Protein AF-A0A7S2FHJ3-F1 (afdb_monomer_lite)

Foldseek 3Di:
DPDPVVVLVVQKDKFKFAAADLPQDQQWAWQQDDPPPPQQQQKTFTQDGDCPGSCPPRDDHQKIWQDKPPHTGSHRVSVNVSSNRDHGIIITIIGDHDPCCVVCVVVSVVVSVVVVVVVVVVVPPPPPPPPDPPPPPDDDDDPDDDDDDDDDDDDDDDDDDDDDDDDDPPPDDPPCVPVVVVVVVVVVVVVVVVVVVVVVVVVVVVVLVPPDVVSVVVVVVVVVVVVVVVVVVVVVVVVVVVVVVVVVVVVVVVVVVVVVVVVVVVVVVVVVVVVVVVVVVVVVVVVVVVVVVVVVVVVVVVVVVVVVCVVVVPPPPPVVVVVPVPPPPPPPPPDPPDDPPDDDDDDDDDDDDDDDDDDDDDDDDDDDDDDDDDDDDDDDDDDDDDDDDDDDDDDDDDDDDDDDDDD

Sequence (407 aa):
MPSVFEQEFATRQTVKIYKESRDTKLGVTFYRCDPQDDGHKNSAIISKLSESGPAFGLLNVGERILSVQGCDVEGPLHAARLLRESEGYLRIVKIPTRADFAANKNRYAQIEAEAARRALEQALPGQTPQMTPRTDAATPRGPNASSTPLLTGLRVLNGAQPAQQGALNLGLNLTEMTESAKKQVEGLQQNIGNLSARATAFFGKVGEMLPTEDNKKKRAALRIQRSYRAFAARGHFHEERGAVLMLQAAARRHKAQTIGKYKRTLKHWAAITIQENWRRHKKRKMRAEQKALRDQQAEAQRLQAEMETAARGNSPSIMTKLSRSLSFTKRNKKSEGSTPRGGGEDGGAVVDKLPTPVLSGASTTASEASPTTAEATPATKKRSLSFTRRKKAQAGGENLDSSKQTL

Radius of gyration: 47.35 Å; chains: 1; bounding box: 89×117×132 Å

Organism: NCBI:txid156173

InterPro domains:
  IPR000048 IQ motif, EF-hand binding site [PF00612] (268-285)
  IPR000048 IQ motif, EF-hand binding site [SM00015] (216-238)
  IPR000048 IQ motif, EF-hand binding site [SM00015] (239-261)
  IPR000048 IQ motif, EF-hand binding site [SM00015] (266-288)
  IPR001478 PDZ domain [PS50106] (14-75)
  IPR027417 P-loop containing nucleoside triphosphate hydrolase [SSF52540] (211-290)
  IPR036034 PDZ superfamily [G3DSA:2.30.42.10] (3-96)
  IPR036034 PDZ superfamily [SSF50156] (11-93)

Structure (mmCIF, N/CA/C/O backbone):
data_AF-A0A7S2FHJ3-F1
#
_entry.id   AF-A0A7S2FHJ3-F1
#
loop_
_atom_site.group_PDB
_atom_site.id
_atom_site.type_symbol
_atom_site.label_atom_id
_atom_site.label_alt_id
_atom_site.label_comp_id
_atom_site.label_asym_id
_atom_site.label_entity_id
_atom_site.label_seq_id
_atom_site.pdbx_PDB_ins_code
_atom_site.Cartn_x
_atom_site.Cartn_y
_atom_site.Cartn_z
_atom_site.occupancy
_atom_site.B_iso_or_equiv
_atom_site.auth_seq_id
_atom_site.auth_comp_id
_atom_site.auth_asym_id
_atom_site.auth_atom_id
_atom_site.pdbx_PDB_model_num
ATOM 1 N N . MET A 1 1 ? 11.237 -44.465 -12.799 1.00 64.25 1 MET A N 1
ATOM 2 C CA . MET A 1 1 ? 10.541 -43.783 -11.690 1.00 64.25 1 MET A CA 1
ATOM 3 C C . MET A 1 1 ? 10.116 -42.424 -12.212 1.00 64.25 1 MET A C 1
ATOM 5 O O . MET A 1 1 ? 11.007 -41.721 -12.679 1.00 64.25 1 MET A O 1
ATOM 9 N N . PRO A 1 2 ? 8.813 -42.090 -12.238 1.00 68.25 2 PRO A N 1
ATOM 10 C CA . PRO A 1 2 ? 8.378 -40.742 -12.598 1.00 68.25 2 PRO A CA 1
ATOM 11 C C . PRO A 1 2 ? 9.091 -39.736 -11.695 1.00 68.25 2 PRO A C 1
ATOM 13 O O . PRO A 1 2 ? 9.320 -40.018 -10.513 1.00 68.25 2 PRO A O 1
ATOM 16 N N . SER A 1 3 ? 9.503 -38.602 -12.256 1.00 80.12 3 SER A N 1
ATOM 17 C CA . SER A 1 3 ? 10.156 -37.566 -11.453 1.00 80.12 3 SER A CA 1
ATOM 18 C C . SER A 1 3 ? 9.181 -37.085 -10.369 1.00 80.12 3 SER A C 1
ATOM 20 O O . SER A 1 3 ? 7.970 -37.063 -10.592 1.00 80.12 3 SER A O 1
ATOM 22 N N . VAL A 1 4 ? 9.679 -36.699 -9.186 1.00 78.25 4 VAL A N 1
ATOM 23 C CA . VAL A 1 4 ? 8.835 -36.156 -8.092 1.00 78.25 4 VAL A CA 1
ATOM 24 C C . VAL A 1 4 ? 7.919 -35.037 -8.616 1.00 78.25 4 VAL A C 1
ATOM 26 O O . VAL A 1 4 ? 6.762 -34.922 -8.224 1.00 78.25 4 VAL A O 1
ATOM 29 N N . PHE A 1 5 ? 8.413 -34.287 -9.598 1.00 76.19 5 PHE A N 1
ATOM 30 C CA . PHE A 1 5 ? 7.694 -33.235 -10.299 1.00 76.19 5 PHE A CA 1
ATOM 31 C C . PHE A 1 5 ? 6.465 -33.729 -11.084 1.00 76.19 5 PHE A C 1
ATOM 33 O O . PHE A 1 5 ? 5.408 -33.107 -11.025 1.00 76.19 5 PHE A O 1
ATOM 40 N N . GLU A 1 6 ? 6.543 -34.868 -11.776 1.00 82.00 6 GLU A N 1
ATOM 41 C CA . GLU A 1 6 ? 5.388 -35.440 -12.490 1.00 82.00 6 GLU A CA 1
ATOM 42 C C . GLU A 1 6 ? 4.270 -35.864 -11.530 1.00 82.00 6 GLU A C 1
ATOM 44 O O . GLU A 1 6 ? 3.090 -35.674 -11.833 1.00 82.00 6 GLU A O 1
ATOM 49 N N . GLN A 1 7 ? 4.625 -36.377 -10.347 1.00 85.50 7 GLN A N 1
ATOM 50 C CA . GLN A 1 7 ? 3.640 -36.699 -9.310 1.00 85.50 7 GLN A CA 1
ATOM 51 C C . GLN A 1 7 ? 2.977 -35.432 -8.754 1.00 85.50 7 GLN A C 1
ATOM 53 O O . GLN A 1 7 ? 1.761 -35.404 -8.566 1.00 85.50 7 GLN A O 1
ATOM 58 N N . GLU A 1 8 ? 3.739 -34.351 -8.564 1.00 83.69 8 GLU A N 1
ATOM 59 C CA . GLU A 1 8 ? 3.186 -33.054 -8.151 1.00 83.69 8 GLU A CA 1
ATOM 60 C C . GLU A 1 8 ? 2.221 -32.485 -9.202 1.00 83.69 8 GLU A C 1
ATOM 62 O O . GLU A 1 8 ? 1.182 -31.915 -8.856 1.00 83.69 8 GLU A O 1
ATOM 67 N N . PHE A 1 9 ? 2.497 -32.701 -10.490 1.00 84.56 9 PHE A N 1
ATOM 68 C CA . PHE A 1 9 ? 1.658 -32.224 -11.593 1.00 84.56 9 PHE A CA 1
ATOM 69 C C . PHE A 1 9 ? 0.284 -32.900 -11.641 1.00 84.56 9 PHE A C 1
ATOM 71 O O . PHE A 1 9 ? -0.669 -32.296 -12.137 1.00 84.56 9 PHE A O 1
ATOM 78 N N . ALA A 1 10 ? 0.137 -34.094 -11.066 1.00 89.56 10 ALA A N 1
ATOM 79 C CA . ALA A 1 10 ? -1.163 -34.746 -10.928 1.00 89.56 10 ALA A CA 1
ATOM 80 C C . ALA A 1 10 ? -2.089 -34.024 -9.927 1.00 89.56 10 ALA A C 1
ATOM 82 O O . ALA A 1 10 ? -3.308 -34.146 -10.015 1.00 89.56 10 ALA A O 1
ATOM 83 N N . THR A 1 11 ? -1.539 -33.219 -9.010 1.00 94.00 11 THR A N 1
ATOM 84 C CA . THR A 1 11 ? -2.299 -32.531 -7.944 1.00 94.00 11 THR A CA 1
ATOM 85 C C . THR A 1 11 ? -2.758 -31.116 -8.312 1.00 94.00 11 THR A C 1
ATOM 87 O O . THR A 1 11 ? -3.146 -30.327 -7.447 1.00 94.00 11 THR A O 1
ATOM 90 N N . ARG A 1 12 ? -2.726 -30.767 -9.603 1.00 95.94 12 ARG A N 1
ATOM 91 C CA . ARG A 1 12 ? -3.098 -29.435 -10.095 1.00 95.94 12 ARG A CA 1
ATOM 92 C C . ARG A 1 12 ? -4.551 -29.096 -9.770 1.00 95.94 12 ARG A C 1
ATOM 94 O O . ARG A 1 12 ? -5.477 -29.830 -10.102 1.00 95.94 12 ARG A O 1
ATOM 101 N N . GLN A 1 13 ? -4.752 -27.911 -9.212 1.00 97.75 13 GLN A N 1
ATOM 102 C CA . GLN A 1 13 ? -6.065 -27.342 -8.937 1.00 97.75 13 GLN A CA 1
ATOM 103 C C . GLN A 1 13 ? -6.282 -26.098 -9.791 1.00 97.75 13 GLN A C 1
ATOM 105 O O . GLN A 1 13 ? -5.374 -25.293 -9.987 1.00 97.75 13 GLN A O 1
ATOM 110 N N . THR A 1 14 ? -7.504 -25.918 -10.291 1.00 98.06 14 THR A N 1
ATOM 111 C CA . THR A 1 14 ? -7.889 -24.703 -11.015 1.00 98.06 14 THR A CA 1
ATOM 112 C C . THR A 1 14 ? -8.791 -23.847 -10.141 1.00 98.06 14 THR A C 1
ATOM 114 O O . THR A 1 14 ? -9.885 -24.270 -9.777 1.00 98.06 14 THR A O 1
ATOM 117 N N . VAL A 1 15 ? -8.360 -22.624 -9.852 1.00 98.12 15 VAL A N 1
ATOM 118 C CA . VAL A 1 15 ? -9.115 -21.653 -9.055 1.00 98.12 15 VAL A CA 1
ATOM 119 C C . VAL A 1 15 ? -9.588 -20.516 -9.949 1.00 98.12 15 VAL A C 1
ATOM 121 O O . VAL A 1 15 ? -8.850 -20.039 -10.812 1.00 98.12 15 VAL A O 1
ATOM 124 N N . LYS A 1 16 ? -10.835 -20.082 -9.748 1.00 98.25 16 LYS A N 1
ATOM 125 C CA . LYS A 1 16 ? -11.397 -18.898 -10.404 1.00 98.25 16 LYS A CA 1
ATOM 126 C C . LYS A 1 16 ? -11.407 -17.735 -9.417 1.00 98.25 16 LYS A C 1
ATOM 128 O O . LYS A 1 16 ? -12.000 -17.857 -8.351 1.00 98.25 16 LYS A O 1
ATOM 133 N N . ILE A 1 17 ? -10.772 -16.622 -9.771 1.00 97.81 17 ILE A N 1
ATOM 134 C CA . ILE A 1 17 ? -10.733 -15.400 -8.952 1.00 97.81 17 ILE A CA 1
ATOM 135 C C . ILE A 1 17 ? -11.314 -14.256 -9.769 1.00 97.81 17 ILE A C 1
ATOM 137 O O . ILE A 1 17 ? -10.919 -14.063 -10.913 1.00 97.81 17 ILE A O 1
ATOM 141 N N . TYR A 1 18 ? -12.238 -13.486 -9.202 1.00 97.62 18 TYR A N 1
ATOM 142 C CA . TYR A 1 18 ? -12.775 -12.307 -9.873 1.00 97.62 18 TYR A CA 1
ATOM 143 C C . TYR A 1 18 ? -11.949 -11.060 -9.538 1.00 97.62 18 TYR A C 1
ATOM 145 O O . TYR A 1 18 ? -11.640 -10.797 -8.374 1.00 97.62 18 TYR A O 1
ATOM 153 N N . LYS A 1 19 ? -11.593 -10.289 -10.567 1.00 97.19 19 LYS A N 1
ATOM 154 C CA . LYS A 1 19 ? -10.849 -9.035 -10.461 1.00 97.19 19 LYS A CA 1
ATOM 155 C C . LYS A 1 19 ? -11.597 -7.939 -11.215 1.00 97.19 19 LYS A C 1
ATOM 157 O O . LYS A 1 19 ? -11.642 -7.946 -12.440 1.00 97.19 19 LYS A O 1
ATOM 162 N N . GLU A 1 20 ? -12.152 -6.989 -10.468 1.00 93.88 20 GLU A N 1
ATOM 163 C CA . GLU A 1 20 ? -13.025 -5.929 -10.999 1.00 93.88 20 GLU A CA 1
ATOM 164 C C . GLU A 1 20 ? -12.372 -5.054 -12.076 1.00 93.88 20 GLU A C 1
ATOM 166 O O . GLU A 1 20 ? -13.017 -4.699 -13.054 1.00 93.88 20 GLU A O 1
ATOM 171 N N . SER A 1 21 ? -11.100 -4.687 -11.901 1.00 95.69 21 SER A N 1
ATOM 172 C CA . SER A 1 21 ? -10.371 -3.808 -12.822 1.00 95.69 21 SER A CA 1
ATOM 173 C C . SER A 1 21 ? -8.888 -4.167 -12.867 1.00 95.69 21 SER A C 1
ATOM 175 O O . SER A 1 21 ? -8.375 -4.793 -11.936 1.00 95.69 21 SER A O 1
ATOM 177 N N . ARG A 1 22 ? -8.160 -3.725 -13.901 1.00 94.38 22 ARG A N 1
ATOM 178 C CA . ARG A 1 22 ? -6.695 -3.917 -14.000 1.00 94.38 22 ARG A CA 1
ATOM 179 C C . ARG A 1 22 ? -5.936 -3.330 -12.808 1.00 94.38 22 ARG A C 1
ATOM 181 O O . ARG A 1 22 ? -4.951 -3.922 -12.363 1.00 94.38 22 ARG A O 1
ATOM 188 N N . ASP A 1 23 ? -6.443 -2.230 -12.254 1.00 92.75 23 ASP A N 1
ATOM 189 C CA . ASP A 1 23 ? -5.851 -1.516 -11.118 1.00 92.75 23 ASP A CA 1
ATOM 190 C C . ASP A 1 23 ? -6.143 -2.174 -9.761 1.00 92.75 23 ASP A C 1
ATOM 192 O O . ASP A 1 23 ? -5.457 -1.897 -8.767 1.00 92.75 23 ASP A O 1
ATOM 196 N N . THR A 1 24 ? -7.130 -3.074 -9.697 1.00 95.75 24 THR A N 1
ATOM 197 C CA . THR A 1 24 ? -7.468 -3.802 -8.472 1.00 95.75 24 THR A CA 1
ATOM 198 C C . THR A 1 24 ? -6.304 -4.708 -8.077 1.00 95.75 24 THR A C 1
ATOM 200 O O . THR A 1 24 ? -5.925 -5.642 -8.784 1.00 95.75 24 THR A O 1
ATOM 203 N N . LYS A 1 25 ? -5.711 -4.456 -6.909 1.00 95.69 25 LYS A N 1
ATOM 204 C CA . LYS A 1 25 ? -4.597 -5.263 -6.402 1.00 95.69 25 LYS A CA 1
ATOM 205 C C . LYS A 1 25 ? -5.127 -6.584 -5.853 1.00 95.69 25 LYS A C 1
ATOM 207 O O . LYS A 1 25 ? -5.836 -6.581 -4.856 1.00 95.69 25 LYS A O 1
ATOM 212 N N . LEU A 1 26 ? -4.705 -7.709 -6.437 1.00 96.31 26 LEU A N 1
ATOM 213 C CA . LEU A 1 26 ? -5.050 -9.044 -5.923 1.00 96.31 26 LEU A CA 1
ATOM 214 C C . LEU A 1 26 ? -4.480 -9.314 -4.523 1.00 96.31 26 LEU A C 1
ATOM 216 O O . LEU A 1 26 ? -5.017 -10.139 -3.794 1.00 96.31 26 LEU A O 1
ATOM 220 N N . GLY A 1 27 ? -3.401 -8.615 -4.152 1.00 96.31 27 GLY A N 1
ATOM 221 C CA . GLY A 1 27 ? -2.756 -8.773 -2.850 1.00 96.31 27 GLY A CA 1
ATOM 222 C C . GLY A 1 27 ? -1.791 -9.955 -2.762 1.00 96.31 27 GLY A C 1
ATOM 223 O O . GLY A 1 27 ? -1.491 -10.381 -1.658 1.00 96.31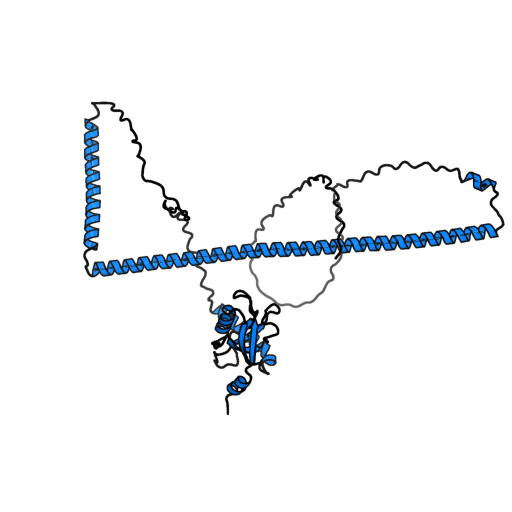 27 GLY A O 1
ATOM 224 N N . VAL A 1 28 ? -1.310 -10.477 -3.892 1.00 97.62 28 VAL A N 1
ATOM 225 C CA . VAL A 1 28 ? -0.375 -11.611 -3.954 1.00 97.62 28 VAL A CA 1
ATOM 226 C C . VAL A 1 28 ? 1.052 -11.102 -4.167 1.00 97.62 28 VAL A C 1
ATOM 228 O O . VAL A 1 28 ? 1.282 -10.252 -5.031 1.00 97.62 28 VAL A O 1
ATOM 231 N N . THR A 1 29 ? 2.010 -11.628 -3.408 1.00 96.50 29 THR A N 1
ATOM 232 C CA . THR A 1 29 ? 3.448 -11.484 -3.683 1.00 96.50 29 THR A CA 1
ATOM 233 C C . THR A 1 29 ? 4.099 -12.852 -3.820 1.00 96.50 29 THR A C 1
ATOM 235 O O . THR A 1 29 ? 3.600 -13.834 -3.274 1.00 96.50 29 THR A O 1
ATOM 238 N N . PHE A 1 30 ? 5.219 -12.907 -4.537 1.00 95.94 30 PHE A N 1
ATOM 239 C CA . PHE A 1 30 ? 5.936 -14.144 -4.830 1.00 95.94 30 PHE A CA 1
ATOM 240 C C . PHE A 1 30 ? 7.351 -14.110 -4.267 1.00 95.94 30 PHE A C 1
ATOM 242 O O . PHE A 1 30 ? 7.956 -13.037 -4.204 1.00 95.94 30 PHE A O 1
ATOM 249 N N . TYR A 1 31 ? 7.887 -15.278 -3.916 1.00 93.44 31 TYR A N 1
ATOM 250 C CA . TYR A 1 31 ? 9.322 -15.424 -3.681 1.00 93.44 31 TYR A CA 1
ATOM 251 C C . TYR A 1 31 ? 10.081 -15.219 -4.993 1.00 93.44 31 TYR A C 1
ATOM 253 O O . TYR A 1 31 ? 9.618 -15.627 -6.056 1.00 93.44 31 TYR A O 1
ATOM 261 N N . ARG A 1 32 ? 11.248 -14.570 -4.932 1.00 87.94 32 ARG A N 1
ATOM 262 C CA . ARG A 1 32 ? 12.070 -14.311 -6.128 1.00 87.94 32 ARG A CA 1
ATOM 263 C C . ARG A 1 32 ? 12.763 -15.560 -6.665 1.00 87.94 32 ARG A C 1
ATOM 265 O O . ARG A 1 32 ? 12.933 -15.670 -7.873 1.00 87.94 32 ARG A O 1
ATOM 272 N N . CYS A 1 33 ? 13.148 -16.460 -5.769 1.00 80.44 33 CYS A N 1
ATOM 273 C CA . CYS A 1 33 ? 13.804 -17.720 -6.081 1.00 80.44 33 CYS A CA 1
ATOM 274 C C . CYS A 1 33 ? 13.159 -18.814 -5.231 1.00 80.44 33 CYS A C 1
ATOM 276 O O . CYS A 1 33 ? 12.909 -18.584 -4.045 1.00 80.44 33 CYS A O 1
ATOM 278 N N . ASP A 1 34 ? 12.909 -19.983 -5.815 1.00 80.12 34 ASP A N 1
ATOM 279 C CA . ASP A 1 34 ? 12.616 -21.178 -5.030 1.00 80.12 34 ASP A CA 1
ATOM 280 C C . ASP A 1 34 ? 13.949 -21.868 -4.681 1.00 80.12 34 ASP A C 1
ATOM 282 O O . ASP A 1 34 ? 14.657 -22.275 -5.597 1.00 80.12 34 ASP A O 1
ATOM 286 N N . PRO A 1 35 ? 14.341 -21.978 -3.399 1.00 72.75 35 PRO A N 1
ATOM 287 C CA . PRO A 1 35 ? 15.524 -22.724 -2.969 1.00 72.75 35 PRO A CA 1
ATOM 288 C C . PRO A 1 35 ? 15.597 -24.181 -3.405 1.00 72.75 35 PRO A C 1
ATOM 290 O O . PRO A 1 35 ? 16.684 -24.747 -3.344 1.00 72.75 35 PRO A O 1
ATOM 293 N N . GLN A 1 36 ? 14.462 -24.807 -3.712 1.00 75.06 36 GLN A N 1
ATOM 294 C CA . GLN A 1 36 ? 14.399 -26.237 -4.012 1.00 75.06 36 GLN A CA 1
ATOM 295 C C . GLN A 1 36 ? 14.224 -26.550 -5.492 1.00 75.06 36 GLN A C 1
ATOM 297 O O . GLN A 1 36 ? 14.435 -27.694 -5.880 1.00 75.06 36 GLN A O 1
ATOM 302 N N . ASP A 1 37 ? 13.807 -25.580 -6.305 1.00 74.44 37 ASP A N 1
ATOM 303 C CA . ASP A 1 37 ? 13.786 -25.782 -7.747 1.00 74.44 37 ASP A CA 1
ATOM 304 C C . ASP A 1 37 ? 15.181 -25.460 -8.276 1.00 74.44 37 ASP A C 1
ATOM 306 O O . ASP A 1 37 ? 15.580 -24.294 -8.335 1.00 74.44 37 ASP A O 1
ATOM 310 N N . ASP A 1 38 ? 15.893 -26.498 -8.720 1.00 64.81 38 ASP A N 1
ATOM 311 C CA . ASP A 1 38 ? 17.191 -26.449 -9.413 1.00 64.81 38 ASP A CA 1
ATOM 312 C C . ASP A 1 38 ? 17.101 -25.774 -10.805 1.00 64.81 38 ASP A C 1
ATOM 314 O O . ASP A 1 38 ? 17.728 -26.183 -11.780 1.00 64.81 38 ASP A O 1
ATOM 318 N N . GLY A 1 39 ? 16.297 -24.716 -10.937 1.00 61.12 39 GLY A N 1
ATOM 319 C CA . GLY A 1 39 ? 16.133 -23.949 -12.167 1.00 61.12 39 GLY A CA 1
ATOM 320 C C . GLY A 1 39 ? 14.837 -24.208 -12.930 1.00 61.12 39 GLY A C 1
ATOM 321 O O . GLY A 1 39 ? 14.744 -23.805 -14.093 1.00 61.12 39 GLY A O 1
ATOM 322 N N . HIS A 1 40 ? 13.811 -24.803 -12.313 1.00 66.50 40 HIS A N 1
ATOM 323 C CA . HIS A 1 40 ? 12.474 -24.826 -12.909 1.00 66.50 40 HIS A CA 1
ATOM 324 C C . HIS A 1 40 ? 11.863 -23.422 -12.877 1.00 66.50 40 HIS A C 1
ATOM 326 O O . HIS A 1 40 ? 11.138 -23.026 -11.971 1.00 66.50 40 HIS A O 1
ATOM 332 N N . LYS A 1 41 ? 12.158 -22.652 -13.926 1.00 77.69 41 LYS A N 1
ATOM 333 C CA . LYS A 1 41 ? 11.638 -21.294 -14.132 1.00 77.69 41 LYS A CA 1
ATOM 334 C C . LYS A 1 41 ? 10.113 -21.275 -14.297 1.00 77.69 41 LYS A C 1
ATOM 336 O O . LYS A 1 41 ? 9.510 -20.223 -14.191 1.00 77.69 41 LYS A O 1
ATOM 341 N N . ASN A 1 42 ? 9.467 -22.425 -14.479 1.00 88.75 42 ASN A N 1
ATOM 342 C CA . ASN A 1 42 ? 8.078 -22.507 -14.928 1.00 88.75 42 ASN A CA 1
ATOM 343 C C . ASN A 1 42 ? 7.027 -22.437 -13.797 1.00 88.75 42 ASN A C 1
ATOM 345 O O . ASN A 1 42 ? 5.926 -22.974 -13.933 1.00 88.75 42 ASN A O 1
ATOM 349 N N . SER A 1 43 ? 7.359 -21.849 -12.643 1.00 92.44 43 SER A N 1
ATOM 350 C CA . SER A 1 43 ? 6.395 -21.669 -11.555 1.00 92.44 43 SER A CA 1
ATOM 351 C C . SER A 1 43 ? 6.705 -20.455 -10.676 1.00 92.44 43 SER A C 1
ATOM 353 O O . SER A 1 43 ? 7.809 -19.905 -10.688 1.00 92.44 43 SER A O 1
ATOM 355 N N . ALA A 1 44 ? 5.707 -20.002 -9.916 1.00 94.88 44 ALA A N 1
ATOM 356 C CA . ALA A 1 44 ? 5.862 -18.925 -8.941 1.00 94.88 44 ALA A CA 1
ATOM 357 C C . ALA A 1 44 ? 5.246 -19.306 -7.588 1.00 94.88 44 ALA A C 1
ATOM 359 O O . ALA A 1 44 ? 4.044 -19.560 -7.509 1.00 94.88 44 ALA A O 1
ATOM 360 N N . ILE A 1 45 ? 6.047 -19.300 -6.516 1.00 95.31 45 ILE A N 1
ATOM 361 C CA . ILE A 1 45 ? 5.580 -19.600 -5.151 1.00 95.31 45 ILE A CA 1
ATOM 362 C C . ILE A 1 45 ? 5.057 -18.337 -4.477 1.00 95.31 45 ILE A C 1
ATOM 364 O O . ILE A 1 45 ? 5.754 -17.320 -4.416 1.00 95.31 45 ILE A O 1
ATOM 368 N N . ILE A 1 46 ? 3.851 -18.414 -3.919 1.00 96.88 46 ILE A N 1
ATOM 369 C CA . ILE A 1 46 ? 3.226 -17.316 -3.177 1.00 96.88 46 ILE A CA 1
ATOM 370 C C . ILE A 1 46 ? 3.942 -17.108 -1.833 1.00 96.88 46 ILE A C 1
ATOM 372 O O . ILE A 1 46 ? 3.929 -17.993 -0.978 1.00 96.88 46 ILE A O 1
ATOM 376 N N . SER A 1 47 ? 4.516 -15.920 -1.621 1.00 95.81 47 SER A N 1
ATOM 377 C CA . SER A 1 47 ? 5.214 -15.546 -0.380 1.00 95.81 47 SER A CA 1
ATOM 378 C C . SER A 1 47 ? 4.306 -14.879 0.646 1.00 95.81 47 SER A C 1
ATOM 380 O O . SER A 1 47 ? 4.407 -15.140 1.846 1.00 95.81 47 SER A O 1
ATOM 382 N N . LYS A 1 48 ? 3.392 -14.021 0.190 1.00 96.44 48 LYS A N 1
ATOM 383 C CA . LYS A 1 48 ? 2.460 -13.303 1.059 1.00 96.44 48 LYS A CA 1
ATOM 384 C C . LYS A 1 48 ? 1.141 -13.060 0.349 1.00 96.44 48 LYS A C 1
ATOM 386 O O . LYS A 1 48 ? 1.090 -12.817 -0.857 1.00 96.44 48 LYS A O 1
ATOM 391 N N . LEU A 1 49 ? 0.085 -13.069 1.153 1.00 97.56 49 LEU A N 1
ATOM 392 C CA . LEU A 1 49 ? -1.257 -12.673 0.766 1.00 97.56 49 LEU A CA 1
ATOM 393 C C . LEU A 1 49 ? -1.708 -11.498 1.635 1.00 97.56 49 LEU A C 1
ATOM 395 O O . LEU A 1 49 ? -1.474 -11.471 2.842 1.00 97.56 49 LEU A O 1
ATOM 399 N N . SER A 1 50 ? -2.313 -10.499 1.004 1.00 97.12 50 SER A N 1
ATOM 400 C CA . SER A 1 50 ? -2.963 -9.378 1.677 1.00 97.12 50 SER A CA 1
ATOM 401 C C . SER A 1 50 ? -4.377 -9.782 2.068 1.00 97.12 50 SER A C 1
ATOM 403 O O . SER A 1 50 ? -5.151 -10.164 1.197 1.00 97.12 50 SER A O 1
ATOM 405 N N . GLU A 1 51 ? -4.736 -9.617 3.340 1.00 95.88 51 GLU A N 1
ATOM 406 C CA . GLU A 1 51 ? -6.076 -9.923 3.876 1.00 95.88 51 GLU A CA 1
ATOM 407 C C . GLU A 1 51 ? -7.202 -9.154 3.170 1.00 95.88 51 GLU A C 1
ATOM 409 O O . GLU A 1 51 ? -8.329 -9.620 3.078 1.00 95.88 51 GLU A O 1
ATOM 414 N N . SER A 1 52 ? -6.891 -7.970 2.638 1.00 95.31 52 SER A N 1
ATOM 415 C CA . SER A 1 52 ? -7.838 -7.129 1.901 1.00 95.31 52 SER A CA 1
ATOM 416 C C . SER A 1 52 ? -7.968 -7.465 0.410 1.00 95.31 52 SER A C 1
ATOM 418 O O . SER A 1 52 ? -8.718 -6.792 -0.296 1.00 95.31 52 SER A O 1
ATOM 420 N N . GLY A 1 53 ? -7.181 -8.414 -0.102 1.00 95.00 53 GLY A N 1
ATOM 421 C CA . GLY A 1 53 ? -7.140 -8.741 -1.524 1.00 95.00 53 GLY A CA 1
ATOM 422 C C . GLY A 1 53 ? -8.180 -9.798 -1.912 1.00 95.00 53 GLY A C 1
ATOM 423 O O . GLY A 1 53 ? -8.425 -10.712 -1.131 1.00 95.00 53 GLY A O 1
ATOM 424 N N . PRO A 1 54 ? -8.735 -9.762 -3.137 1.00 96.56 54 PRO A N 1
ATOM 425 C CA . PRO A 1 54 ? -9.685 -10.773 -3.623 1.00 96.56 54 PRO A CA 1
ATOM 426 C C . PRO A 1 54 ? -9.081 -12.182 -3.748 1.00 96.56 54 PRO A C 1
ATOM 428 O O . PRO A 1 54 ? -9.812 -13.151 -3.916 1.00 96.56 54 PRO A O 1
ATOM 431 N N . ALA A 1 55 ? -7.752 -12.317 -3.683 1.00 96.94 55 ALA A N 1
ATOM 432 C CA . ALA A 1 55 ? -7.093 -13.619 -3.637 1.00 96.94 55 ALA A CA 1
ATOM 433 C C . ALA A 1 55 ? -7.105 -14.260 -2.235 1.00 96.94 55 ALA A C 1
ATOM 435 O O . ALA A 1 55 ? -6.801 -15.449 -2.110 1.00 96.94 55 ALA A O 1
ATOM 436 N N . PHE A 1 56 ? -7.428 -13.495 -1.185 1.00 97.12 56 PHE A N 1
ATOM 437 C CA . PHE A 1 56 ? -7.465 -13.996 0.185 1.00 97.12 56 PHE A CA 1
ATOM 438 C C . PHE A 1 56 ? -8.586 -15.030 0.352 1.00 97.12 56 PHE A C 1
ATOM 440 O O . PHE A 1 56 ? -9.721 -14.798 -0.052 1.00 97.12 56 PHE A O 1
ATOM 447 N N . GLY A 1 57 ? -8.252 -16.194 0.912 1.00 96.25 57 GLY A N 1
ATOM 448 C CA . GLY A 1 57 ? -9.172 -17.327 1.073 1.00 96.25 57 GLY A CA 1
ATOM 449 C C . GLY A 1 57 ? -9.291 -18.250 -0.148 1.00 96.25 57 GLY A C 1
ATOM 450 O O . GLY A 1 57 ? -9.765 -19.371 -0.004 1.00 96.25 57 GLY A O 1
ATOM 451 N N . LEU A 1 58 ? -8.829 -17.826 -1.331 1.00 97.69 58 LEU A N 1
ATOM 452 C CA . LEU A 1 58 ? -8.812 -18.656 -2.549 1.00 97.69 58 LEU A CA 1
ATOM 453 C C . LEU A 1 58 ? -7.423 -19.227 -2.857 1.00 97.69 58 LEU A C 1
ATOM 455 O O . LEU A 1 58 ? -7.293 -20.304 -3.448 1.00 97.69 58 LEU A O 1
ATOM 459 N N . LEU A 1 59 ? -6.383 -18.491 -2.471 1.00 97.88 59 LEU A N 1
ATOM 460 C CA . LEU A 1 59 ? -4.988 -18.904 -2.551 1.00 97.88 59 LEU A CA 1
ATOM 461 C C . LEU A 1 59 ? -4.398 -18.996 -1.145 1.00 97.88 59 LEU A C 1
ATOM 463 O O . LEU A 1 59 ? -4.844 -18.294 -0.236 1.00 97.88 59 LEU A O 1
ATOM 467 N N . ASN A 1 60 ? -3.365 -19.820 -0.994 1.00 97.62 60 ASN A N 1
ATOM 468 C CA . ASN A 1 60 ? -2.611 -19.972 0.246 1.00 97.62 60 ASN A CA 1
ATOM 469 C C . ASN A 1 60 ? -1.126 -19.660 0.038 1.00 97.62 60 ASN A C 1
ATOM 471 O O . ASN A 1 60 ? -0.574 -19.798 -1.053 1.00 97.62 60 ASN A O 1
ATOM 475 N N . VAL A 1 61 ? -0.464 -19.232 1.114 1.00 96.88 61 VAL A N 1
ATOM 476 C CA . VAL A 1 61 ? 0.990 -19.024 1.110 1.00 96.88 61 VAL A CA 1
ATOM 477 C C . VAL A 1 61 ? 1.691 -20.375 0.935 1.00 96.88 61 VAL A C 1
ATOM 479 O O . VAL A 1 61 ? 1.333 -21.352 1.593 1.00 96.88 61 VAL A O 1
ATOM 482 N N . GLY A 1 62 ? 2.687 -20.422 0.050 1.00 95.25 62 GLY A N 1
ATOM 483 C CA . GLY A 1 62 ? 3.417 -21.641 -0.307 1.00 95.25 62 GLY A CA 1
ATOM 484 C C . GLY A 1 62 ? 2.833 -22.435 -1.477 1.00 95.25 62 GLY A C 1
ATOM 485 O O . GLY A 1 62 ? 3.493 -23.354 -1.956 1.00 95.25 62 GLY A O 1
ATOM 486 N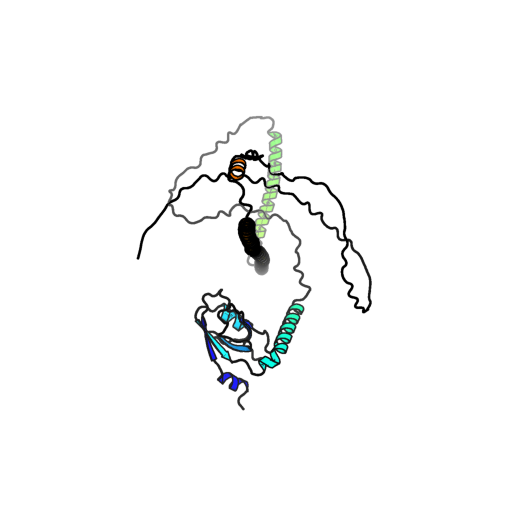 N . GLU A 1 63 ? 1.647 -22.080 -1.984 1.00 96.69 63 GLU A N 1
ATOM 487 C CA . GLU A 1 63 ? 1.136 -22.656 -3.234 1.00 96.69 63 GLU A CA 1
ATOM 488 C C . GLU A 1 63 ? 1.961 -22.156 -4.432 1.00 96.69 63 GLU A C 1
ATOM 490 O O . GLU A 1 63 ? 2.414 -21.002 -4.460 1.00 96.69 63 GLU A O 1
ATOM 495 N N . ARG A 1 64 ? 2.132 -23.018 -5.441 1.00 95.50 64 ARG A N 1
ATOM 496 C CA . ARG A 1 64 ? 2.794 -22.676 -6.710 1.00 95.50 64 ARG A CA 1
ATOM 497 C C . ARG A 1 64 ? 1.766 -22.336 -7.768 1.00 95.50 64 ARG A C 1
ATOM 499 O O . ARG A 1 64 ? 0.869 -23.134 -8.023 1.00 95.50 64 ARG A O 1
ATOM 506 N N . ILE A 1 65 ? 1.935 -21.209 -8.444 1.00 97.06 65 ILE A N 1
ATOM 507 C CA . ILE A 1 65 ? 1.170 -20.871 -9.645 1.00 97.06 65 ILE A CA 1
ATOM 508 C C . ILE A 1 65 ? 1.919 -21.389 -10.871 1.00 97.06 65 ILE A C 1
ATOM 510 O O . ILE A 1 65 ? 3.086 -21.047 -11.062 1.00 97.06 65 ILE A O 1
ATOM 514 N N . LEU A 1 66 ? 1.232 -22.189 -11.690 1.00 96.25 66 LEU A N 1
ATOM 515 C CA . LEU A 1 66 ? 1.753 -22.731 -12.947 1.00 96.25 66 LEU A CA 1
ATOM 516 C C . LEU A 1 66 ? 1.293 -21.925 -14.158 1.00 96.25 66 LEU A C 1
ATOM 518 O O . LEU A 1 66 ? 2.092 -21.650 -15.042 1.00 96.25 66 LEU A O 1
ATOM 522 N N . SER A 1 67 ? 0.014 -21.546 -14.209 1.00 97.44 67 SER A N 1
ATOM 523 C CA . SER A 1 67 ? -0.523 -20.774 -15.330 1.00 97.44 67 SER A CA 1
ATOM 524 C C . SER A 1 67 ? -1.640 -19.827 -14.905 1.00 97.44 67 SER A C 1
ATOM 526 O O . SER A 1 67 ? -2.369 -20.065 -13.935 1.00 97.44 67 SER A O 1
ATOM 528 N N . VAL A 1 68 ? -1.760 -18.718 -15.634 1.00 97.94 68 VAL A N 1
ATOM 529 C CA . VAL A 1 68 ? -2.773 -17.677 -15.433 1.00 97.94 68 VAL A CA 1
ATOM 530 C C . VAL A 1 68 ? -3.483 -17.449 -16.762 1.00 97.94 68 VAL A C 1
ATOM 532 O O . VAL A 1 68 ? -2.854 -17.094 -17.750 1.00 97.94 68 VAL A O 1
ATOM 535 N N . GLN A 1 69 ? -4.796 -17.682 -16.793 1.00 97.06 69 GLN A N 1
ATOM 536 C CA . GLN A 1 69 ? -5.634 -17.618 -18.000 1.00 97.06 69 GLN A CA 1
ATOM 537 C C . GLN A 1 69 ? -5.125 -18.487 -19.167 1.00 97.06 69 GLN A C 1
ATOM 539 O O . GLN A 1 69 ? -5.345 -18.171 -20.328 1.00 97.06 69 GLN A O 1
ATOM 544 N N . GLY A 1 70 ? -4.477 -19.614 -18.855 1.00 96.81 70 GLY A N 1
ATOM 545 C CA . GLY A 1 70 ? -3.909 -20.517 -19.862 1.00 96.81 70 GLY A CA 1
ATOM 546 C C . GLY A 1 70 ? -2.513 -20.124 -20.352 1.00 96.81 70 GLY A C 1
ATOM 547 O O . GLY A 1 70 ? -1.933 -20.881 -21.118 1.00 96.81 70 GLY A O 1
ATOM 548 N N . CYS A 1 71 ? -1.953 -19.002 -19.888 1.00 97.56 71 CYS A N 1
ATOM 549 C CA . CYS A 1 71 ? -0.556 -18.646 -20.120 1.00 97.56 71 CYS A CA 1
ATOM 550 C C . CYS A 1 71 ? 0.323 -19.251 -19.024 1.00 97.56 71 CYS A C 1
ATOM 552 O O . CYS A 1 71 ? 0.108 -18.970 -17.839 1.00 97.56 71 CYS A O 1
ATOM 554 N N . ASP A 1 72 ? 1.308 -20.057 -19.413 1.00 97.00 72 ASP A N 1
ATOM 555 C CA . ASP A 1 72 ? 2.267 -20.644 -18.483 1.00 97.00 72 ASP A CA 1
ATOM 556 C C . ASP A 1 72 ? 3.177 -19.571 -17.870 1.00 97.00 72 ASP A C 1
ATOM 558 O O . ASP A 1 72 ? 3.591 -18.599 -18.507 1.00 97.00 72 ASP A O 1
ATOM 562 N N . VAL A 1 73 ? 3.456 -19.728 -16.583 1.00 96.12 73 VAL A N 1
ATOM 563 C CA . VAL A 1 73 ? 4.266 -18.802 -15.800 1.00 96.12 73 VAL A CA 1
ATOM 564 C C . VAL A 1 73 ? 5.736 -19.148 -15.985 1.00 96.12 73 VAL A C 1
ATOM 566 O O . VAL A 1 73 ? 6.157 -20.222 -15.594 1.00 96.12 73 VAL A O 1
ATOM 569 N N . GLU A 1 74 ? 6.537 -18.207 -16.483 1.00 94.25 74 GLU A N 1
ATOM 570 C CA . GLU A 1 74 ? 8.006 -18.360 -16.625 1.00 94.25 74 GLU A CA 1
ATOM 571 C C . GLU A 1 74 ? 8.798 -17.847 -15.406 1.00 94.25 74 GLU A C 1
ATOM 573 O O . GLU A 1 74 ? 10.023 -17.720 -15.438 1.00 94.25 74 GLU A O 1
ATOM 578 N N . GLY A 1 75 ? 8.095 -17.490 -14.331 1.00 93.31 75 GLY A N 1
ATOM 579 C CA . GLY A 1 75 ? 8.703 -17.134 -13.055 1.00 93.31 75 GLY A CA 1
ATOM 580 C C . GLY A 1 75 ? 7.876 -16.134 -12.249 1.00 93.31 75 GLY A C 1
ATOM 581 O O . GLY A 1 75 ? 6.820 -15.670 -12.692 1.00 93.31 75 GLY A O 1
ATOM 582 N N . PRO A 1 76 ? 8.359 -15.725 -11.065 1.00 94.06 76 PRO A N 1
ATOM 583 C CA . PRO A 1 76 ? 7.593 -14.899 -10.130 1.00 94.06 76 PRO A CA 1
ATOM 584 C C . PRO A 1 76 ? 7.258 -13.505 -10.670 1.00 94.06 76 PRO A C 1
ATOM 586 O O . PRO A 1 76 ? 6.159 -12.993 -10.445 1.00 94.06 76 PRO A O 1
ATOM 589 N N . LEU A 1 77 ? 8.174 -12.890 -11.425 1.00 93.62 77 LEU A N 1
ATOM 590 C CA . LEU A 1 77 ? 7.923 -11.598 -12.071 1.00 93.62 77 LEU A CA 1
ATOM 591 C C . LEU A 1 77 ? 6.909 -11.721 -13.213 1.00 93.62 77 LEU A C 1
ATOM 593 O O . LEU A 1 77 ? 6.048 -10.851 -13.357 1.00 93.62 77 LEU A O 1
ATOM 597 N N . HIS A 1 78 ? 6.979 -12.806 -13.989 1.00 96.38 78 HIS A N 1
ATOM 598 C CA . HIS A 1 78 ? 6.041 -13.059 -15.076 1.00 96.38 78 HIS A CA 1
ATOM 599 C C . HIS A 1 78 ? 4.632 -13.335 -14.525 1.00 96.38 78 HIS A C 1
ATOM 601 O O . HIS A 1 78 ? 3.679 -12.687 -14.952 1.00 96.38 78 HIS A O 1
ATOM 607 N N . ALA A 1 79 ? 4.503 -14.162 -13.481 1.00 96.75 79 ALA A N 1
ATOM 608 C CA . ALA A 1 79 ? 3.237 -14.369 -12.772 1.00 96.75 79 ALA A CA 1
ATOM 609 C C . ALA A 1 79 ? 2.638 -13.054 -12.256 1.00 96.75 79 ALA A C 1
ATOM 611 O O . ALA A 1 79 ? 1.460 -12.766 -12.479 1.00 96.75 79 ALA A O 1
ATOM 612 N N . ALA A 1 80 ? 3.451 -12.222 -11.594 1.00 96.81 80 ALA A N 1
ATOM 613 C CA . ALA A 1 80 ? 3.004 -10.928 -11.084 1.00 96.81 80 ALA A CA 1
ATOM 614 C C . ALA A 1 80 ? 2.513 -9.997 -12.202 1.00 96.81 80 ALA A C 1
ATOM 616 O O . ALA A 1 80 ? 1.562 -9.237 -11.994 1.00 96.81 80 ALA A O 1
ATOM 617 N N . ARG A 1 81 ? 3.147 -10.056 -13.378 1.00 97.19 81 ARG A N 1
ATOM 618 C CA . ARG A 1 81 ? 2.744 -9.299 -14.563 1.00 97.19 81 ARG A CA 1
ATOM 619 C C . ARG A 1 81 ? 1.414 -9.799 -15.126 1.00 97.19 81 ARG A C 1
ATOM 621 O O . ARG A 1 81 ? 0.496 -8.989 -15.236 1.00 97.19 81 ARG A O 1
ATOM 628 N N . LEU A 1 82 ? 1.274 -11.105 -15.373 1.00 97.69 82 LEU A N 1
ATOM 629 C CA . LEU A 1 82 ? 0.036 -11.713 -15.885 1.00 97.69 82 LEU A CA 1
ATOM 630 C C . LEU A 1 82 ? -1.161 -11.384 -14.985 1.00 97.69 82 LEU A C 1
ATOM 632 O O . LEU A 1 82 ? -2.202 -10.929 -15.457 1.00 97.69 82 LEU A O 1
ATOM 636 N N . LEU A 1 83 ? -0.994 -11.510 -13.666 1.00 97.12 83 LEU A N 1
ATOM 637 C CA . LEU A 1 83 ? -2.036 -11.169 -12.695 1.00 97.12 83 LEU A CA 1
ATOM 638 C C . LEU A 1 83 ? -2.389 -9.673 -12.672 1.00 97.12 83 LEU A C 1
ATOM 640 O O . LEU A 1 83 ? -3.526 -9.307 -12.360 1.00 97.12 83 LEU A O 1
ATOM 644 N N . ARG A 1 84 ? -1.432 -8.787 -12.970 1.00 96.38 84 ARG A N 1
ATOM 645 C CA . ARG A 1 84 ? -1.667 -7.338 -13.024 1.00 96.38 84 ARG A CA 1
ATOM 646 C C . ARG A 1 84 ? -2.391 -6.930 -14.304 1.00 96.38 84 ARG A C 1
ATOM 648 O O . ARG A 1 84 ? -3.296 -6.108 -14.223 1.00 96.38 84 ARG A O 1
ATOM 655 N N . GLU A 1 85 ? -2.013 -7.503 -15.439 1.00 96.88 85 GLU A N 1
ATOM 656 C CA . GLU A 1 85 ? -2.562 -7.155 -16.756 1.00 96.88 85 GLU A CA 1
ATOM 657 C C . GLU A 1 85 ? -3.955 -7.750 -16.996 1.00 96.88 85 GLU A C 1
ATOM 659 O O . GLU A 1 85 ? -4.763 -7.145 -17.695 1.00 96.88 85 GLU A O 1
ATOM 664 N N . SER A 1 86 ? -4.264 -8.881 -16.361 1.00 96.50 86 SER A N 1
ATOM 665 C CA . SER A 1 86 ? -5.562 -9.541 -16.498 1.00 96.50 86 SER A CA 1
ATOM 666 C C . SER A 1 86 ? -6.689 -8.801 -15.756 1.00 96.50 86 SER A C 1
ATOM 668 O O . SER A 1 86 ? -6.458 -8.163 -14.723 1.00 96.50 86 SER A O 1
ATOM 670 N N . GLU A 1 87 ? -7.922 -8.932 -16.245 1.00 96.06 87 GLU A N 1
ATOM 671 C CA . GLU A 1 87 ? -9.158 -8.394 -15.654 1.00 96.06 87 GLU A CA 1
ATOM 672 C C . GLU A 1 87 ? -10.306 -9.415 -15.753 1.00 96.06 87 GLU A C 1
ATOM 674 O O . GLU A 1 87 ? -10.223 -10.381 -16.514 1.00 96.06 87 GLU A O 1
ATOM 679 N N . GLY A 1 88 ? -11.363 -9.239 -14.957 1.00 97.06 88 GLY A N 1
ATOM 680 C CA . GLY A 1 88 ? -12.508 -10.149 -14.923 1.00 97.06 88 GLY A CA 1
ATOM 681 C C . GLY A 1 88 ? -12.222 -11.460 -14.183 1.00 97.06 88 GLY A C 1
ATOM 682 O O . GLY A 1 88 ? -11.566 -11.474 -13.141 1.00 97.06 88 GLY A O 1
ATOM 683 N N . TYR A 1 89 ? -12.755 -12.575 -14.691 1.00 97.25 89 TYR A N 1
ATOM 684 C CA . TYR A 1 89 ? -12.548 -13.898 -14.096 1.00 97.25 89 TYR A CA 1
ATOM 685 C C . TYR A 1 89 ? -11.188 -14.480 -14.503 1.00 97.25 89 TYR A C 1
ATOM 687 O O . TYR A 1 89 ? -10.952 -14.888 -15.640 1.00 97.25 89 TYR A O 1
ATOM 695 N N . LEU A 1 90 ? -10.285 -14.554 -13.536 1.00 97.81 90 LEU A N 1
ATOM 696 C CA . LEU A 1 90 ? -8.962 -15.148 -13.650 1.00 97.81 90 LEU A CA 1
ATOM 697 C C . LEU A 1 90 ? -9.063 -16.649 -13.414 1.00 97.81 90 LEU A C 1
ATOM 699 O O . LEU A 1 90 ? -9.533 -17.075 -12.361 1.00 97.81 90 LEU A O 1
ATOM 703 N N . ARG A 1 91 ? -8.584 -17.451 -14.365 1.00 98.31 91 ARG A N 1
ATOM 704 C CA . ARG A 1 91 ? -8.421 -18.898 -14.197 1.00 98.31 91 ARG A CA 1
ATOM 705 C C . ARG A 1 91 ? -6.964 -19.180 -13.856 1.00 98.31 91 ARG A C 1
ATOM 707 O O . ARG A 1 91 ? -6.105 -19.006 -14.712 1.00 98.31 91 ARG A O 1
ATOM 714 N N . ILE A 1 92 ? -6.688 -19.566 -12.618 1.00 98.19 92 ILE A N 1
ATOM 715 C CA . ILE A 1 92 ? -5.330 -19.812 -12.128 1.00 98.19 92 ILE A CA 1
ATOM 716 C C . ILE A 1 92 ? -5.165 -21.310 -11.908 1.00 98.19 92 ILE A C 1
ATOM 718 O O . ILE A 1 92 ? -5.939 -21.905 -11.156 1.00 98.19 92 ILE A O 1
ATOM 722 N N . VAL A 1 93 ? -4.170 -21.913 -12.553 1.00 98.12 93 VAL A N 1
ATOM 723 C CA . VAL A 1 93 ? -3.768 -23.297 -12.284 1.00 98.12 93 VAL A CA 1
ATOM 724 C C . VAL A 1 93 ? -2.647 -23.270 -11.257 1.00 98.12 93 VAL A C 1
ATOM 726 O O . VAL A 1 93 ? -1.624 -22.610 -11.460 1.00 98.12 93 VAL A O 1
ATOM 729 N N . LYS A 1 94 ? -2.851 -23.972 -10.145 1.00 96.94 94 LYS A N 1
ATOM 730 C CA . LYS A 1 94 ? -1.931 -24.000 -9.010 1.00 96.94 94 LYS A CA 1
ATOM 731 C C . LYS A 1 94 ? -1.640 -25.423 -8.538 1.00 96.94 94 LYS A C 1
ATOM 733 O O . LYS A 1 94 ? -2.457 -26.319 -8.741 1.00 96.94 94 LYS A O 1
ATOM 738 N N . ILE A 1 95 ? -0.496 -25.610 -7.891 1.00 96.06 95 ILE A N 1
ATOM 739 C CA . ILE A 1 95 ? -0.145 -26.819 -7.136 1.00 96.06 95 ILE A CA 1
ATOM 740 C C . ILE A 1 95 ? -0.277 -26.482 -5.641 1.00 96.06 95 ILE A C 1
ATOM 742 O O . ILE A 1 95 ? 0.153 -25.392 -5.234 1.00 96.06 95 ILE A O 1
ATOM 746 N N . PRO A 1 96 ? -0.884 -27.367 -4.828 1.00 96.50 96 PRO A N 1
ATOM 747 C CA . PRO A 1 96 ? -0.982 -27.183 -3.385 1.00 96.50 96 PRO A CA 1
ATOM 748 C C . PRO A 1 96 ? 0.391 -27.023 -2.716 1.00 96.50 96 PRO A C 1
ATOM 750 O O . PRO A 1 96 ? 1.430 -27.407 -3.252 1.00 96.50 96 PRO A O 1
ATOM 753 N N . THR A 1 97 ? 0.387 -26.433 -1.522 1.00 95.19 97 THR A N 1
ATOM 754 C CA . THR A 1 97 ? 1.594 -26.226 -0.718 1.00 95.19 97 THR A CA 1
ATOM 755 C C . THR A 1 97 ? 2.274 -27.561 -0.404 1.00 95.19 97 THR A C 1
ATOM 757 O O . THR A 1 97 ? 1.612 -28.507 0.025 1.00 95.19 97 THR A O 1
ATOM 760 N N . ARG A 1 98 ? 3.600 -27.637 -0.577 1.00 92.19 98 ARG A N 1
ATOM 761 C CA . ARG A 1 98 ? 4.370 -28.830 -0.195 1.00 92.19 98 ARG A CA 1
ATOM 762 C C . ARG A 1 98 ? 4.341 -29.042 1.322 1.00 92.19 98 ARG A C 1
ATOM 764 O O . ARG A 1 98 ? 4.306 -28.081 2.091 1.00 92.19 98 ARG A O 1
ATOM 771 N N . ALA A 1 99 ? 4.413 -30.299 1.756 1.00 93.00 99 ALA A N 1
ATOM 772 C CA . ALA A 1 99 ? 4.383 -30.658 3.176 1.00 93.00 99 ALA A CA 1
ATOM 773 C C . ALA A 1 99 ? 5.56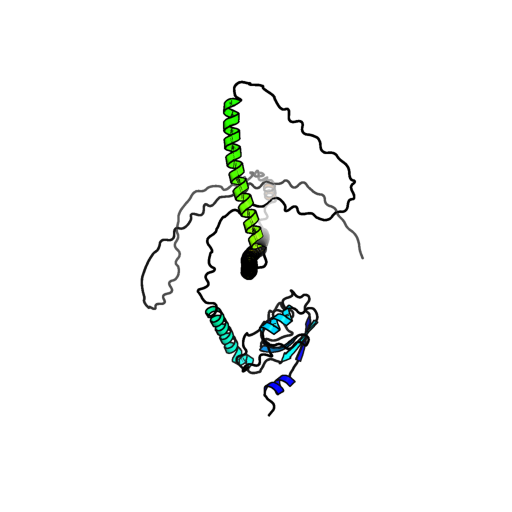3 -30.069 3.976 1.00 93.00 99 ALA A C 1
ATOM 775 O O . ALA A 1 99 ? 5.427 -29.731 5.149 1.00 93.00 99 ALA A O 1
ATOM 776 N N . ASP A 1 100 ? 6.714 -29.895 3.334 1.00 91.38 100 ASP A N 1
ATOM 777 C CA . ASP A 1 100 ? 7.942 -29.378 3.935 1.00 91.38 100 ASP A CA 1
ATOM 778 C C . ASP A 1 100 ? 8.022 -27.840 3.948 1.00 91.38 100 ASP A C 1
ATOM 780 O O . ASP A 1 100 ? 8.846 -27.267 4.666 1.00 91.38 100 ASP A O 1
ATOM 784 N N . PHE A 1 101 ? 7.142 -27.146 3.216 1.00 93.75 101 PHE A N 1
ATOM 785 C CA . PHE A 1 101 ? 7.134 -25.683 3.142 1.00 93.75 101 PHE A CA 1
ATOM 786 C C . PHE A 1 101 ? 6.974 -25.039 4.525 1.00 93.75 101 PHE A C 1
ATOM 788 O O . PHE A 1 101 ? 7.643 -24.054 4.837 1.00 93.75 101 PHE A O 1
ATOM 795 N N . ALA A 1 102 ? 6.122 -25.610 5.383 1.00 93.38 102 ALA A N 1
ATOM 796 C CA . ALA A 1 102 ? 5.904 -25.100 6.734 1.00 93.38 102 ALA A CA 1
ATOM 797 C C . ALA A 1 102 ? 7.178 -25.175 7.593 1.00 93.38 102 ALA A C 1
ATOM 799 O O . ALA A 1 102 ? 7.508 -24.204 8.276 1.00 93.38 102 ALA A O 1
ATOM 800 N N . ALA A 1 103 ? 7.921 -26.283 7.505 1.00 94.81 103 ALA A N 1
ATOM 801 C CA . ALA A 1 103 ? 9.188 -26.466 8.212 1.00 94.81 103 ALA A CA 1
ATOM 802 C C . ALA A 1 103 ? 10.288 -25.541 7.659 1.00 94.81 103 ALA A C 1
ATOM 804 O O . ALA A 1 103 ? 11.075 -24.974 8.415 1.00 94.81 103 ALA A O 1
ATOM 805 N N . ASN A 1 104 ? 10.298 -25.323 6.341 1.00 92.81 104 ASN A N 1
ATOM 806 C CA . ASN A 1 104 ? 11.323 -24.541 5.652 1.00 92.81 104 ASN A CA 1
ATOM 807 C C . ASN A 1 104 ? 11.001 -23.043 5.530 1.00 92.81 104 ASN A C 1
ATOM 809 O O . ASN A 1 104 ? 11.825 -22.284 5.018 1.00 92.81 104 ASN A O 1
ATOM 813 N N . LYS A 1 105 ? 9.849 -22.571 6.018 1.00 92.62 105 LYS A N 1
ATOM 814 C CA . LYS A 1 105 ? 9.373 -21.186 5.837 1.00 92.62 105 LYS A CA 1
ATOM 815 C C . LYS A 1 105 ? 10.405 -20.117 6.219 1.00 92.62 105 LYS A C 1
ATOM 817 O O . LYS A 1 105 ? 10.560 -19.122 5.511 1.00 92.62 105 LYS A O 1
ATOM 822 N N . ASN A 1 106 ? 11.137 -20.327 7.314 1.00 92.69 106 ASN A N 1
ATOM 823 C CA . ASN A 1 106 ? 12.178 -19.396 7.762 1.00 92.69 106 ASN A CA 1
ATOM 824 C C . ASN A 1 106 ? 13.365 -19.343 6.790 1.00 92.69 106 ASN A C 1
ATOM 826 O O . ASN A 1 106 ? 13.903 -18.267 6.540 1.00 92.69 106 ASN A O 1
ATOM 830 N N . ARG A 1 107 ? 13.732 -20.483 6.194 1.00 91.50 107 ARG A N 1
ATOM 831 C CA . ARG A 1 107 ? 14.792 -20.573 5.185 1.00 91.50 107 ARG A CA 1
ATOM 832 C C . ARG A 1 107 ? 14.403 -19.818 3.913 1.00 91.50 107 ARG A C 1
ATOM 834 O O . ARG A 1 107 ? 15.211 -19.051 3.402 1.00 91.50 107 ARG A O 1
ATOM 841 N N . TYR A 1 108 ? 13.152 -19.947 3.458 1.00 88.38 108 TYR A N 1
ATOM 842 C CA . TYR A 1 108 ? 12.624 -19.151 2.339 1.00 88.38 108 TYR A CA 1
ATOM 843 C C . TYR A 1 108 ? 12.729 -17.640 2.610 1.00 88.38 108 TYR A C 1
ATOM 845 O O . TYR A 1 108 ? 13.194 -16.885 1.756 1.00 88.38 108 TYR A O 1
ATOM 853 N N . ALA A 1 109 ? 12.356 -17.197 3.815 1.00 89.69 109 ALA A N 1
ATOM 854 C CA . ALA A 1 109 ? 12.454 -15.789 4.201 1.00 89.69 109 ALA A CA 1
ATOM 855 C C . ALA A 1 109 ? 13.910 -15.285 4.271 1.00 89.69 109 ALA A C 1
ATOM 857 O O . ALA A 1 109 ? 14.187 -14.158 3.861 1.00 89.69 109 ALA A O 1
ATOM 858 N N . GLN A 1 110 ? 14.844 -16.110 4.755 1.00 93.00 110 GLN A N 1
ATOM 859 C CA . GLN A 1 110 ? 16.273 -15.777 4.786 1.00 93.00 110 GLN A CA 1
ATOM 860 C C . GLN A 1 110 ? 16.850 -15.619 3.378 1.00 93.00 110 GLN A C 1
ATOM 862 O O . GLN A 1 110 ? 17.529 -14.631 3.113 1.00 93.00 110 GLN A O 1
ATOM 867 N N . ILE A 1 111 ? 16.520 -16.532 2.463 1.00 88.62 111 ILE A N 1
ATOM 868 C CA . ILE A 1 111 ? 16.984 -16.482 1.069 1.00 88.62 111 ILE A CA 1
ATOM 869 C C . ILE A 1 111 ? 16.420 -15.259 0.346 1.00 88.62 111 ILE A C 1
ATOM 871 O O . ILE A 1 111 ? 17.135 -14.598 -0.403 1.00 88.62 111 ILE A O 1
ATOM 875 N N . GLU A 1 112 ? 15.158 -14.902 0.593 1.00 87.19 112 GLU A N 1
ATOM 876 C CA . GLU A 1 112 ? 14.578 -13.673 0.049 1.00 87.19 112 GLU A CA 1
ATOM 877 C C . GLU A 1 112 ? 15.278 -12.420 0.599 1.00 87.19 112 GLU A C 1
ATOM 879 O O . GLU A 1 112 ? 15.590 -11.502 -0.165 1.00 87.19 112 GLU A O 1
ATOM 884 N N . ALA A 1 113 ? 15.570 -12.388 1.902 1.00 89.00 113 ALA A N 1
ATOM 885 C CA . ALA A 1 113 ? 16.299 -11.288 2.528 1.00 89.00 113 ALA A CA 1
ATOM 886 C C . ALA A 1 113 ? 17.736 -11.169 1.993 1.00 89.00 113 ALA A C 1
ATOM 888 O O . ALA A 1 113 ? 18.205 -10.060 1.732 1.00 89.00 113 ALA A O 1
ATOM 889 N N . GLU A 1 114 ? 18.422 -12.291 1.778 1.00 91.50 114 GLU A N 1
ATOM 890 C CA . GLU A 1 114 ? 19.761 -12.338 1.189 1.00 91.50 114 GLU A CA 1
ATOM 891 C C . GLU A 1 114 ? 19.745 -11.902 -0.281 1.00 91.50 114 GLU A C 1
ATOM 893 O O . GLU A 1 114 ? 20.541 -11.055 -0.681 1.00 91.50 114 GLU A O 1
ATOM 898 N N . ALA A 1 115 ? 18.784 -12.380 -1.076 1.00 85.38 115 ALA A N 1
ATOM 899 C CA . ALA A 1 115 ? 18.601 -11.946 -2.459 1.00 85.38 115 ALA A CA 1
ATOM 900 C C . ALA A 1 115 ? 18.289 -10.443 -2.552 1.00 85.38 115 ALA A C 1
ATOM 902 O O . ALA A 1 115 ? 18.758 -9.766 -3.470 1.00 85.38 115 ALA A O 1
ATOM 903 N N . ALA A 1 116 ? 17.523 -9.896 -1.602 1.00 85.69 116 ALA A N 1
ATOM 904 C CA . ALA A 1 116 ? 17.272 -8.460 -1.511 1.00 85.69 116 ALA A CA 1
ATOM 905 C C . ALA A 1 116 ? 18.543 -7.676 -1.147 1.00 85.69 116 ALA A C 1
ATOM 907 O O . ALA A 1 116 ? 18.800 -6.638 -1.757 1.00 85.69 116 ALA A O 1
ATOM 908 N N . ARG A 1 117 ? 19.364 -8.179 -0.212 1.00 88.94 117 ARG A N 1
ATOM 909 C CA . ARG A 1 117 ? 20.674 -7.590 0.120 1.00 88.94 117 ARG A CA 1
ATOM 910 C C . ARG A 1 117 ? 21.621 -7.612 -1.075 1.00 88.94 117 ARG A C 1
ATOM 912 O O . ARG A 1 117 ? 22.151 -6.565 -1.421 1.00 88.94 117 ARG A O 1
ATOM 919 N N . ARG A 1 118 ? 21.752 -8.750 -1.760 1.00 88.25 118 ARG A N 1
ATOM 920 C CA . ARG A 1 118 ? 22.580 -8.882 -2.967 1.00 88.25 118 ARG A CA 1
ATOM 921 C C . ARG A 1 118 ? 22.102 -7.956 -4.087 1.00 88.25 118 ARG A C 1
ATOM 923 O O . ARG A 1 118 ? 22.923 -7.358 -4.767 1.00 88.25 118 ARG A O 1
ATOM 930 N N . ALA A 1 119 ? 20.789 -7.787 -4.263 1.00 84.62 119 ALA A N 1
ATOM 931 C CA . ALA A 1 119 ? 20.249 -6.835 -5.236 1.00 84.62 119 ALA A CA 1
ATOM 932 C C . ALA A 1 119 ? 20.565 -5.370 -4.876 1.00 84.62 119 ALA A C 1
ATOM 934 O O . ALA A 1 119 ? 20.794 -4.566 -5.775 1.00 84.62 119 ALA A O 1
ATOM 935 N N . LEU A 1 120 ? 20.585 -5.021 -3.583 1.00 83.88 120 LEU A N 1
ATOM 936 C CA . LEU A 1 120 ? 21.011 -3.696 -3.115 1.00 83.88 120 LEU A CA 1
ATOM 937 C C . LEU A 1 120 ? 22.521 -3.486 -3.268 1.00 83.88 120 LEU A C 1
ATOM 939 O O . LEU A 1 120 ? 22.938 -2.395 -3.623 1.00 83.88 120 LEU A O 1
ATOM 943 N N . GLU A 1 121 ? 23.328 -4.517 -3.036 1.00 88.56 121 GLU A N 1
ATOM 944 C CA . GLU A 1 121 ? 24.784 -4.467 -3.205 1.00 88.56 121 GLU A CA 1
ATOM 945 C C . GLU A 1 121 ? 25.188 -4.353 -4.683 1.00 88.56 121 GLU A C 1
ATOM 947 O O . GLU A 1 121 ? 26.051 -3.554 -5.038 1.00 88.56 121 GLU A O 1
ATOM 952 N N . GLN A 1 122 ? 24.512 -5.096 -5.568 1.00 87.69 122 GLN A N 1
ATOM 953 C CA . GLN A 1 122 ? 24.687 -4.990 -7.022 1.00 87.69 122 GLN A CA 1
ATOM 954 C C . GLN A 1 122 ? 24.221 -3.641 -7.576 1.00 87.69 122 GLN A C 1
ATOM 956 O O . GLN A 1 122 ? 24.735 -3.183 -8.598 1.00 87.69 122 GLN A O 1
ATOM 961 N N . ALA A 1 123 ? 23.273 -2.982 -6.906 1.00 84.38 123 ALA A N 1
ATOM 962 C CA . ALA A 1 123 ? 22.956 -1.582 -7.145 1.00 84.38 123 ALA A CA 1
ATOM 963 C C . ALA A 1 123 ? 24.068 -0.700 -6.539 1.00 84.38 123 ALA A C 1
ATOM 965 O O . ALA A 1 123 ? 23.874 -0.047 -5.519 1.00 84.38 123 ALA A O 1
ATOM 966 N N . LEU A 1 124 ? 25.251 -0.740 -7.164 1.00 72.06 124 LEU A N 1
ATOM 967 C CA . LEU A 1 124 ? 26.502 -0.114 -6.724 1.00 72.06 124 LEU A CA 1
ATOM 968 C C . LEU A 1 124 ? 26.319 1.249 -6.015 1.00 72.06 124 LEU A C 1
ATOM 970 O O . LEU A 1 124 ? 25.738 2.173 -6.601 1.00 72.06 124 LEU A O 1
ATOM 974 N N . PRO A 1 125 ? 26.920 1.442 -4.822 1.00 58.28 125 PRO A N 1
ATOM 975 C CA . PRO A 1 125 ? 27.050 2.745 -4.177 1.00 58.28 125 PRO A CA 1
ATOM 976 C C . PRO A 1 125 ? 28.117 3.565 -4.918 1.00 58.28 125 PRO A C 1
ATOM 978 O O . PRO A 1 125 ? 29.283 3.601 -4.545 1.00 58.28 125 PRO A O 1
ATOM 981 N N . GLY A 1 126 ? 27.736 4.169 -6.040 1.00 55.69 126 GLY A N 1
ATOM 982 C CA . GLY A 1 126 ? 28.678 4.898 -6.896 1.00 55.69 126 GLY A CA 1
ATOM 983 C C . GLY A 1 126 ? 28.049 5.582 -8.104 1.00 55.69 126 GLY A C 1
ATOM 984 O O . GLY A 1 126 ? 28.615 6.542 -8.617 1.00 55.69 126 GLY A O 1
ATOM 985 N N . GLN A 1 127 ? 26.837 5.187 -8.507 1.00 53.53 127 GLN A N 1
ATOM 986 C CA . GLN A 1 127 ? 25.980 6.078 -9.287 1.00 53.53 127 GLN A CA 1
ATOM 987 C C . GLN A 1 127 ? 25.312 7.065 -8.331 1.00 53.53 127 GLN A C 1
ATOM 989 O O . GLN A 1 127 ? 24.125 6.972 -8.018 1.00 53.53 127 GLN A O 1
ATOM 994 N N . THR A 1 128 ? 26.088 8.034 -7.844 1.00 45.78 128 THR A N 1
ATOM 995 C CA . THR A 1 128 ? 25.472 9.308 -7.489 1.00 45.78 128 THR A CA 1
ATOM 996 C C . THR A 1 128 ? 24.797 9.816 -8.766 1.00 45.78 128 THR A C 1
ATOM 998 O O . THR A 1 128 ? 25.424 9.790 -9.830 1.00 45.78 128 THR A O 1
ATOM 1001 N N . PRO A 1 129 ? 23.515 10.224 -8.737 1.00 49.84 129 PRO A N 1
ATOM 1002 C CA . PRO A 1 129 ? 22.968 10.968 -9.857 1.00 49.84 129 PRO A CA 1
ATOM 1003 C C . PRO A 1 129 ? 23.893 12.170 -10.030 1.00 49.84 129 PRO A C 1
ATOM 1005 O O . PRO A 1 129 ? 23.995 12.990 -9.116 1.00 49.84 129 PRO A O 1
ATOM 1008 N N . GLN A 1 130 ? 24.644 12.223 -11.136 1.00 41.38 130 GLN A N 1
ATOM 1009 C CA . GLN A 1 130 ? 25.449 13.391 -11.456 1.00 41.38 130 GLN A CA 1
ATOM 1010 C C . GLN A 1 130 ? 24.493 14.580 -11.401 1.00 41.38 130 GLN A C 1
ATOM 1012 O O . GLN A 1 130 ? 23.623 14.727 -12.259 1.00 41.38 130 GLN A O 1
ATOM 1017 N N . MET A 1 131 ? 24.628 15.416 -10.371 1.00 42.41 131 MET A N 1
ATOM 1018 C CA . MET A 1 131 ? 24.083 16.759 -10.413 1.00 42.41 131 MET A CA 1
ATOM 1019 C C . MET A 1 131 ? 24.883 17.470 -11.493 1.00 42.41 131 MET A C 1
ATOM 1021 O O . MET A 1 131 ? 25.949 18.024 -11.234 1.00 42.41 131 MET A O 1
ATOM 1025 N N . THR A 1 132 ? 24.409 17.384 -12.733 1.00 46.44 132 THR A N 1
ATOM 1026 C CA . THR A 1 132 ? 24.918 18.232 -13.798 1.00 46.44 132 THR A CA 1
ATOM 1027 C C . THR A 1 132 ? 24.772 19.676 -13.326 1.00 46.44 132 THR A C 1
ATOM 1029 O O . THR A 1 132 ? 23.712 20.029 -12.792 1.00 46.44 132 THR A O 1
ATOM 1032 N N . PRO A 1 133 ? 25.817 20.507 -13.464 1.00 42.00 133 PRO A N 1
ATOM 1033 C CA . PRO A 1 133 ? 25.776 21.887 -13.022 1.00 42.00 133 PRO A CA 1
ATOM 1034 C C . PRO A 1 133 ? 24.573 22.576 -13.657 1.00 42.00 133 PRO A C 1
ATOM 1036 O O . PRO A 1 133 ? 24.366 22.531 -14.871 1.00 42.00 133 PRO A O 1
ATOM 1039 N N . ARG A 1 134 ? 23.764 23.170 -12.782 1.00 44.62 134 ARG A N 1
ATOM 1040 C CA . ARG A 1 134 ? 22.594 23.979 -13.089 1.00 44.62 134 ARG A CA 1
ATOM 1041 C C . ARG A 1 134 ? 23.015 25.083 -14.056 1.00 44.62 134 ARG A C 1
ATOM 1043 O O . ARG A 1 134 ? 23.550 26.111 -13.656 1.00 44.62 134 ARG A O 1
ATOM 1050 N N . THR A 1 135 ? 22.828 24.840 -15.344 1.00 44.00 135 THR A N 1
ATOM 1051 C CA . THR A 1 135 ? 22.937 25.872 -16.365 1.00 44.00 135 THR A CA 1
ATOM 1052 C C . THR A 1 135 ? 21.594 26.580 -16.383 1.00 44.00 135 THR A C 1
ATOM 1054 O O . THR A 1 135 ? 20.691 26.229 -17.135 1.00 44.00 135 THR A O 1
ATOM 1057 N N . ASP A 1 136 ? 21.455 27.580 -15.512 1.00 42.16 136 ASP A N 1
ATOM 1058 C CA . ASP A 1 136 ? 20.379 28.576 -15.558 1.00 42.16 136 ASP A CA 1
ATOM 1059 C C . ASP A 1 136 ? 20.564 29.487 -16.798 1.00 42.16 136 ASP A C 1
ATOM 1061 O O . ASP A 1 136 ? 20.662 30.708 -16.705 1.00 42.16 136 ASP A O 1
ATOM 1065 N N . ALA A 1 137 ? 20.650 28.895 -17.992 1.00 41.19 137 ALA A N 1
ATOM 1066 C CA . ALA A 1 137 ? 20.622 29.618 -19.252 1.00 41.19 137 ALA A CA 1
ATOM 1067 C C . ALA A 1 137 ? 19.167 29.693 -19.723 1.00 41.19 137 ALA A C 1
ATOM 1069 O O . ALA A 1 137 ? 18.597 28.718 -20.220 1.00 41.19 137 ALA A O 1
ATOM 1070 N N . ALA A 1 138 ? 18.561 30.868 -19.548 1.00 46.41 138 ALA A N 1
ATOM 1071 C CA . ALA A 1 138 ? 17.240 31.190 -20.066 1.00 46.41 138 ALA A CA 1
ATOM 1072 C C . ALA A 1 138 ? 17.190 30.918 -21.577 1.00 46.41 138 ALA A C 1
ATOM 1074 O O . ALA A 1 138 ? 17.775 31.640 -22.383 1.00 46.41 138 ALA A O 1
ATOM 1075 N N . THR A 1 139 ? 16.491 29.856 -21.972 1.00 49.62 139 THR A N 1
ATOM 1076 C CA . THR A 1 139 ? 16.226 29.576 -23.381 1.00 49.62 139 THR A CA 1
ATOM 1077 C C . THR A 1 139 ? 15.187 30.590 -23.872 1.00 49.62 139 THR A C 1
ATOM 1079 O O . THR A 1 139 ? 14.105 30.673 -23.279 1.00 49.62 139 THR A O 1
ATOM 1082 N N . PRO A 1 140 ? 15.460 31.380 -24.926 1.00 47.25 140 PRO A N 1
ATOM 1083 C CA . PRO A 1 140 ? 14.488 32.331 -25.444 1.00 47.25 140 PRO A CA 1
ATOM 1084 C C . PRO A 1 140 ? 13.287 31.570 -26.018 1.00 47.25 140 PRO A C 1
ATOM 1086 O O . PRO A 1 140 ? 13.410 30.784 -26.958 1.00 47.25 140 PRO A O 1
ATOM 1089 N N . ARG A 1 141 ? 12.106 31.797 -25.431 1.00 43.97 141 ARG A N 1
ATOM 1090 C CA . ARG A 1 141 ? 10.822 31.373 -25.999 1.00 43.97 141 ARG A CA 1
ATOM 1091 C C . ARG A 1 141 ? 10.621 32.095 -27.329 1.00 43.97 141 ARG A C 1
ATOM 1093 O O . ARG A 1 141 ? 10.448 33.309 -27.350 1.00 43.97 141 ARG A O 1
ATOM 1100 N N . GLY A 1 142 ? 10.624 31.342 -28.424 1.00 41.97 142 GLY A N 1
ATOM 1101 C CA . GLY A 1 142 ? 10.181 31.844 -29.721 1.00 41.97 142 GLY A CA 1
ATOM 1102 C C . GLY A 1 142 ? 8.688 32.215 -29.687 1.00 41.97 142 GLY A C 1
ATOM 1103 O O . GLY A 1 142 ? 7.898 31.500 -29.060 1.00 41.97 142 GLY A O 1
ATOM 1104 N N . PRO A 1 143 ? 8.274 33.306 -30.351 1.00 46.25 143 PRO A N 1
ATOM 1105 C CA . PRO A 1 143 ? 6.872 33.664 -30.495 1.00 46.25 143 PRO A CA 1
ATOM 1106 C C . PRO A 1 143 ? 6.270 32.797 -31.605 1.00 46.25 143 PRO A C 1
ATOM 1108 O O . PRO A 1 143 ? 6.571 33.038 -32.765 1.00 46.25 143 PRO A O 1
ATOM 1111 N N . ASN A 1 144 ? 5.530 31.737 -31.254 1.00 48.19 144 ASN A N 1
ATOM 1112 C CA . ASN A 1 144 ? 4.452 31.113 -32.059 1.00 48.19 144 ASN A CA 1
ATOM 1113 C C . ASN A 1 144 ? 4.052 29.738 -31.496 1.00 48.19 144 ASN A C 1
ATOM 1115 O O . ASN A 1 144 ? 4.205 28.705 -32.143 1.00 48.19 144 ASN A O 1
ATOM 1119 N N . ALA A 1 145 ? 3.506 29.716 -30.283 1.00 41.59 145 ALA A N 1
ATOM 1120 C CA . ALA A 1 145 ? 2.770 28.555 -29.786 1.00 41.59 145 ALA A CA 1
ATOM 1121 C C . ALA A 1 145 ? 1.374 29.007 -29.344 1.00 41.59 145 ALA A C 1
ATOM 1123 O O . ALA A 1 145 ? 1.062 29.051 -28.155 1.00 41.59 145 ALA A O 1
ATOM 1124 N N . SER A 1 146 ? 0.554 29.408 -30.317 1.00 42.19 146 SER A N 1
ATOM 1125 C CA . SER A 1 146 ? -0.886 29.551 -30.135 1.00 42.19 146 SER A CA 1
ATOM 1126 C C . SER A 1 146 ? -1.531 28.167 -30.196 1.00 42.19 146 SER A C 1
ATOM 1128 O O . SER A 1 146 ? -1.461 27.443 -31.185 1.00 42.19 146 SER A O 1
ATOM 1130 N N . SER A 1 147 ? -2.153 27.797 -29.085 1.00 44.91 147 SER A N 1
ATOM 1131 C CA . SER A 1 147 ? -3.106 26.704 -28.977 1.00 44.91 147 SER A CA 1
ATOM 1132 C C . SER A 1 147 ? -4.416 27.083 -29.670 1.00 44.91 147 SER A C 1
ATOM 1134 O O . SER A 1 147 ? -5.013 28.102 -29.321 1.00 44.91 147 SER A O 1
ATOM 1136 N N . THR A 1 148 ? -4.913 26.246 -30.574 1.00 40.44 148 THR A N 1
ATOM 1137 C CA . THR A 1 148 ? -6.300 26.304 -31.059 1.00 40.44 148 THR A CA 1
ATOM 1138 C C . THR A 1 148 ? -7.076 25.087 -30.565 1.00 40.44 148 THR A C 1
ATOM 1140 O O . THR A 1 148 ? -6.597 23.966 -30.759 1.00 40.44 148 THR A O 1
ATOM 1143 N N . PRO A 1 149 ? -8.291 25.247 -30.018 1.00 52.44 149 PRO A N 1
ATOM 1144 C CA . PRO A 1 149 ? -9.320 24.229 -30.118 1.00 52.44 149 PRO A CA 1
ATOM 1145 C C . PRO A 1 149 ? -10.173 24.460 -31.375 1.00 52.44 149 PRO A C 1
ATOM 1147 O O . PRO A 1 149 ? -10.418 25.594 -31.786 1.00 52.44 149 PRO A O 1
ATOM 1150 N N . LEU A 1 150 ? -10.616 23.354 -31.977 1.00 47.12 150 LEU A N 1
ATOM 1151 C CA . LEU A 1 150 ? -11.609 23.323 -33.044 1.00 47.12 150 LEU A CA 1
ATOM 1152 C C . LEU A 1 150 ? -12.884 24.068 -32.626 1.00 47.12 150 LEU A C 1
ATOM 1154 O O . LEU A 1 150 ? -13.507 23.688 -31.636 1.00 47.12 150 LEU A O 1
ATOM 1158 N N . LEU A 1 151 ? -13.330 25.026 -33.440 1.00 38.25 151 LEU A N 1
ATOM 1159 C CA . LEU A 1 151 ? -14.756 25.260 -33.644 1.00 38.25 151 LEU A CA 1
ATOM 1160 C C . LEU A 1 151 ? -15.013 25.899 -35.017 1.00 38.25 151 LEU A C 1
ATOM 1162 O O . LEU A 1 151 ? -14.334 26.824 -35.451 1.00 38.25 151 LEU A O 1
ATOM 1166 N N . THR A 1 152 ? -16.011 25.333 -35.675 1.00 44.97 152 THR A N 1
ATOM 1167 C CA . THR A 1 152 ? -16.673 25.687 -36.930 1.00 44.97 152 THR A CA 1
ATOM 1168 C C . THR A 1 152 ? -16.985 27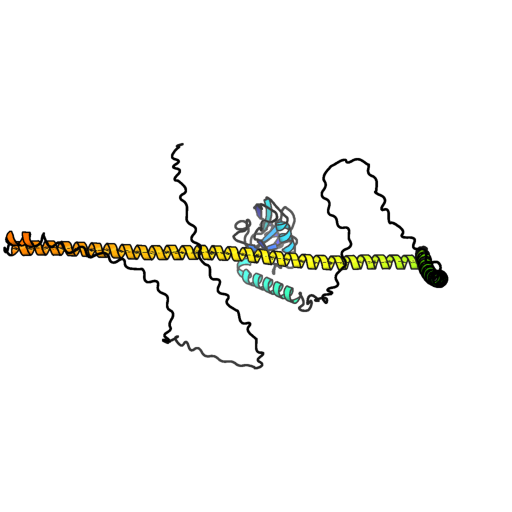.175 -37.115 1.00 44.97 152 THR A C 1
ATOM 1170 O O . THR A 1 152 ? -17.539 27.805 -36.217 1.00 44.97 152 THR A O 1
ATOM 1173 N N . GLY A 1 153 ? -16.770 27.690 -38.330 1.00 35.38 153 GLY A N 1
ATOM 1174 C CA . GLY A 1 153 ? -17.365 28.952 -38.773 1.00 35.38 153 GLY A CA 1
ATOM 1175 C C . GLY A 1 153 ? -16.770 29.481 -40.076 1.00 35.38 153 GLY A C 1
ATOM 1176 O O . GLY A 1 153 ? -15.692 30.065 -40.071 1.00 35.38 153 GLY A O 1
ATOM 1177 N N . LEU A 1 154 ? -17.497 29.307 -41.185 1.00 46.41 154 LEU A N 1
ATOM 1178 C CA . LEU A 1 154 ? -17.308 30.082 -42.413 1.00 46.41 154 LEU A CA 1
ATOM 1179 C C . LEU A 1 154 ? -17.254 31.587 -42.090 1.00 46.41 154 LEU A C 1
ATOM 1181 O O . LEU A 1 154 ? -18.200 32.116 -41.507 1.00 46.41 154 LEU A O 1
ATOM 1185 N N . ARG A 1 155 ? -16.222 32.294 -42.567 1.00 40.56 155 ARG A N 1
ATOM 1186 C CA . ARG A 1 155 ? -16.286 33.744 -42.816 1.00 40.56 155 ARG A CA 1
ATOM 1187 C C . ARG A 1 155 ? -15.375 34.164 -43.975 1.00 40.56 155 ARG A C 1
ATOM 1189 O O . ARG A 1 155 ? -14.160 34.206 -43.852 1.00 40.56 155 ARG A O 1
ATOM 1196 N N . VAL A 1 156 ? -16.040 34.400 -45.105 1.00 38.84 156 VAL A N 1
ATOM 1197 C CA . VAL A 1 156 ? -15.957 35.545 -46.030 1.00 38.84 156 VAL A CA 1
ATOM 1198 C C . VAL A 1 156 ? -14.623 36.309 -46.124 1.00 38.84 156 VAL A C 1
ATOM 1200 O O . VAL A 1 156 ? -14.206 37.002 -45.201 1.00 38.84 156 VAL A O 1
ATOM 1203 N N . LEU A 1 157 ? -14.053 36.255 -47.332 1.00 46.03 157 LEU A N 1
ATOM 1204 C CA . LEU A 1 157 ? -13.104 37.199 -47.928 1.00 46.03 157 LEU A CA 1
ATOM 1205 C C . LEU A 1 157 ? -13.681 38.629 -47.967 1.00 46.03 157 LEU A C 1
ATOM 1207 O O . LEU A 1 157 ? -14.679 38.835 -48.652 1.00 46.03 157 LEU A O 1
ATOM 1211 N N . ASN A 1 158 ? -13.057 39.595 -47.276 1.00 44.84 158 ASN A N 1
ATOM 1212 C CA . ASN A 1 158 ? -12.854 40.993 -47.719 1.00 44.84 158 ASN A CA 1
ATOM 1213 C C . ASN A 1 158 ? -12.326 41.901 -46.590 1.00 44.84 158 ASN A C 1
ATOM 1215 O O . ASN A 1 158 ? -12.783 41.812 -45.453 1.00 44.84 158 ASN A O 1
ATOM 1219 N N . GLY A 1 159 ? -11.422 42.826 -46.941 1.00 36.53 159 GLY A N 1
ATOM 1220 C CA . GLY A 1 159 ? -10.958 43.944 -46.100 1.00 36.53 159 GLY A CA 1
ATOM 1221 C C . GLY A 1 159 ? -9.429 44.076 -46.108 1.00 36.53 159 GLY A C 1
ATOM 1222 O O . GLY A 1 159 ? -8.748 43.397 -45.352 1.00 36.53 159 GLY A O 1
ATOM 1223 N N . ALA A 1 160 ? -8.833 44.756 -47.091 1.00 41.31 160 ALA A N 1
ATOM 1224 C CA . ALA A 1 160 ? -8.531 46.196 -47.069 1.00 41.31 160 ALA A CA 1
ATOM 1225 C C . ALA A 1 160 ? -7.604 46.607 -45.902 1.00 41.31 160 ALA A C 1
ATOM 1227 O O . ALA A 1 160 ? -8.046 46.807 -44.774 1.00 41.31 160 ALA A O 1
ATOM 1228 N N . GLN A 1 161 ? -6.306 46.746 -46.197 1.00 46.06 161 GLN A N 1
ATOM 1229 C CA . GLN A 1 161 ? -5.329 47.381 -45.309 1.00 46.06 161 GLN A CA 1
ATOM 1230 C C . GLN A 1 161 ? -5.441 48.914 -45.398 1.00 46.06 161 GLN A C 1
ATOM 1232 O O . GLN A 1 161 ? -5.518 49.439 -46.510 1.00 46.06 161 GLN A O 1
ATOM 1237 N N . PRO A 1 162 ? -5.384 49.653 -44.275 1.00 49.34 162 PRO A N 1
ATOM 1238 C CA . PRO A 1 162 ? -5.184 51.093 -44.307 1.00 49.34 162 PRO A CA 1
ATOM 1239 C C . PRO A 1 162 ? -3.704 51.440 -44.514 1.00 49.34 162 PRO A C 1
ATOM 1241 O O . PRO A 1 162 ? -2.817 50.957 -43.807 1.00 49.34 162 PRO A O 1
ATOM 1244 N N . ALA A 1 163 ? -3.465 52.319 -45.484 1.00 44.75 163 ALA A N 1
ATOM 1245 C CA . ALA A 1 163 ? -2.199 52.994 -45.712 1.00 44.75 163 ALA A CA 1
ATOM 1246 C C . ALA A 1 163 ? -1.832 53.862 -44.497 1.00 44.75 163 ALA A C 1
ATOM 1248 O O . ALA A 1 163 ? -2.598 54.738 -44.096 1.00 44.75 163 ALA A O 1
ATOM 1249 N N . GLN A 1 164 ? -0.647 53.641 -43.926 1.00 48.38 164 GLN A N 1
ATOM 1250 C CA . GLN A 1 164 ? -0.047 54.592 -42.997 1.00 48.38 164 GLN A CA 1
ATOM 1251 C C . GLN A 1 164 ? 0.661 55.682 -43.800 1.00 48.38 164 GLN A C 1
ATOM 1253 O O . GLN A 1 164 ? 1.687 55.449 -44.437 1.00 48.38 164 GLN A O 1
ATOM 1258 N N . GLN A 1 165 ? 0.079 56.877 -43.770 1.00 42.72 165 GLN A N 1
ATOM 1259 C CA . GLN A 1 165 ? 0.714 58.114 -44.198 1.00 42.72 165 GLN A CA 1
ATOM 1260 C C . GLN A 1 165 ? 1.754 58.516 -43.144 1.00 42.72 165 GLN A C 1
ATOM 1262 O O . GLN A 1 165 ? 1.412 59.018 -42.076 1.00 42.72 165 GLN A O 1
ATOM 1267 N N . GLY A 1 166 ? 3.030 58.267 -43.437 1.00 43.06 166 GLY A N 1
ATOM 1268 C CA . GLY A 1 166 ? 4.153 58.893 -42.746 1.00 43.06 166 GLY A CA 1
ATOM 1269 C C . GLY A 1 166 ? 4.519 60.182 -43.470 1.00 43.06 166 GLY A C 1
ATOM 1270 O O . GLY A 1 166 ? 5.044 60.137 -44.580 1.00 43.06 166 GLY A O 1
ATOM 1271 N N . ALA A 1 167 ? 4.205 61.323 -42.861 1.00 40.25 167 ALA A N 1
ATOM 1272 C CA . ALA A 1 167 ? 4.582 62.639 -43.354 1.00 40.25 167 ALA A CA 1
ATOM 1273 C C . ALA A 1 167 ? 6.114 62.777 -43.384 1.00 40.25 167 ALA A C 1
ATOM 1275 O O . ALA A 1 167 ? 6.777 62.739 -42.347 1.00 40.25 167 ALA A O 1
ATOM 1276 N N . LEU A 1 168 ? 6.674 62.935 -44.584 1.00 43.16 168 LEU A N 1
ATOM 1277 C CA . LEU A 1 168 ? 8.065 63.321 -44.787 1.00 43.16 168 LEU A CA 1
ATOM 1278 C C . LEU A 1 168 ? 8.169 64.839 -44.627 1.00 43.16 168 LEU A C 1
ATOM 1280 O O . LEU A 1 168 ? 7.701 65.600 -45.471 1.00 43.16 168 LEU A O 1
ATOM 1284 N N . ASN A 1 169 ? 8.787 65.268 -43.531 1.00 45.59 169 ASN A N 1
ATOM 1285 C CA . ASN A 1 169 ? 9.215 66.646 -43.330 1.00 45.59 169 ASN A CA 1
ATOM 1286 C C . ASN A 1 169 ? 10.477 66.879 -44.182 1.00 45.59 169 ASN A C 1
ATOM 1288 O O . ASN A 1 169 ? 11.582 66.504 -43.793 1.00 45.59 169 ASN A O 1
ATOM 1292 N N . LEU A 1 170 ? 10.303 67.450 -45.375 1.00 46.03 170 LEU A N 1
ATOM 1293 C CA . LEU A 1 170 ? 11.380 67.914 -46.254 1.00 46.03 170 LEU A CA 1
ATOM 1294 C C . LEU A 1 170 ? 11.833 69.313 -45.812 1.00 46.03 170 LEU A C 1
ATOM 1296 O O . LEU A 1 170 ? 11.469 70.327 -46.401 1.00 46.03 170 LEU A O 1
ATOM 1300 N N . GLY A 1 171 ? 12.633 69.352 -44.747 1.00 41.62 171 GLY A N 1
ATOM 1301 C CA . GLY A 1 171 ? 13.456 70.509 -44.405 1.00 41.62 171 GLY A CA 1
ATOM 1302 C C . GLY A 1 171 ? 14.719 70.512 -45.263 1.00 41.62 171 GLY A C 1
ATOM 1303 O O . GLY A 1 171 ? 15.675 69.799 -44.970 1.00 41.62 171 GLY A O 1
ATOM 1304 N N . LEU A 1 172 ? 14.695 71.288 -46.346 1.00 47.66 172 LEU A N 1
ATOM 1305 C CA . LEU A 1 172 ? 15.829 71.589 -47.219 1.00 47.66 172 LEU A CA 1
ATOM 1306 C C . LEU A 1 172 ? 16.867 72.448 -46.475 1.00 47.66 172 LEU A C 1
ATOM 1308 O O . LEU A 1 172 ? 16.714 73.662 -46.396 1.00 47.66 172 LEU A O 1
ATOM 1312 N N . ASN A 1 173 ? 17.948 71.831 -45.993 1.00 50.50 173 ASN A N 1
ATOM 1313 C CA . ASN A 1 173 ? 19.200 72.528 -45.689 1.00 50.50 173 ASN A CA 1
ATOM 1314 C C . ASN A 1 173 ? 20.244 72.133 -46.743 1.00 50.50 173 ASN A C 1
ATOM 1316 O O . ASN A 1 173 ? 20.785 71.029 -46.740 1.00 50.50 173 ASN A O 1
ATOM 1320 N N . LEU A 1 174 ? 20.483 73.042 -47.692 1.00 51.22 174 LEU A N 1
ATOM 1321 C CA . LEU A 1 174 ? 21.305 72.837 -48.893 1.00 51.22 174 LEU A CA 1
ATOM 1322 C C . LEU A 1 174 ? 22.823 72.961 -48.634 1.00 51.22 174 LEU A C 1
ATOM 1324 O O . LEU A 1 174 ? 23.611 72.981 -49.574 1.00 51.22 174 LEU A O 1
ATOM 1328 N N . THR A 1 175 ? 23.254 73.028 -47.373 1.00 51.47 175 THR A N 1
ATOM 1329 C CA . THR A 1 175 ? 24.661 73.230 -46.981 1.00 51.47 175 THR A CA 1
ATOM 1330 C C . THR A 1 175 ? 25.321 72.017 -46.314 1.00 51.47 175 THR A C 1
ATOM 1332 O O . THR A 1 175 ? 26.517 72.064 -46.055 1.00 51.47 175 THR A O 1
ATOM 1335 N N . GLU A 1 176 ? 24.607 70.898 -46.123 1.00 52.59 176 GLU A N 1
ATOM 1336 C CA . GLU A 1 176 ? 25.161 69.648 -45.548 1.00 52.59 176 GLU A CA 1
ATOM 1337 C C . GLU A 1 176 ? 25.374 68.514 -46.581 1.00 52.59 176 GLU A C 1
ATOM 1339 O O . GLU A 1 176 ? 25.758 67.392 -46.236 1.00 52.59 176 GLU A O 1
ATOM 1344 N N . MET A 1 177 ? 25.163 68.777 -47.879 1.00 50.81 177 MET A N 1
ATOM 1345 C CA . MET A 1 177 ? 25.234 67.742 -48.927 1.00 50.81 177 MET A CA 1
ATOM 1346 C C . MET A 1 177 ? 26.648 67.216 -49.236 1.00 50.81 177 MET A C 1
ATOM 1348 O O . MET A 1 177 ? 26.776 66.154 -49.844 1.00 50.81 177 MET A O 1
ATOM 1352 N N . THR A 1 178 ? 27.718 67.887 -48.806 1.00 52.88 178 THR A N 1
ATOM 1353 C CA . THR A 1 178 ? 29.096 67.460 -49.114 1.00 52.88 178 THR A CA 1
ATOM 1354 C C . THR A 1 178 ? 29.693 66.501 -48.078 1.00 52.88 178 THR A C 1
ATOM 1356 O O . THR A 1 178 ? 30.507 65.651 -48.444 1.00 52.88 178 THR A O 1
ATOM 1359 N N . GLU A 1 179 ? 29.251 66.536 -46.817 1.00 57.16 179 GLU A N 1
ATOM 1360 C CA . GLU A 1 179 ? 29.671 65.554 -45.799 1.00 57.16 179 GLU A CA 1
ATOM 1361 C C . GLU A 1 179 ? 28.818 64.277 -45.816 1.00 57.16 179 GLU A C 1
ATOM 1363 O O . GLU A 1 179 ? 29.330 63.177 -45.584 1.00 57.16 179 GLU A O 1
ATOM 1368 N N . SER A 1 180 ? 27.532 64.389 -46.168 1.00 56.28 180 SER A N 1
ATOM 1369 C CA . SER A 1 180 ? 26.629 63.234 -46.273 1.00 56.28 180 SER A CA 1
ATOM 1370 C C . SER A 1 180 ? 27.005 62.297 -47.435 1.00 56.28 180 SER A C 1
ATOM 1372 O O . SER A 1 180 ? 26.927 61.073 -47.304 1.00 56.28 180 SER A O 1
ATOM 1374 N N . ALA A 1 181 ? 27.538 62.845 -48.534 1.00 58.22 181 ALA A N 1
ATOM 1375 C CA . ALA A 1 181 ? 28.022 62.052 -49.666 1.00 58.22 181 ALA A CA 1
ATOM 1376 C C . ALA A 1 181 ? 29.244 61.179 -49.307 1.00 58.22 181 ALA A C 1
ATOM 1378 O O . ALA A 1 181 ? 29.315 60.026 -49.730 1.00 58.22 181 ALA A O 1
ATOM 1379 N N . LYS A 1 182 ? 30.175 61.665 -48.468 1.00 59.88 182 LYS A N 1
ATOM 1380 C CA . LYS A 1 182 ? 31.317 60.852 -48.001 1.00 59.88 182 LYS A CA 1
ATOM 1381 C C . LYS A 1 182 ? 30.877 59.717 -47.068 1.00 59.88 182 LYS A C 1
ATOM 1383 O O . LYS A 1 182 ? 31.330 58.588 -47.242 1.00 59.88 182 LYS A O 1
ATOM 1388 N N . LYS A 1 183 ? 29.922 59.969 -46.162 1.00 61.44 183 LYS A N 1
ATOM 1389 C CA . LYS A 1 183 ? 29.345 58.923 -45.290 1.00 61.44 183 LYS A CA 1
ATOM 1390 C C . LYS A 1 183 ? 28.535 57.875 -46.064 1.00 61.44 183 LYS A C 1
ATOM 1392 O O . LYS A 1 183 ? 28.551 56.702 -45.693 1.00 61.44 183 LYS A O 1
ATOM 1397 N N . GLN A 1 184 ? 27.865 58.250 -47.157 1.00 61.75 184 GLN A N 1
ATOM 1398 C CA . GLN A 1 184 ? 27.188 57.281 -48.028 1.00 61.75 184 GLN A CA 1
ATOM 1399 C C . GLN A 1 184 ? 28.168 56.387 -48.800 1.00 61.75 184 GLN A C 1
ATOM 1401 O O . GLN A 1 184 ? 27.897 55.197 -48.962 1.00 61.75 184 GLN A O 1
ATOM 1406 N N . VAL A 1 185 ? 29.318 56.917 -49.226 1.00 62.28 185 VAL A N 1
ATOM 1407 C CA . VAL A 1 185 ? 30.356 56.122 -49.902 1.00 62.28 185 VAL A CA 1
ATOM 1408 C C . VAL A 1 185 ? 31.038 55.146 -48.929 1.00 62.28 185 VAL A C 1
ATOM 1410 O O . VAL A 1 185 ? 31.204 53.975 -49.273 1.00 62.28 185 VAL A O 1
ATOM 1413 N N . GLU A 1 186 ? 31.325 55.553 -47.688 1.00 61.59 186 GLU A N 1
ATOM 1414 C CA . GLU A 1 186 ? 31.847 54.643 -46.648 1.00 61.59 186 GLU A CA 1
ATOM 1415 C C . GLU A 1 186 ? 30.824 53.562 -46.244 1.00 61.59 186 GLU A C 1
ATOM 1417 O O . GLU A 1 186 ? 31.176 52.389 -46.088 1.00 61.59 186 GLU A O 1
ATOM 1422 N N . GLY A 1 187 ? 29.534 53.912 -46.161 1.00 60.59 187 GLY A N 1
ATOM 1423 C CA . GLY A 1 187 ? 28.453 52.950 -45.917 1.00 60.59 187 GLY A CA 1
ATOM 1424 C C . GLY A 1 187 ? 28.266 51.939 -47.057 1.00 60.59 187 GLY A C 1
ATOM 1425 O O . GLY A 1 187 ? 27.987 50.763 -46.810 1.00 60.59 187 GLY A O 1
ATOM 1426 N N . LEU A 1 188 ? 28.470 52.350 -48.313 1.00 60.22 188 LEU A N 1
ATOM 1427 C CA . LEU A 1 188 ? 28.453 51.445 -49.468 1.00 60.22 188 LEU A CA 1
ATOM 1428 C C . LEU A 1 188 ? 29.627 50.462 -49.439 1.00 60.22 188 LEU A C 1
ATOM 1430 O O . LEU A 1 188 ? 29.432 49.282 -49.729 1.00 60.22 188 LEU A O 1
ATOM 1434 N N . GLN A 1 189 ? 30.815 50.897 -49.016 1.00 60.38 189 GLN A N 1
ATOM 1435 C CA . GLN A 1 189 ? 31.985 50.022 -48.912 1.00 60.38 189 GLN A CA 1
ATOM 1436 C C . GLN A 1 189 ? 31.806 48.943 -47.825 1.00 60.38 189 GLN A C 1
ATOM 1438 O O . GLN A 1 189 ? 32.128 47.774 -48.053 1.00 60.38 189 GLN A O 1
ATOM 1443 N N . GLN A 1 190 ? 31.185 49.287 -46.690 1.00 65.19 190 GLN A N 1
ATOM 1444 C CA . GLN A 1 190 ? 30.816 48.313 -45.650 1.00 65.19 190 GLN A CA 1
ATOM 1445 C C . GLN A 1 190 ? 29.716 47.342 -46.114 1.00 65.19 190 GLN A C 1
ATOM 1447 O O . GLN A 1 190 ? 29.768 46.144 -45.823 1.00 65.19 190 GLN A O 1
ATOM 1452 N N . ASN A 1 191 ? 28.748 47.821 -46.898 1.00 61.72 191 ASN A N 1
ATOM 1453 C CA . ASN A 1 191 ? 27.696 46.972 -47.459 1.00 61.72 191 ASN A CA 1
ATOM 1454 C C . ASN A 1 191 ? 28.222 46.004 -48.530 1.00 61.72 191 ASN A C 1
ATOM 1456 O O . ASN A 1 191 ? 27.786 44.852 -48.567 1.00 61.72 191 ASN A O 1
ATOM 1460 N N . ILE A 1 192 ? 29.198 46.415 -49.345 1.00 65.19 192 ILE A N 1
ATOM 1461 C CA . ILE A 1 192 ? 29.863 45.536 -50.321 1.00 65.19 192 ILE A CA 1
ATOM 1462 C C . ILE A 1 192 ? 30.685 44.451 -49.605 1.00 65.19 192 ILE A C 1
ATOM 1464 O O . ILE A 1 192 ? 30.640 43.286 -50.009 1.00 65.19 192 ILE A O 1
ATOM 1468 N N . GLY A 1 193 ? 31.352 44.783 -48.493 1.00 64.81 193 GLY A N 1
ATOM 1469 C CA . GLY A 1 193 ? 32.019 43.797 -47.632 1.00 64.81 193 GLY A CA 1
ATOM 1470 C C . GLY A 1 193 ? 31.052 42.745 -47.068 1.00 64.81 193 GLY A C 1
ATOM 1471 O O . GLY A 1 193 ? 31.317 41.543 -47.142 1.00 64.81 193 GLY A O 1
ATOM 1472 N N . ASN A 1 194 ? 29.876 43.178 -46.602 1.00 67.75 194 ASN A N 1
ATOM 1473 C CA . ASN A 1 194 ? 28.827 42.283 -46.099 1.00 67.75 194 ASN A CA 1
ATOM 1474 C C . ASN A 1 194 ? 28.188 41.420 -47.204 1.00 67.75 194 ASN A C 1
ATOM 1476 O O . ASN A 1 194 ? 27.847 40.257 -46.970 1.00 67.75 194 ASN A O 1
ATOM 1480 N N . LEU A 1 195 ? 28.048 41.954 -48.421 1.00 68.75 195 LEU A N 1
ATOM 1481 C CA . LEU A 1 195 ? 27.568 41.212 -49.592 1.00 68.75 195 LEU A CA 1
ATOM 1482 C C . LEU A 1 195 ? 28.576 40.148 -50.042 1.00 68.75 195 LEU A C 1
ATOM 1484 O O . LEU A 1 195 ? 28.174 39.024 -50.337 1.00 68.75 195 LEU A O 1
ATOM 1488 N N . SER A 1 196 ? 29.872 40.461 -50.017 1.00 69.50 196 SER A N 1
ATOM 1489 C CA . SER A 1 196 ? 30.953 39.514 -50.322 1.00 69.50 196 SER A CA 1
ATOM 1490 C C . SER A 1 196 ? 31.003 38.352 -49.319 1.00 69.50 196 SER A C 1
ATOM 1492 O O . SER A 1 196 ? 31.038 37.180 -49.711 1.00 69.50 196 SER A O 1
ATOM 1494 N N . ALA A 1 197 ? 30.882 38.640 -48.018 1.00 70.12 197 ALA A N 1
ATOM 1495 C CA . ALA A 1 197 ? 30.795 37.608 -46.980 1.00 70.12 197 ALA A CA 1
ATOM 1496 C C . ALA A 1 197 ? 29.546 36.716 -47.142 1.00 70.12 197 ALA A C 1
ATOM 1498 O O . ALA A 1 197 ? 29.587 35.502 -46.935 1.00 70.12 197 ALA A O 1
ATOM 1499 N N . ARG A 1 198 ? 28.418 37.297 -47.569 1.00 72.31 198 ARG A N 1
ATOM 1500 C CA . ARG A 1 198 ? 27.177 36.548 -47.810 1.00 72.31 198 ARG A CA 1
ATOM 1501 C C . ARG A 1 198 ? 27.237 35.705 -49.087 1.00 72.31 198 ARG A C 1
ATOM 1503 O O . ARG A 1 198 ? 26.716 34.590 -49.094 1.00 72.31 198 ARG A O 1
ATOM 1510 N N . ALA A 1 199 ? 27.886 36.203 -50.138 1.00 71.31 199 ALA A N 1
ATOM 1511 C CA . ALA A 1 199 ? 28.089 35.476 -51.389 1.00 71.31 199 ALA A CA 1
ATOM 1512 C C . ALA A 1 199 ? 29.041 34.286 -51.199 1.00 71.31 199 ALA A C 1
ATOM 1514 O O . ALA A 1 199 ? 28.715 33.170 -51.597 1.00 71.31 199 ALA A O 1
ATOM 1515 N N . THR A 1 200 ? 30.165 34.481 -50.506 1.00 71.31 200 THR A N 1
ATOM 1516 C CA . THR A 1 200 ? 31.106 33.393 -50.177 1.00 71.31 200 THR A CA 1
ATOM 1517 C C . THR A 1 200 ? 30.458 32.316 -49.301 1.00 71.31 200 THR A C 1
ATOM 1519 O O . THR A 1 200 ? 30.617 31.124 -49.575 1.00 71.31 200 THR A O 1
ATOM 1522 N N . ALA A 1 201 ? 29.622 32.702 -48.330 1.00 72.50 201 ALA A N 1
ATOM 1523 C CA . ALA A 1 201 ? 28.825 31.755 -47.547 1.00 72.50 201 ALA A CA 1
ATOM 1524 C C . ALA A 1 201 ? 27.801 30.979 -48.398 1.00 72.50 201 ALA A C 1
ATOM 1526 O O . ALA A 1 201 ? 27.532 29.807 -48.126 1.00 72.50 201 ALA A O 1
ATOM 1527 N N . PHE A 1 202 ? 27.231 31.604 -49.434 1.00 75.12 202 PHE A N 1
ATOM 1528 C CA . PHE A 1 202 ? 26.300 30.945 -50.349 1.00 75.12 202 PHE A CA 1
ATOM 1529 C C . PHE A 1 202 ? 27.013 29.914 -51.236 1.00 75.12 202 PHE A C 1
ATOM 1531 O O . PHE A 1 202 ? 26.580 28.763 -51.292 1.00 75.12 202 PHE A O 1
ATOM 1538 N N . PHE A 1 203 ? 28.141 30.276 -51.855 1.00 73.81 203 PHE A N 1
ATOM 1539 C CA . PHE A 1 203 ? 28.910 29.357 -52.705 1.00 73.81 203 PHE A CA 1
ATOM 1540 C C . PHE A 1 203 ? 29.521 28.190 -51.921 1.00 73.81 203 PHE A C 1
ATOM 1542 O O . PHE A 1 203 ? 29.470 27.055 -52.394 1.00 73.81 203 PHE A O 1
ATOM 1549 N N . GLY A 1 204 ? 29.987 28.416 -50.687 1.00 70.88 204 GLY A N 1
ATOM 1550 C CA . GLY A 1 204 ? 30.416 27.326 -49.802 1.00 70.88 204 GLY A CA 1
ATOM 1551 C C . GLY A 1 204 ? 29.295 26.311 -49.537 1.00 70.88 204 GLY A C 1
ATOM 1552 O O . GLY A 1 204 ? 29.519 25.102 -49.564 1.00 70.88 204 GLY A O 1
ATOM 1553 N N . LYS A 1 205 ? 28.054 26.787 -49.384 1.00 77.00 205 LYS A N 1
ATOM 1554 C CA . LYS A 1 205 ? 26.870 25.942 -49.159 1.00 77.00 205 LYS A CA 1
ATOM 1555 C C . LYS A 1 205 ? 26.478 25.122 -50.392 1.00 77.00 205 LYS A C 1
ATOM 1557 O O . LYS A 1 205 ? 25.993 24.001 -50.248 1.00 77.00 205 LYS A O 1
ATOM 1562 N N . VAL A 1 206 ? 26.697 25.668 -51.589 1.00 78.00 206 VAL A N 1
ATOM 1563 C CA . VAL A 1 206 ? 26.484 24.963 -52.864 1.00 78.00 206 VAL A CA 1
ATOM 1564 C C . VAL A 1 206 ? 27.576 23.910 -53.090 1.00 78.00 206 VAL A C 1
ATOM 1566 O O . VAL A 1 206 ? 27.263 22.795 -53.503 1.00 78.00 206 VAL A O 1
ATOM 1569 N N . GLY A 1 207 ? 28.830 24.192 -52.719 1.00 74.56 207 GLY A N 1
ATOM 1570 C CA . GLY A 1 207 ? 29.917 23.203 -52.732 1.00 74.56 207 GLY A CA 1
ATOM 1571 C C . GLY A 1 207 ? 29.653 22.002 -51.810 1.00 74.56 207 GLY A C 1
ATOM 1572 O O . GLY A 1 207 ? 29.876 20.857 -52.197 1.00 74.56 207 GLY A O 1
ATOM 1573 N N . GLU A 1 208 ? 29.064 22.234 -50.632 1.00 72.94 208 GLU A N 1
ATOM 1574 C CA . GLU A 1 208 ? 28.583 21.173 -49.724 1.00 72.94 208 GLU A CA 1
ATOM 1575 C C . GLU A 1 208 ? 27.316 20.442 -50.228 1.00 72.94 208 GLU A C 1
ATOM 1577 O O . GLU A 1 208 ? 26.864 19.451 -49.631 1.00 72.94 208 GLU A O 1
ATOM 1582 N N . MET A 1 209 ? 26.698 20.934 -51.309 1.00 75.56 209 MET A N 1
ATOM 1583 C CA . MET A 1 209 ? 25.567 20.284 -51.969 1.00 75.56 209 MET A CA 1
ATOM 1584 C C . MET A 1 209 ? 25.946 19.291 -53.054 1.00 75.56 209 MET A C 1
ATOM 1586 O O . MET A 1 209 ? 25.144 18.395 -53.329 1.00 75.56 209 MET A O 1
ATOM 1590 N N . LEU A 1 210 ? 27.162 19.371 -53.589 1.00 85.38 210 LEU A N 1
ATOM 1591 C CA . LEU A 1 210 ? 27.634 18.393 -54.557 1.00 85.38 210 LEU A CA 1
ATOM 1592 C C . LEU A 1 210 ? 27.802 17.021 -53.880 1.00 85.38 210 LEU A C 1
ATOM 1594 O O . LEU A 1 210 ? 28.367 16.941 -52.783 1.00 85.38 210 LEU A O 1
ATOM 1598 N N . PRO A 1 211 ? 27.303 15.931 -54.488 1.00 83.81 211 PRO A N 1
ATOM 1599 C CA . PRO A 1 211 ? 27.291 14.598 -53.894 1.00 83.81 211 PRO A CA 1
ATOM 1600 C C . PRO A 1 211 ? 28.666 13.919 -53.986 1.00 83.81 211 PRO A C 1
ATOM 1602 O O . PRO A 1 211 ? 28.798 12.839 -54.555 1.00 83.81 211 PRO A O 1
ATOM 1605 N N . THR A 1 212 ? 29.693 14.536 -53.408 1.00 92.62 212 THR A N 1
ATOM 1606 C CA . THR A 1 212 ? 30.981 13.881 -53.168 1.00 92.62 212 THR A CA 1
ATOM 1607 C C . THR A 1 212 ? 30.848 12.895 -52.005 1.00 92.62 212 THR A C 1
ATOM 1609 O O . THR A 1 212 ? 30.017 13.075 -51.106 1.00 92.62 212 THR A O 1
ATOM 1612 N N . GLU A 1 213 ? 31.652 11.833 -52.003 1.00 93.88 213 GLU A N 1
ATOM 1613 C CA . GLU A 1 213 ? 31.629 10.822 -50.935 1.00 93.88 213 GLU A CA 1
ATOM 1614 C C . GLU A 1 213 ? 31.891 11.432 -49.548 1.00 93.88 213 GLU A C 1
ATOM 1616 O O . GLU A 1 213 ? 31.230 11.077 -48.568 1.00 93.88 213 GLU A O 1
ATOM 1621 N N . ASP A 1 214 ? 32.761 12.439 -49.464 1.00 91.81 214 ASP A N 1
ATOM 1622 C CA . ASP A 1 214 ? 33.041 13.144 -48.211 1.00 91.81 214 ASP A CA 1
ATOM 1623 C C . ASP A 1 214 ? 31.846 13.977 -47.729 1.00 91.81 214 ASP A C 1
ATOM 1625 O O . ASP A 1 214 ? 31.513 13.962 -46.539 1.00 91.81 214 ASP A O 1
ATOM 1629 N N . ASN A 1 215 ? 31.111 14.620 -48.646 1.00 87.62 215 ASN A N 1
ATOM 1630 C CA . ASN A 1 215 ? 29.878 15.333 -48.310 1.00 87.62 215 ASN A CA 1
ATOM 1631 C C . ASN A 1 215 ? 28.776 14.370 -47.838 1.00 87.62 215 ASN A C 1
ATOM 1633 O O . ASN A 1 215 ? 28.030 14.699 -46.907 1.00 87.62 215 ASN A O 1
ATOM 1637 N N . LYS A 1 216 ? 28.682 13.159 -48.410 1.00 92.06 216 LYS A N 1
ATOM 1638 C CA . LYS A 1 216 ? 27.753 12.114 -47.938 1.00 92.06 216 LYS A CA 1
ATOM 1639 C C . LYS A 1 216 ? 28.099 11.663 -46.517 1.00 92.06 216 LYS A C 1
ATOM 1641 O O . LYS A 1 216 ? 27.210 11.644 -45.661 1.00 92.06 216 LYS A O 1
ATOM 1646 N N . LYS A 1 217 ? 29.378 11.385 -46.233 1.00 93.94 217 LYS A N 1
ATOM 1647 C CA . LYS A 1 217 ? 29.863 11.019 -44.887 1.00 93.94 217 LYS A CA 1
ATOM 1648 C C . LYS A 1 217 ? 29.602 12.132 -43.869 1.00 93.94 217 LYS A C 1
ATOM 1650 O O . LYS A 1 217 ? 29.042 11.864 -42.806 1.00 93.94 217 LYS A O 1
ATOM 1655 N N . LYS A 1 218 ? 29.904 13.390 -44.215 1.00 92.19 218 LYS A N 1
ATOM 1656 C CA . LYS A 1 218 ? 29.641 14.563 -43.360 1.00 92.19 218 LYS A CA 1
ATOM 1657 C C . LYS A 1 218 ? 28.149 14.715 -43.046 1.00 92.19 218 LYS A C 1
ATOM 1659 O O . LYS A 1 218 ? 27.778 14.911 -41.889 1.00 92.19 218 LYS A O 1
ATOM 1664 N N . ARG A 1 219 ? 27.270 14.574 -44.046 1.00 88.56 219 ARG A N 1
ATOM 1665 C CA . ARG A 1 219 ? 25.806 14.628 -43.855 1.00 88.56 219 ARG A CA 1
ATOM 1666 C C . ARG A 1 219 ? 25.290 13.494 -42.975 1.00 88.56 219 ARG A C 1
ATOM 1668 O O . ARG A 1 219 ? 24.462 13.746 -42.099 1.00 88.56 219 ARG A O 1
ATOM 1675 N N . ALA A 1 220 ? 25.779 12.272 -43.182 1.00 94.06 220 ALA A N 1
ATOM 1676 C CA . ALA A 1 220 ? 25.425 11.124 -42.354 1.00 94.06 220 ALA A CA 1
ATOM 1677 C C . ALA A 1 220 ? 25.854 11.340 -40.893 1.00 94.06 220 ALA A C 1
ATOM 1679 O O . ALA A 1 220 ? 25.026 11.211 -39.991 1.00 94.06 220 ALA A O 1
ATOM 1680 N N . ALA A 1 221 ? 27.096 11.779 -40.663 1.00 95.56 221 ALA A N 1
ATOM 1681 C CA . ALA A 1 221 ? 27.609 12.091 -39.330 1.00 95.56 221 ALA A CA 1
ATOM 1682 C C . ALA A 1 221 ? 26.782 13.182 -38.631 1.00 95.56 221 ALA A C 1
ATOM 1684 O O . ALA A 1 221 ? 26.370 13.008 -37.484 1.00 95.56 221 ALA A O 1
ATOM 1685 N N . LEU A 1 222 ? 26.449 14.274 -39.330 1.00 94.62 222 LEU A N 1
ATOM 1686 C CA . LEU A 1 222 ? 25.595 15.335 -38.782 1.00 94.62 222 LEU A CA 1
ATOM 1687 C C . LEU A 1 222 ? 24.188 14.835 -38.444 1.00 94.62 222 LEU A C 1
ATOM 1689 O O . LEU A 1 222 ? 23.619 15.246 -37.432 1.00 94.62 222 LEU A O 1
ATOM 1693 N N . ARG A 1 223 ? 23.616 13.949 -39.267 1.00 96.38 223 ARG A N 1
ATOM 1694 C CA . ARG A 1 223 ? 22.310 13.341 -38.988 1.00 96.38 223 ARG A CA 1
ATOM 1695 C C . ARG A 1 223 ? 22.367 12.495 -37.719 1.00 96.38 223 ARG A C 1
ATOM 1697 O O . ARG A 1 223 ? 21.507 12.683 -36.863 1.00 96.38 223 ARG A O 1
ATOM 1704 N N . ILE A 1 224 ? 23.399 11.660 -37.573 1.00 96.19 224 ILE A N 1
ATOM 1705 C CA . ILE A 1 224 ? 23.632 10.831 -36.380 1.00 96.19 224 ILE A CA 1
ATOM 1706 C C . ILE A 1 224 ? 23.807 11.710 -35.134 1.00 96.19 224 ILE A C 1
ATOM 1708 O O . ILE A 1 224 ? 23.133 11.496 -34.127 1.00 96.19 224 ILE A O 1
ATOM 1712 N N . GLN A 1 225 ? 24.639 12.752 -35.207 1.00 97.00 225 GLN A N 1
ATOM 1713 C CA . GLN A 1 225 ? 24.857 13.683 -34.095 1.00 97.00 225 GLN A CA 1
ATOM 1714 C C . GLN A 1 225 ? 23.574 14.423 -33.701 1.00 97.00 225 GLN A C 1
ATOM 1716 O O . GLN A 1 225 ? 23.275 14.549 -32.513 1.00 97.00 225 GLN A O 1
ATOM 1721 N N . ARG A 1 226 ? 22.782 14.887 -34.678 1.00 95.44 226 ARG A N 1
ATOM 1722 C CA . ARG A 1 226 ? 21.484 15.530 -34.413 1.00 95.44 226 ARG A CA 1
ATOM 1723 C C . ARG A 1 226 ? 20.502 14.562 -33.763 1.00 95.44 226 ARG A C 1
ATOM 1725 O O . ARG A 1 226 ? 19.871 14.938 -32.778 1.00 95.44 226 ARG A O 1
ATOM 1732 N N . SER A 1 227 ? 20.390 13.330 -34.265 1.00 95.00 227 SER A N 1
ATOM 1733 C CA . SER A 1 227 ? 19.520 12.320 -33.651 1.00 95.00 227 SER A CA 1
ATOM 1734 C C . SER A 1 227 ? 19.973 11.954 -32.241 1.00 95.00 227 SER A C 1
ATOM 1736 O O . SER A 1 227 ? 19.129 11.837 -31.360 1.00 95.00 227 SER A O 1
ATOM 1738 N N . TYR A 1 228 ? 21.283 11.853 -31.999 1.00 97.00 228 TYR A N 1
ATOM 1739 C CA . TYR A 1 228 ? 21.828 11.559 -30.676 1.00 97.00 228 TYR A CA 1
ATOM 1740 C C . TYR A 1 228 ? 21.550 12.689 -29.680 1.00 97.00 228 TYR A C 1
ATOM 1742 O O . TYR A 1 228 ? 21.052 12.434 -28.589 1.00 97.00 228 TYR A O 1
ATOM 1750 N N . ARG A 1 229 ? 21.773 13.953 -30.066 1.00 95.81 229 ARG A N 1
ATOM 1751 C CA . ARG A 1 229 ? 21.441 15.113 -29.217 1.00 95.81 229 ARG A CA 1
ATOM 1752 C C . ARG A 1 229 ? 19.949 15.176 -28.894 1.00 95.81 229 ARG A C 1
ATOM 1754 O O . ARG A 1 229 ? 19.584 15.433 -27.753 1.00 95.81 229 ARG A O 1
ATOM 1761 N N . ALA A 1 230 ? 19.089 14.909 -29.878 1.00 94.94 230 ALA A N 1
ATOM 1762 C CA . ALA A 1 230 ? 17.646 14.846 -29.659 1.00 94.94 230 ALA A CA 1
ATOM 1763 C C . ALA A 1 230 ? 17.252 13.683 -28.733 1.00 94.94 230 ALA A C 1
ATOM 1765 O O . ALA A 1 230 ? 16.380 13.848 -27.884 1.00 94.94 230 ALA A O 1
ATOM 1766 N N . PHE A 1 231 ? 17.896 12.522 -28.874 1.00 95.75 231 PHE A N 1
ATOM 1767 C CA . PHE A 1 231 ? 17.692 11.372 -27.995 1.00 95.75 231 PHE A CA 1
ATOM 1768 C C . PHE A 1 231 ? 18.118 11.678 -26.552 1.00 95.75 231 PHE A C 1
ATOM 1770 O O . PHE A 1 231 ? 17.322 11.478 -25.638 1.00 95.75 231 PHE A O 1
ATOM 1777 N N . ALA A 1 232 ? 19.305 12.256 -26.351 1.00 94.75 232 ALA A N 1
ATOM 1778 C CA . ALA A 1 232 ? 19.796 12.665 -25.035 1.00 94.75 232 ALA A CA 1
ATOM 1779 C C . ALA A 1 232 ? 18.876 13.706 -24.370 1.00 94.75 232 ALA A C 1
ATOM 1781 O O . ALA A 1 232 ? 18.503 13.555 -23.209 1.00 94.75 232 ALA A O 1
ATOM 1782 N N . ALA A 1 233 ? 18.421 14.715 -25.124 1.00 93.44 233 ALA A N 1
ATOM 1783 C CA . ALA A 1 233 ? 17.476 15.714 -24.621 1.00 93.44 233 ALA A CA 1
ATOM 1784 C C . ALA A 1 233 ? 16.121 15.101 -24.223 1.00 93.44 233 ALA A C 1
ATOM 1786 O O . ALA A 1 233 ? 15.528 15.500 -23.222 1.00 93.44 233 ALA A O 1
ATOM 1787 N N . ARG A 1 234 ? 15.631 14.103 -24.974 1.00 93.69 234 ARG A N 1
ATOM 1788 C CA . ARG A 1 234 ? 14.423 13.350 -24.597 1.00 93.69 234 ARG A CA 1
ATOM 1789 C C . ARG A 1 234 ? 14.638 12.546 -23.318 1.00 93.69 234 ARG A C 1
ATOM 1791 O O . ARG A 1 234 ? 13.731 12.522 -22.492 1.00 93.69 234 ARG A O 1
ATOM 1798 N N . GLY A 1 235 ? 15.810 11.932 -23.148 1.00 92.50 235 GLY A N 1
ATOM 1799 C CA . GLY A 1 235 ? 16.195 11.238 -21.915 1.00 92.50 235 GLY A CA 1
ATOM 1800 C C . GLY A 1 235 ? 16.052 12.143 -20.693 1.00 92.50 235 GLY A C 1
ATOM 1801 O O . GLY A 1 235 ? 15.229 11.863 -19.822 1.00 92.50 235 GLY A O 1
ATOM 1802 N N . HIS A 1 236 ? 16.732 13.294 -20.705 1.00 90.25 236 HIS A N 1
ATOM 1803 C CA . HIS A 1 236 ? 16.644 14.280 -19.622 1.00 90.25 236 HIS A CA 1
ATOM 1804 C C . HIS A 1 236 ? 15.215 14.776 -19.373 1.00 90.25 236 HIS A C 1
ATOM 1806 O O . HIS A 1 236 ? 14.768 14.836 -18.230 1.00 90.25 236 HIS A O 1
ATOM 1812 N N . PHE A 1 237 ? 14.446 15.060 -20.428 1.00 95.25 237 PHE A N 1
ATOM 1813 C CA . PHE A 1 237 ? 13.050 15.473 -20.272 1.00 95.25 237 PHE A CA 1
ATOM 1814 C C . PHE A 1 237 ? 12.193 14.407 -19.568 1.00 95.25 237 PHE A C 1
ATOM 1816 O O . PHE A 1 237 ? 11.332 14.734 -18.748 1.00 95.25 237 PHE A O 1
ATOM 1823 N N . HIS A 1 238 ? 12.398 13.126 -19.881 1.00 94.12 238 HIS A N 1
ATOM 1824 C CA . HIS A 1 238 ? 11.669 12.039 -19.229 1.00 94.12 238 HIS A CA 1
ATOM 1825 C C . HIS A 1 238 ? 12.067 11.870 -17.762 1.00 94.12 238 HIS A C 1
ATOM 1827 O O . HIS A 1 238 ? 11.186 11.628 -16.933 1.00 94.12 238 HIS A O 1
ATOM 1833 N N . GLU A 1 239 ? 13.346 12.049 -17.436 1.00 94.62 239 GLU A N 1
ATOM 1834 C CA . GLU A 1 239 ? 13.847 12.037 -16.059 1.00 94.62 239 GLU A CA 1
ATOM 1835 C C . GLU A 1 239 ? 13.241 13.179 -15.234 1.00 94.62 239 GLU A C 1
ATOM 1837 O O . GLU A 1 239 ? 12.639 12.930 -14.187 1.00 94.62 239 GLU A O 1
ATOM 1842 N N . GLU A 1 240 ? 13.294 14.415 -15.738 1.00 95.81 240 GLU A N 1
ATOM 1843 C CA . GLU A 1 240 ? 12.701 15.584 -15.077 1.00 95.81 240 GLU A CA 1
ATOM 1844 C C . GLU A 1 240 ? 11.187 15.430 -14.908 1.00 95.81 240 GLU A C 1
ATOM 1846 O O . GLU A 1 240 ? 10.638 15.653 -13.824 1.00 95.81 240 GLU A O 1
ATOM 1851 N N . ARG A 1 241 ? 10.489 14.977 -15.958 1.00 95.62 241 ARG A N 1
ATOM 1852 C CA . ARG A 1 241 ? 9.051 14.694 -15.891 1.00 95.62 241 ARG A CA 1
ATOM 1853 C C . ARG A 1 241 ? 8.746 13.617 -14.850 1.00 95.62 241 ARG A C 1
ATOM 1855 O O . ARG A 1 241 ? 7.773 13.756 -14.106 1.00 95.62 241 ARG A O 1
ATOM 1862 N N . GLY A 1 242 ? 9.556 12.561 -14.783 1.00 93.25 242 GLY A N 1
ATOM 1863 C CA . GLY A 1 242 ? 9.448 11.508 -13.774 1.00 93.25 242 GLY A CA 1
ATOM 1864 C C . GLY A 1 242 ? 9.614 12.056 -12.356 1.00 93.25 242 GLY A C 1
ATOM 1865 O O . GLY A 1 242 ? 8.762 11.810 -11.497 1.00 93.25 242 GLY A O 1
ATOM 1866 N N . ALA A 1 243 ? 10.641 12.877 -12.131 1.00 94.56 243 ALA A N 1
ATOM 1867 C CA . ALA A 1 243 ? 10.907 13.521 -10.846 1.00 94.56 243 ALA A CA 1
ATOM 1868 C C . ALA A 1 243 ? 9.749 14.433 -10.402 1.00 94.56 243 ALA A C 1
ATOM 1870 O O . ALA A 1 243 ? 9.293 14.353 -9.256 1.00 94.56 243 ALA A O 1
ATOM 1871 N N . VAL A 1 244 ? 9.200 15.244 -11.313 1.00 97.19 244 VAL A N 1
ATOM 1872 C CA . VAL A 1 244 ? 8.039 16.106 -11.029 1.00 97.19 244 VAL A CA 1
ATOM 1873 C C . VAL A 1 244 ? 6.810 15.276 -10.650 1.00 97.19 244 VAL A C 1
ATOM 1875 O O . VAL A 1 244 ? 6.118 15.606 -9.682 1.00 97.19 244 VAL A O 1
ATOM 1878 N N . LEU A 1 245 ? 6.540 14.176 -11.359 1.00 95.12 245 LEU A N 1
ATOM 1879 C CA . LEU A 1 245 ? 5.422 13.285 -11.034 1.00 95.12 245 LEU A CA 1
ATOM 1880 C C . LEU A 1 245 ? 5.590 12.633 -9.655 1.00 95.12 245 LEU A C 1
ATOM 1882 O O . LEU A 1 245 ? 4.617 12.557 -8.899 1.00 95.12 245 LEU A O 1
ATOM 1886 N N . MET A 1 246 ? 6.807 12.222 -9.288 1.00 95.38 246 MET A N 1
ATOM 1887 C CA . MET A 1 246 ? 7.100 11.695 -7.950 1.00 95.38 246 MET A CA 1
ATOM 1888 C C . MET A 1 246 ? 6.857 12.744 -6.859 1.00 95.38 246 MET A C 1
ATOM 1890 O O . MET A 1 246 ? 6.212 12.438 -5.852 1.00 95.38 246 MET A O 1
ATOM 1894 N N . LEU A 1 247 ? 7.296 13.988 -7.070 1.00 95.94 247 LEU A N 1
ATOM 1895 C CA . LEU A 1 247 ? 7.075 15.086 -6.126 1.00 95.94 247 LEU A CA 1
ATOM 1896 C C . LEU A 1 247 ? 5.577 15.385 -5.949 1.00 95.94 247 LEU A C 1
ATOM 1898 O O . LEU A 1 247 ? 5.087 15.517 -4.824 1.00 95.94 247 LEU A O 1
ATOM 1902 N N . GLN A 1 248 ? 4.820 15.426 -7.048 1.00 95.75 248 GLN A N 1
ATOM 1903 C CA . GLN A 1 248 ? 3.368 15.615 -7.009 1.00 95.75 248 GLN A CA 1
ATOM 1904 C C . GLN A 1 248 ? 2.658 14.462 -6.289 1.00 95.75 248 GLN A C 1
ATOM 1906 O O . GLN A 1 248 ? 1.755 14.698 -5.479 1.00 95.75 248 GLN A O 1
ATOM 1911 N N . ALA A 1 249 ? 3.066 13.217 -6.542 1.00 92.31 249 ALA A N 1
ATOM 1912 C CA . ALA A 1 249 ? 2.529 12.046 -5.856 1.00 92.31 249 ALA A CA 1
ATOM 1913 C C . ALA A 1 249 ? 2.823 12.092 -4.346 1.00 92.31 249 ALA A C 1
ATOM 1915 O O . ALA A 1 249 ? 1.924 11.844 -3.534 1.00 92.31 249 ALA A O 1
ATOM 1916 N N . ALA A 1 250 ? 4.040 12.483 -3.957 1.00 95.88 250 ALA A N 1
ATOM 1917 C CA . ALA A 1 250 ? 4.429 12.661 -2.560 1.00 95.88 250 ALA A CA 1
ATOM 1918 C C . ALA A 1 250 ? 3.591 13.749 -1.867 1.00 95.88 250 ALA A C 1
ATOM 1920 O O . ALA A 1 250 ? 3.048 13.513 -0.784 1.00 95.88 250 ALA A O 1
ATOM 1921 N N . ALA A 1 251 ? 3.386 14.898 -2.518 1.00 96.88 251 ALA A N 1
ATOM 1922 C CA . ALA A 1 251 ? 2.547 15.979 -1.998 1.00 96.88 251 ALA A CA 1
ATOM 1923 C C . ALA A 1 251 ? 1.082 15.542 -1.807 1.00 96.88 251 ALA A C 1
ATOM 1925 O O . ALA A 1 251 ? 0.477 15.801 -0.760 1.00 96.88 251 ALA A O 1
ATOM 1926 N N . ARG A 1 252 ? 0.510 14.814 -2.780 1.00 96.06 252 ARG A N 1
ATOM 1927 C CA . ARG A 1 252 ? -0.849 14.246 -2.674 1.00 96.06 252 ARG A CA 1
ATOM 1928 C C . ARG A 1 252 ? -0.954 13.252 -1.517 1.00 96.06 252 ARG A C 1
ATOM 1930 O O . ARG A 1 252 ? -1.913 13.315 -0.747 1.00 96.06 252 ARG A O 1
ATOM 1937 N N . ARG A 1 253 ? 0.048 12.382 -1.342 1.00 95.12 253 ARG A N 1
ATOM 1938 C CA . ARG A 1 253 ? 0.116 11.430 -0.221 1.00 95.12 253 ARG A CA 1
ATOM 1939 C C . ARG A 1 253 ? 0.183 12.148 1.126 1.00 95.12 253 ARG A C 1
ATOM 1941 O O . ARG A 1 253 ? -0.558 11.778 2.035 1.00 95.12 253 ARG A O 1
ATOM 1948 N N . HIS A 1 254 ? 1.013 13.182 1.247 1.00 95.62 254 HIS A N 1
ATOM 1949 C CA . HIS A 1 254 ? 1.114 13.981 2.468 1.00 95.62 254 HIS A CA 1
ATOM 1950 C C . HIS A 1 254 ? -0.235 14.624 2.828 1.00 95.62 254 HIS A C 1
ATOM 1952 O O . HIS A 1 254 ? -0.704 14.484 3.957 1.00 95.62 254 HIS A O 1
ATOM 1958 N N . LYS A 1 255 ? -0.927 15.228 1.851 1.00 94.06 255 LYS A N 1
ATOM 1959 C CA . LYS A 1 255 ? -2.273 15.799 2.044 1.00 94.06 255 LYS A CA 1
ATOM 1960 C C . LYS A 1 255 ? -3.308 14.748 2.471 1.00 94.06 255 LYS A C 1
ATOM 1962 O O . LYS A 1 255 ? -4.128 15.005 3.348 1.00 94.06 255 LYS A O 1
ATOM 1967 N N . ALA A 1 256 ? -3.272 13.549 1.892 1.00 92.00 256 ALA A N 1
ATOM 1968 C CA . ALA A 1 256 ? -4.163 12.463 2.305 1.00 92.00 256 ALA A CA 1
ATOM 1969 C C . ALA A 1 256 ? -3.885 12.011 3.753 1.00 92.00 256 ALA A C 1
ATOM 1971 O O . ALA A 1 256 ? -4.814 11.788 4.533 1.00 92.00 256 ALA A O 1
ATOM 1972 N N . GLN A 1 257 ? -2.609 11.928 4.144 1.00 93.94 257 GLN A N 1
ATOM 1973 C CA . GLN A 1 257 ? -2.209 11.569 5.505 1.00 93.94 257 GLN A CA 1
ATOM 1974 C C . GLN A 1 257 ? -2.626 12.619 6.538 1.00 93.94 257 GLN A C 1
ATOM 1976 O O . GLN A 1 257 ? -3.093 12.240 7.613 1.00 93.94 257 GLN A O 1
ATOM 1981 N N . THR A 1 258 ? -2.501 13.916 6.241 1.00 94.00 258 THR A N 1
ATOM 1982 C CA . THR A 1 258 ? -2.931 14.979 7.165 1.00 94.00 258 THR A CA 1
ATOM 1983 C C . THR A 1 258 ? -4.440 14.950 7.391 1.00 94.00 258 THR A C 1
ATOM 1985 O O . THR A 1 258 ? -4.877 15.010 8.540 1.00 94.00 258 THR A O 1
ATOM 1988 N N . ILE A 1 259 ? -5.238 14.736 6.339 1.00 90.81 259 ILE A N 1
ATOM 1989 C CA . ILE A 1 259 ? -6.696 14.553 6.455 1.00 90.81 259 ILE A CA 1
ATOM 1990 C C . ILE A 1 259 ? -7.023 13.317 7.306 1.00 90.81 259 ILE A C 1
ATOM 1992 O O . ILE A 1 259 ? -7.889 13.373 8.181 1.00 90.81 259 ILE A O 1
ATOM 1996 N N . GLY A 1 260 ? -6.319 12.201 7.090 1.00 90.44 260 GLY A N 1
ATOM 1997 C CA . GLY A 1 260 ? -6.487 10.984 7.887 1.00 90.44 260 GLY A CA 1
ATOM 1998 C C . GLY A 1 260 ? -6.170 11.199 9.371 1.00 90.44 260 GLY A C 1
ATOM 1999 O O . GLY A 1 260 ? -6.957 10.799 10.231 1.00 90.44 260 GLY A O 1
ATOM 2000 N N . LYS A 1 261 ? -5.056 11.878 9.678 1.00 91.44 261 LYS A N 1
ATOM 2001 C CA . LYS A 1 261 ? -4.674 12.258 11.049 1.00 91.44 261 LYS A CA 1
ATOM 2002 C C . LYS A 1 261 ? -5.736 13.156 11.688 1.00 91.44 261 LYS A C 1
ATOM 2004 O O . LYS A 1 261 ? -6.189 12.839 12.783 1.00 91.44 261 LYS A O 1
ATOM 2009 N N . TYR A 1 262 ? -6.204 14.183 10.977 1.00 91.50 262 TYR A N 1
ATOM 2010 C CA . TYR A 1 262 ? -7.249 15.096 11.451 1.00 91.50 262 TYR A CA 1
ATOM 2011 C C . TYR A 1 262 ? -8.562 14.371 11.797 1.00 91.50 262 TYR A C 1
ATOM 2013 O O . TYR A 1 262 ? -9.154 14.587 12.856 1.00 91.50 262 TYR A O 1
ATOM 2021 N N . LYS A 1 263 ? -9.002 13.436 10.946 1.00 89.88 263 LYS A N 1
ATOM 2022 C CA . LYS A 1 263 ? -10.194 12.618 11.225 1.00 89.88 263 LYS A CA 1
ATOM 2023 C C . LYS A 1 263 ? -10.012 11.731 12.462 1.00 89.88 263 LYS A C 1
ATOM 2025 O O . LYS A 1 263 ? -10.949 11.586 13.244 1.00 89.88 263 LYS A O 1
ATOM 2030 N N . ARG A 1 264 ? -8.824 11.149 12.669 1.00 89.81 264 ARG A N 1
ATOM 2031 C CA . ARG A 1 264 ? -8.525 10.359 13.880 1.00 89.81 264 ARG A CA 1
ATOM 2032 C C . ARG A 1 264 ? -8.533 11.227 15.135 1.00 89.81 264 ARG A C 1
ATOM 2034 O O . ARG A 1 264 ? -9.142 10.829 16.123 1.00 89.81 264 ARG A O 1
ATOM 2041 N N . THR A 1 265 ? -7.932 12.416 15.082 1.00 94.06 265 THR A N 1
ATOM 2042 C CA . THR A 1 265 ? -7.950 13.356 16.212 1.00 94.06 265 THR A CA 1
ATOM 2043 C C . THR A 1 265 ? -9.367 13.813 16.543 1.00 94.06 265 THR A C 1
ATOM 2045 O O . THR A 1 265 ? -9.711 13.859 17.717 1.00 94.06 265 THR A O 1
ATOM 2048 N N . LEU A 1 266 ? -10.224 14.052 15.541 1.00 93.12 266 LEU A N 1
ATOM 2049 C CA . LEU A 1 266 ? -11.638 14.373 15.768 1.00 93.12 266 LEU A CA 1
ATOM 2050 C C . LEU A 1 266 ? -12.391 13.237 16.467 1.00 93.12 266 LEU A C 1
ATOM 2052 O O . LEU A 1 266 ? -13.101 13.486 17.437 1.00 93.12 266 LEU A O 1
ATOM 2056 N N . LYS A 1 267 ? -12.217 11.987 16.014 1.00 91.56 267 LYS A N 1
ATOM 2057 C CA . LYS A 1 267 ? -12.832 10.818 16.667 1.00 91.56 267 LYS A CA 1
ATOM 2058 C C . LYS A 1 267 ? -12.363 10.667 18.114 1.00 91.56 267 LYS A C 1
ATOM 2060 O O . LYS A 1 267 ? -13.178 10.425 18.997 1.00 91.56 267 LYS A O 1
ATOM 2065 N N . HIS A 1 268 ? -11.065 10.838 18.355 1.00 92.25 268 HIS A N 1
ATOM 2066 C CA . HIS A 1 268 ? -10.498 10.766 19.698 1.00 92.25 268 HIS A CA 1
ATOM 2067 C C . HIS A 1 268 ? -11.036 11.882 20.603 1.00 92.25 268 HIS A C 1
ATOM 2069 O O . HIS A 1 268 ? -11.457 11.617 21.725 1.00 92.25 268 HIS A O 1
ATOM 2075 N N . TRP A 1 269 ? -11.111 13.111 20.090 1.00 92.81 269 TRP A N 1
ATOM 2076 C CA . TRP A 1 269 ? -11.661 14.250 20.819 1.00 92.81 269 TRP A CA 1
ATOM 2077 C C . TRP A 1 269 ? -13.150 14.069 21.152 1.00 92.81 269 TRP A C 1
ATOM 2079 O O . TRP A 1 269 ? -13.577 14.335 22.278 1.00 92.81 269 TRP A O 1
ATOM 2089 N N . ALA A 1 270 ? -13.934 13.538 20.209 1.00 94.88 270 ALA A N 1
ATOM 2090 C CA . ALA A 1 270 ? -15.332 13.190 20.444 1.00 94.88 270 ALA A CA 1
ATOM 2091 C C . ALA A 1 270 ? -15.470 12.107 21.527 1.00 94.88 270 ALA A C 1
ATOM 2093 O O . ALA A 1 270 ? -16.294 12.247 22.430 1.00 94.88 270 ALA A O 1
ATOM 2094 N N . ALA A 1 271 ? -14.628 11.069 21.491 1.00 95.88 271 ALA A N 1
ATOM 2095 C CA . ALA A 1 271 ? -14.617 10.016 22.504 1.00 95.88 271 ALA A CA 1
ATOM 2096 C C . ALA A 1 271 ? -14.292 10.561 23.905 1.00 95.88 271 ALA A C 1
ATOM 2098 O O . ALA A 1 271 ? -15.021 10.257 24.848 1.00 95.88 271 ALA A O 1
ATOM 2099 N N . ILE A 1 272 ? -13.266 11.414 24.036 1.00 95.31 272 ILE A N 1
ATOM 2100 C CA . ILE A 1 272 ? -12.930 12.087 25.304 1.00 95.31 272 ILE A CA 1
ATOM 2101 C C . ILE A 1 272 ? -14.133 12.884 25.815 1.00 95.31 272 ILE A C 1
ATOM 2103 O O . ILE A 1 272 ? -14.534 12.731 26.967 1.00 95.31 272 ILE A O 1
ATOM 2107 N N . THR A 1 273 ? -14.759 13.678 24.945 1.00 97.00 273 THR A N 1
ATOM 2108 C CA . THR A 1 273 ? -15.912 14.516 25.309 1.00 97.00 273 THR A CA 1
ATOM 2109 C C . THR A 1 273 ? -17.094 13.674 25.804 1.00 97.00 273 THR A C 1
ATOM 2111 O O . THR A 1 273 ? -17.705 13.995 26.827 1.00 97.00 273 THR A O 1
ATOM 2114 N N . ILE A 1 274 ? -17.406 12.565 25.124 1.00 96.94 274 ILE A N 1
ATOM 2115 C CA . ILE A 1 274 ? -18.463 11.630 25.540 1.00 96.94 274 ILE A CA 1
ATOM 2116 C C . ILE A 1 274 ? -18.124 11.007 26.899 1.00 96.94 274 ILE A C 1
ATOM 2118 O O . ILE A 1 274 ? -18.966 10.992 27.800 1.00 96.94 274 ILE A O 1
ATOM 2122 N N . GLN A 1 275 ? -16.887 10.539 27.080 1.00 96.94 275 GLN A N 1
ATOM 2123 C CA . GLN A 1 275 ? -16.433 9.927 28.331 1.00 96.94 275 GLN A CA 1
ATOM 2124 C C . GLN A 1 275 ? -16.485 10.911 29.505 1.00 96.94 275 GLN A C 1
ATOM 2126 O O . GLN A 1 275 ? -16.948 10.554 30.591 1.00 96.94 275 GLN A O 1
ATOM 2131 N N . GLU A 1 276 ? -16.051 12.155 29.311 1.00 96.56 276 GLU A N 1
ATOM 2132 C CA . GLU A 1 276 ? -16.126 13.196 30.336 1.00 96.56 276 GLU A CA 1
ATOM 2133 C C . GLU A 1 276 ? -17.568 13.533 30.710 1.00 96.56 276 GLU A C 1
ATOM 2135 O O . GLU A 1 276 ? -17.894 13.600 31.901 1.00 96.56 276 GLU A O 1
ATOM 2140 N N . ASN A 1 277 ? -18.447 13.696 29.719 1.00 97.56 277 ASN A N 1
ATOM 2141 C CA . ASN A 1 277 ? -19.865 13.957 29.957 1.00 97.56 277 ASN A CA 1
ATOM 2142 C C . ASN A 1 277 ? -20.529 12.809 30.720 1.00 97.56 277 ASN A C 1
ATOM 2144 O O . ASN A 1 277 ? -21.261 13.058 31.680 1.00 97.56 277 ASN A O 1
ATOM 2148 N N . TRP A 1 278 ? -20.212 11.561 30.375 1.00 98.31 278 TRP A N 1
ATOM 2149 C CA . TRP A 1 278 ? -20.708 10.396 31.102 1.00 98.31 278 TRP A CA 1
ATOM 2150 C C . TRP A 1 278 ? -20.188 10.351 32.545 1.00 98.31 278 TRP A C 1
ATOM 2152 O O . TRP A 1 278 ? -20.973 10.172 33.477 1.00 98.31 278 TRP A O 1
ATOM 2162 N N . ARG A 1 279 ? -18.891 10.609 32.773 1.00 98.19 279 ARG A N 1
ATOM 2163 C CA . ARG A 1 279 ? -18.314 10.697 34.130 1.00 98.19 279 ARG A CA 1
ATOM 2164 C C . ARG A 1 279 ? -18.993 11.790 34.960 1.00 98.19 279 ARG A C 1
ATOM 2166 O O . ARG A 1 279 ? -19.281 11.576 36.139 1.00 98.19 279 ARG A O 1
ATOM 2173 N N . ARG A 1 280 ? -19.279 12.953 34.361 1.00 97.56 280 ARG A N 1
ATOM 2174 C CA . ARG A 1 280 ? -20.024 14.049 35.010 1.00 97.56 280 ARG A CA 1
ATOM 2175 C C . ARG A 1 280 ? -21.460 13.637 35.330 1.00 97.56 280 ARG A C 1
ATOM 2177 O O . ARG A 1 280 ? -21.911 13.876 36.448 1.00 97.56 280 ARG A O 1
ATOM 2184 N N . HIS A 1 281 ? -22.155 13.002 34.390 1.00 97.94 281 HIS A N 1
ATOM 2185 C CA . HIS A 1 281 ? -23.514 12.499 34.591 1.00 97.94 281 HIS A CA 1
ATOM 2186 C C . HIS A 1 281 ? -23.568 11.469 35.726 1.00 97.94 281 HIS A C 1
ATOM 2188 O O . HIS A 1 281 ? -24.355 11.630 36.655 1.00 97.94 281 HIS A O 1
ATOM 2194 N N . LYS A 1 282 ? -22.657 10.488 35.732 1.00 98.12 282 LYS A N 1
ATOM 2195 C CA . LYS A 1 282 ? -22.546 9.480 36.795 1.00 98.12 282 LYS A CA 1
ATOM 2196 C C . LYS A 1 282 ? -22.333 10.119 38.170 1.00 98.12 282 LYS A C 1
ATOM 2198 O O . LYS A 1 282 ? -23.035 9.777 39.114 1.00 98.12 282 LYS A O 1
ATOM 2203 N N . LYS A 1 283 ? -21.429 11.102 38.284 1.00 98.00 283 LYS A N 1
ATOM 2204 C CA . LYS A 1 283 ? -21.226 11.855 39.538 1.00 98.00 283 LYS A CA 1
ATOM 2205 C C . LYS A 1 283 ? -22.487 12.605 39.982 1.00 98.00 283 LYS A C 1
ATOM 2207 O O . LYS A 1 283 ? -22.775 12.635 41.174 1.00 98.00 283 LYS A O 1
ATOM 2212 N N . ARG A 1 284 ? -23.234 13.214 39.052 1.00 98.31 284 ARG A N 1
ATOM 2213 C CA . ARG A 1 284 ? -24.506 13.894 39.362 1.00 98.31 284 ARG A CA 1
ATOM 2214 C C . ARG A 1 284 ? -25.564 12.909 39.855 1.00 98.31 284 ARG A C 1
ATOM 2216 O O . ARG A 1 284 ? -26.204 13.202 40.856 1.00 98.31 284 ARG A O 1
ATOM 2223 N N . LYS A 1 285 ? -25.690 11.752 39.202 1.00 98.44 285 LYS A N 1
ATOM 2224 C CA . LYS A 1 285 ? -26.615 10.684 39.599 1.00 98.44 285 LYS A CA 1
ATOM 2225 C C . LYS A 1 285 ? -26.316 10.180 41.015 1.00 98.44 285 LYS A C 1
ATOM 2227 O O . LYS A 1 285 ? -27.190 10.262 41.866 1.00 98.44 285 LYS A O 1
ATOM 2232 N N . MET A 1 286 ? -25.060 9.829 41.305 1.00 98.25 286 MET A N 1
ATOM 2233 C CA . MET A 1 286 ? -24.642 9.398 42.650 1.00 98.25 286 MET A CA 1
ATOM 2234 C C . MET A 1 286 ? -24.923 10.456 43.728 1.00 98.25 286 MET A C 1
ATOM 2236 O O . MET A 1 286 ? -25.368 10.129 44.822 1.00 98.25 286 MET A O 1
ATOM 2240 N N . ARG A 1 287 ? -24.678 11.744 43.438 1.00 98.44 287 ARG A N 1
ATOM 2241 C CA . ARG A 1 287 ? -24.986 12.836 44.381 1.00 98.44 287 ARG A CA 1
ATOM 2242 C C . ARG A 1 287 ? -26.487 13.009 44.601 1.00 98.44 287 ARG A C 1
ATOM 2244 O O . ARG A 1 287 ? -26.886 13.329 45.715 1.00 98.44 287 ARG A O 1
ATOM 2251 N N . ALA A 1 288 ? -27.298 12.835 43.559 1.00 98.12 288 ALA A N 1
ATOM 2252 C CA . ALA A 1 288 ? -28.751 12.902 43.669 1.00 98.12 288 ALA A CA 1
ATOM 2253 C C . ALA A 1 288 ? -29.295 11.742 44.515 1.00 98.12 288 ALA A C 1
ATOM 2255 O O . ALA A 1 288 ? -30.084 11.982 45.421 1.00 98.12 288 ALA A O 1
ATOM 2256 N N . GLU A 1 289 ? -28.802 10.522 44.289 1.00 98.38 289 GLU A N 1
ATOM 2257 C CA . GLU A 1 289 ? -29.141 9.335 45.086 1.00 98.38 289 GLU A CA 1
ATOM 2258 C C . GLU A 1 289 ? -28.721 9.502 46.554 1.00 98.38 289 GLU A C 1
ATOM 2260 O O . GLU A 1 289 ? -29.524 9.294 47.459 1.00 98.38 289 GLU A O 1
ATOM 2265 N N . GLN A 1 290 ? -27.494 9.970 46.808 1.00 98.44 290 GLN A N 1
ATOM 2266 C CA . GLN A 1 290 ? -27.014 10.229 48.168 1.00 98.44 290 GLN A CA 1
ATOM 2267 C C . GLN A 1 290 ? -27.828 11.319 48.876 1.00 98.44 290 GLN A C 1
ATOM 2269 O O . GLN A 1 290 ? -28.062 11.229 50.081 1.00 98.44 290 GLN A O 1
ATOM 2274 N N . LYS A 1 291 ? -28.251 12.359 48.147 1.00 98.25 291 LYS A N 1
ATOM 2275 C CA . LYS A 1 291 ? -29.126 13.398 48.694 1.00 98.25 291 LYS A CA 1
ATOM 2276 C C . LYS A 1 291 ? -30.500 12.822 49.047 1.00 98.25 291 LYS A C 1
ATOM 2278 O O . LYS A 1 291 ? -30.947 13.040 50.163 1.00 98.25 291 LYS A O 1
ATOM 2283 N N . ALA A 1 292 ? -31.109 12.043 48.153 1.00 98.19 292 ALA A N 1
ATOM 2284 C CA . ALA A 1 292 ? -32.399 11.403 48.404 1.00 98.19 292 ALA A CA 1
ATOM 2285 C C . ALA A 1 292 ? -32.359 10.490 49.641 1.00 98.19 292 ALA A C 1
ATOM 2287 O O . ALA A 1 292 ? -33.262 10.543 50.468 1.00 98.19 292 ALA A O 1
ATOM 2288 N N . LEU A 1 293 ? -31.278 9.721 49.820 1.00 98.50 293 LEU A N 1
ATOM 2289 C CA . LEU A 1 293 ? -31.089 8.890 51.012 1.00 98.50 293 LEU A CA 1
ATOM 2290 C C . LEU A 1 293 ? -31.000 9.729 52.298 1.00 98.50 293 LEU A C 1
ATOM 2292 O O . LEU A 1 293 ? -31.585 9.367 53.314 1.00 98.50 293 LEU A O 1
ATOM 2296 N N . ARG A 1 294 ? -30.286 10.863 52.265 1.00 98.19 294 ARG A N 1
ATOM 2297 C CA . ARG A 1 294 ? -30.214 11.786 53.411 1.00 98.19 294 ARG A CA 1
ATOM 2298 C C . ARG A 1 294 ? -31.566 12.417 53.725 1.00 98.19 294 ARG A C 1
ATOM 2300 O O . ARG A 1 294 ? -31.901 12.543 54.897 1.00 98.19 294 ARG A O 1
ATOM 2307 N N . ASP A 1 295 ? -32.322 12.792 52.699 1.00 97.69 295 ASP A N 1
ATOM 2308 C CA . ASP A 1 295 ? -33.656 13.370 52.859 1.00 97.69 295 ASP A CA 1
ATOM 2309 C C . ASP A 1 295 ? -34.613 12.337 53.499 1.00 97.69 295 ASP A C 1
ATOM 2311 O O . ASP A 1 295 ? -35.301 12.668 54.462 1.00 97.69 295 ASP A O 1
ATOM 2315 N N . GLN A 1 296 ? -34.562 11.065 53.073 1.00 98.06 296 GLN A N 1
ATOM 2316 C CA . GLN A 1 296 ? -35.312 9.955 53.692 1.00 98.06 296 GLN A CA 1
ATOM 2317 C C . GLN A 1 296 ? -34.922 9.715 55.157 1.00 98.06 296 GLN A C 1
ATOM 2319 O O . GLN A 1 296 ? -35.784 9.527 56.012 1.00 98.06 296 GLN A O 1
ATOM 2324 N N . GLN A 1 297 ? -33.623 9.732 55.469 1.00 98.06 297 GLN A N 1
ATOM 2325 C CA . GLN A 1 297 ? -33.145 9.592 56.849 1.00 98.06 297 GLN A CA 1
ATOM 2326 C C . GLN A 1 297 ? -33.610 10.757 57.730 1.00 98.06 297 GLN A C 1
ATOM 2328 O O . GLN A 1 297 ? -34.023 10.536 58.866 1.00 98.06 297 GLN A O 1
ATOM 2333 N N . ALA A 1 298 ? -33.576 11.986 57.209 1.00 97.75 298 ALA A N 1
ATOM 2334 C CA . ALA A 1 298 ? -34.059 13.163 57.923 1.00 97.75 298 ALA A CA 1
ATOM 2335 C C . ALA A 1 298 ? -35.575 13.104 58.173 1.00 97.75 298 ALA A C 1
ATOM 2337 O O . ALA A 1 298 ? -36.032 13.507 59.241 1.00 97.75 298 ALA A O 1
ATOM 2338 N N . GLU A 1 299 ? -36.358 12.590 57.223 1.00 97.88 299 GLU A N 1
ATOM 2339 C CA . GLU A 1 299 ? -37.799 12.374 57.385 1.00 97.88 299 GLU A CA 1
ATOM 2340 C C . GLU A 1 299 ? -38.103 11.292 58.429 1.00 97.88 299 GLU A C 1
ATOM 2342 O O . GLU A 1 299 ? -38.903 11.525 59.333 1.00 97.88 299 GLU A O 1
ATOM 2347 N N . ALA A 1 300 ? -37.399 10.158 58.389 1.00 97.88 300 ALA A N 1
ATOM 2348 C CA . ALA A 1 300 ? -37.535 9.106 59.396 1.00 97.88 300 ALA A CA 1
ATOM 2349 C C . ALA A 1 300 ? -37.192 9.611 60.809 1.00 97.88 300 ALA A C 1
ATOM 2351 O O . ALA A 1 300 ? -37.917 9.328 61.760 1.00 97.88 300 ALA A O 1
ATOM 2352 N N . GLN A 1 301 ? -36.130 10.412 60.946 1.00 97.25 301 GLN A N 1
ATOM 2353 C CA . GLN A 1 301 ? -35.771 11.051 62.218 1.00 97.25 301 GLN A CA 1
ATOM 2354 C C . GLN A 1 301 ? -36.830 12.056 62.685 1.00 97.25 301 GLN A C 1
ATOM 2356 O O . GLN A 1 301 ? -37.103 12.141 63.880 1.00 97.25 301 GLN A O 1
ATOM 2361 N N . ARG A 1 302 ? -37.447 12.809 61.764 1.00 96.69 302 ARG A N 1
ATOM 2362 C CA . ARG A 1 302 ? -38.563 13.707 62.097 1.00 96.69 302 ARG A CA 1
ATOM 2363 C C . ARG A 1 302 ? -39.766 12.934 62.621 1.00 96.69 302 ARG A C 1
ATOM 2365 O O . ARG A 1 302 ?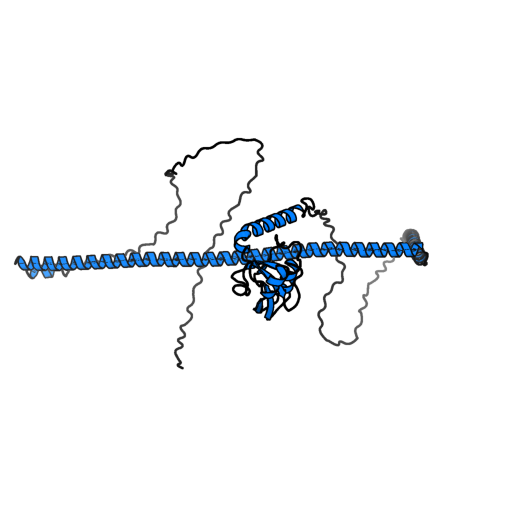 -40.279 13.305 63.668 1.00 96.69 302 ARG A O 1
ATOM 2372 N N . LEU A 1 303 ? -40.159 11.849 61.954 1.00 96.44 303 LEU A N 1
ATOM 2373 C CA . LEU A 1 303 ? -41.257 10.989 62.406 1.00 96.44 303 LEU A CA 1
ATOM 2374 C C . LEU A 1 303 ? -40.958 10.361 63.774 1.00 96.44 303 LEU A C 1
ATOM 2376 O O . LEU A 1 303 ? -41.825 10.348 64.642 1.00 96.44 303 LEU A O 1
ATOM 2380 N N . GLN A 1 304 ? -39.724 9.904 64.007 1.00 95.94 304 GLN A N 1
ATOM 2381 C CA . GLN A 1 304 ? -39.304 9.406 65.323 1.00 95.94 304 GLN A CA 1
ATOM 2382 C C . GLN A 1 304 ? -39.400 10.490 66.402 1.00 95.94 304 GLN A C 1
ATOM 2384 O O . GLN A 1 304 ? -39.982 10.247 67.456 1.00 95.94 304 GLN A O 1
ATOM 2389 N N . ALA A 1 305 ? -38.906 11.702 66.133 1.00 93.44 305 ALA A N 1
ATOM 2390 C CA . ALA A 1 305 ? -39.016 12.824 67.065 1.00 93.44 305 ALA A CA 1
ATOM 2391 C C . ALA A 1 305 ? -40.482 13.224 67.331 1.00 93.44 305 ALA A C 1
ATOM 2393 O O . ALA A 1 305 ? -40.845 13.558 68.460 1.00 93.44 305 ALA A O 1
ATOM 2394 N N . GLU A 1 306 ? -41.350 13.167 66.319 1.00 91.06 306 GLU A N 1
ATOM 2395 C CA . GLU A 1 306 ? -42.795 13.375 66.475 1.00 91.06 306 GLU A CA 1
ATOM 2396 C C . GLU A 1 306 ? -43.434 12.292 67.361 1.00 91.06 306 GLU A C 1
ATOM 2398 O O . GLU A 1 306 ? -44.189 12.620 68.277 1.00 91.06 306 GLU A O 1
ATOM 2403 N N . MET A 1 307 ? -43.080 11.017 67.176 1.00 92.44 307 MET A N 1
ATOM 2404 C CA . MET A 1 307 ? -43.551 9.926 68.040 1.00 92.44 307 MET A CA 1
ATOM 2405 C C . MET A 1 307 ? -43.051 10.070 69.485 1.00 92.44 307 MET A C 1
ATOM 2407 O O . MET A 1 307 ? -43.830 9.900 70.424 1.00 92.44 307 MET A O 1
ATOM 2411 N N . GLU A 1 308 ? -41.780 10.426 69.690 1.00 92.38 308 GLU A N 1
ATOM 2412 C CA . GLU A 1 308 ? -41.214 10.655 71.027 1.00 92.38 308 GLU A CA 1
ATOM 2413 C C . GLU A 1 308 ? -41.862 11.850 71.739 1.00 92.38 308 GLU A C 1
ATOM 2415 O O . GLU A 1 308 ? -42.160 11.782 72.935 1.00 92.38 308 GLU A O 1
ATOM 2420 N N . THR A 1 309 ? -42.103 12.951 71.021 1.00 86.44 309 THR A N 1
ATOM 2421 C CA . THR A 1 309 ? -42.787 14.125 71.589 1.00 86.44 309 THR A CA 1
ATOM 2422 C C . THR A 1 309 ? -44.245 13.826 71.932 1.00 86.44 309 THR A C 1
ATOM 2424 O O . THR A 1 309 ? -44.713 14.291 72.972 1.00 86.44 309 THR A O 1
ATOM 2427 N N . ALA A 1 310 ? -44.937 13.001 71.137 1.00 84.38 310 ALA A N 1
ATOM 2428 C CA . ALA A 1 310 ? -46.275 12.511 71.466 1.00 84.38 310 ALA A CA 1
ATOM 2429 C C . ALA A 1 310 ? -46.270 11.618 72.721 1.00 84.38 310 ALA A C 1
ATOM 2431 O O . ALA A 1 310 ? -47.107 11.798 73.606 1.00 84.38 310 ALA A O 1
ATOM 2432 N N . ALA A 1 311 ? -45.297 10.709 72.846 1.00 86.31 311 ALA A N 1
ATOM 2433 C CA . ALA A 1 311 ? -45.181 9.803 73.991 1.00 86.31 311 ALA A CA 1
ATOM 2434 C C . ALA A 1 311 ? -44.879 10.528 75.315 1.00 86.31 311 ALA A C 1
ATOM 2436 O O . ALA A 1 311 ? -45.329 10.097 76.374 1.00 86.31 311 ALA A O 1
ATOM 2437 N N . ARG A 1 312 ? -44.149 11.651 75.278 1.00 85.69 312 ARG A N 1
ATOM 2438 C CA . ARG A 1 312 ? -43.810 12.433 76.481 1.00 85.69 312 ARG A CA 1
ATOM 2439 C C . ARG A 1 312 ? -44.972 13.255 77.056 1.00 85.69 312 ARG A C 1
ATOM 2441 O O . ARG A 1 312 ? -44.757 13.953 78.041 1.00 85.69 312 ARG A O 1
ATOM 2448 N N . GLY A 1 313 ? -46.170 13.229 76.463 1.00 71.69 313 GLY A N 1
ATOM 2449 C CA . GLY A 1 313 ? -47.371 13.896 76.998 1.00 71.69 313 GLY A CA 1
ATOM 2450 C C . GLY A 1 313 ? -47.305 15.430 77.058 1.00 71.69 313 GLY A C 1
ATOM 2451 O O . GLY A 1 313 ? -48.279 16.080 77.427 1.00 71.69 313 GLY A O 1
ATOM 2452 N N . ASN A 1 314 ? -46.184 16.033 76.656 1.00 62.56 314 ASN A N 1
ATOM 2453 C CA . ASN A 1 314 ? -45.989 17.473 76.644 1.00 62.56 314 ASN A CA 1
ATOM 2454 C C . ASN A 1 314 ? -46.495 18.029 75.309 1.00 62.56 314 ASN A C 1
ATOM 2456 O O . ASN A 1 314 ? -45.713 18.459 74.458 1.00 62.56 314 ASN A O 1
ATOM 2460 N N . SER A 1 315 ? -47.812 17.941 75.083 1.00 57.81 315 SER A N 1
ATOM 2461 C CA . SER A 1 315 ? -48.427 18.498 73.881 1.00 57.81 315 SER A CA 1
ATOM 2462 C C . SER A 1 315 ? -48.105 19.994 73.843 1.00 57.81 315 SER A C 1
ATOM 2464 O O . SER A 1 315 ? -48.481 20.704 74.782 1.00 57.81 315 SER A O 1
ATOM 2466 N N . PRO A 1 316 ? -47.405 20.508 72.817 1.00 56.16 316 PRO A N 1
ATOM 2467 C CA . PRO A 1 316 ? -47.170 21.936 72.719 1.00 56.16 316 PRO A CA 1
ATOM 2468 C C . PRO A 1 316 ? -48.533 22.624 72.653 1.00 56.16 316 PRO A C 1
ATOM 2470 O O . PRO A 1 316 ? -49.288 22.419 71.698 1.00 56.16 316 PRO A O 1
ATOM 2473 N N . SER A 1 317 ? -48.846 23.382 73.707 1.00 53.09 317 SER A N 1
ATOM 2474 C CA . SER A 1 317 ? -50.047 24.205 73.825 1.00 53.09 317 SER A CA 1
ATOM 2475 C C . SER A 1 317 ? -50.320 24.923 72.502 1.00 53.09 317 SER A C 1
ATOM 2477 O O . SER A 1 317 ? -49.407 25.456 71.869 1.00 53.09 317 SER A O 1
ATOM 2479 N N . ILE A 1 318 ? -51.584 24.936 72.076 1.00 58.59 318 ILE A N 1
ATOM 2480 C CA . ILE A 1 318 ? -52.060 25.540 70.820 1.00 58.59 318 ILE A CA 1
ATOM 2481 C C . ILE A 1 318 ? -51.519 26.971 70.606 1.00 58.59 318 ILE A C 1
ATOM 2483 O O . ILE A 1 318 ? -51.326 27.389 69.464 1.00 58.59 318 ILE A O 1
ATOM 2487 N N . MET A 1 319 ? -51.170 27.691 71.679 1.00 53.88 319 MET A N 1
ATOM 2488 C CA . MET A 1 319 ? -50.607 29.041 71.604 1.00 53.88 319 MET A CA 1
ATOM 2489 C C . MET A 1 319 ? -49.201 29.136 70.975 1.00 53.88 319 MET A C 1
ATOM 2491 O O . MET A 1 319 ? -48.899 30.152 70.352 1.00 53.88 319 MET A O 1
ATOM 2495 N N . THR A 1 320 ? -48.337 28.115 71.043 1.00 56.22 320 THR A N 1
ATOM 2496 C CA . THR A 1 320 ? -46.975 28.184 70.455 1.00 56.22 320 THR A CA 1
ATOM 2497 C C . THR A 1 320 ? -46.911 27.822 68.970 1.00 56.22 320 THR A C 1
ATOM 2499 O O . THR A 1 320 ? -45.913 28.119 68.313 1.00 56.22 320 THR A O 1
ATOM 2502 N N . LYS A 1 321 ? -47.966 27.226 68.397 1.00 54.50 321 LYS A N 1
ATOM 2503 C CA . LYS A 1 321 ? -48.033 26.936 66.950 1.00 54.50 321 LYS A CA 1
ATOM 2504 C C . LYS A 1 321 ? -48.348 28.182 66.109 1.00 54.50 321 LYS A C 1
ATOM 2506 O O . LYS A 1 321 ? -47.952 28.232 64.948 1.00 54.50 321 LYS A O 1
ATOM 2511 N N . LEU A 1 322 ? -48.969 29.207 66.699 1.00 54.72 322 LEU A N 1
ATOM 2512 C CA . LEU A 1 322 ? -49.332 30.454 66.011 1.00 54.72 322 LEU A CA 1
ATOM 2513 C C . LEU A 1 322 ? -48.180 31.472 65.905 1.00 54.72 322 LEU A C 1
ATOM 2515 O O . LEU A 1 322 ? -48.198 32.322 65.020 1.00 54.72 322 LEU A O 1
ATOM 2519 N N . SER A 1 323 ? -47.144 31.385 66.747 1.00 55.62 323 SER A N 1
ATOM 2520 C CA . SER A 1 323 ? -46.024 32.343 66.722 1.00 55.62 323 SER A CA 1
ATOM 2521 C C . SER A 1 323 ? -44.952 32.025 65.672 1.00 55.62 323 SER A C 1
ATOM 2523 O O . SER A 1 323 ? -44.142 32.887 65.331 1.00 55.62 323 SER A O 1
ATOM 2525 N N . ARG A 1 324 ? -44.944 30.808 65.110 1.00 54.94 324 ARG A N 1
ATOM 2526 C CA . ARG A 1 324 ? -43.914 30.358 64.155 1.00 54.94 324 ARG A CA 1
ATOM 2527 C C . ARG A 1 324 ? -44.337 30.456 62.684 1.00 54.94 324 ARG A C 1
ATOM 2529 O O . ARG A 1 324 ? -43.469 30.432 61.819 1.00 54.94 324 ARG A O 1
ATOM 2536 N N . SER A 1 325 ? -45.630 30.632 62.398 1.00 51.91 325 SER A N 1
ATOM 2537 C CA . SER A 1 325 ? -46.184 30.810 61.042 1.00 51.91 325 SER A CA 1
ATOM 2538 C C . SER A 1 325 ? -46.089 32.243 60.502 1.00 51.91 325 SER A C 1
ATOM 2540 O O . SER A 1 325 ? -46.496 32.491 59.371 1.00 51.91 325 SER A O 1
ATOM 2542 N N . LEU A 1 326 ? -45.541 33.188 61.276 1.00 53.19 326 LEU A N 1
ATOM 2543 C CA . LEU A 1 326 ? -45.433 34.600 60.886 1.00 53.19 326 LEU A CA 1
ATOM 2544 C C . LEU A 1 326 ? -43.995 35.116 60.766 1.00 53.19 326 LEU A C 1
ATOM 2546 O O . LEU A 1 326 ? -43.798 36.298 60.477 1.00 53.19 326 LEU A O 1
ATOM 2550 N N . SER A 1 327 ? -42.971 34.264 60.903 1.00 49.56 327 SER A N 1
ATOM 2551 C CA . SER A 1 327 ? -41.602 34.676 60.572 1.00 49.56 327 SER A CA 1
ATOM 2552 C C . SER A 1 327 ? -41.402 34.660 59.052 1.00 49.56 327 SER A C 1
ATOM 2554 O O . SER A 1 327 ? -40.771 33.783 58.462 1.00 49.56 327 SER A O 1
ATOM 2556 N N . PHE A 1 328 ? -41.949 35.696 58.409 1.00 54.53 328 PHE A N 1
ATO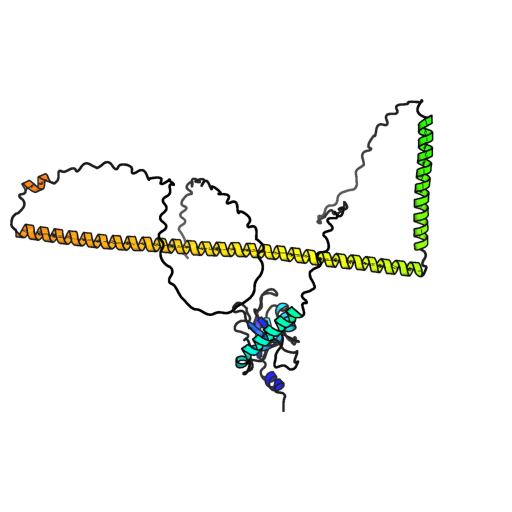M 2557 C CA . PHE A 1 328 ? -41.514 36.190 57.108 1.00 54.53 328 PHE A CA 1
ATOM 2558 C C . PHE A 1 328 ? -40.015 36.493 57.196 1.00 54.53 328 PHE A C 1
ATOM 2560 O O . PHE A 1 328 ? -39.580 37.613 57.465 1.00 54.53 328 PHE A O 1
ATOM 2567 N N . THR A 1 329 ? -39.193 35.469 56.996 1.00 55.47 329 THR A N 1
ATOM 2568 C CA . THR A 1 329 ? -37.764 35.638 56.797 1.00 55.47 329 THR A CA 1
ATOM 2569 C C . THR A 1 329 ? -37.611 36.389 55.487 1.00 55.47 329 THR A C 1
ATOM 2571 O O . THR A 1 329 ? -37.858 35.865 54.401 1.00 55.47 329 THR A O 1
ATOM 2574 N N . LYS A 1 330 ? -37.290 37.680 55.643 1.00 51.97 330 LYS A N 1
ATOM 2575 C CA . LYS A 1 330 ? -36.771 38.603 54.637 1.00 51.97 330 LYS A CA 1
ATOM 2576 C C . LYS A 1 330 ? -36.225 37.837 53.440 1.00 51.97 330 LYS A C 1
ATOM 2578 O O . LYS A 1 330 ? -35.193 37.175 53.530 1.00 51.97 330 LYS A O 1
ATOM 2583 N N . ARG A 1 331 ? -36.932 37.983 52.318 1.00 49.28 331 ARG A N 1
ATOM 2584 C CA . ARG A 1 331 ? -36.472 37.704 50.960 1.00 49.28 331 ARG A CA 1
ATOM 2585 C C . ARG A 1 331 ? -35.073 38.308 50.817 1.00 49.28 331 ARG A C 1
ATOM 2587 O O . ARG A 1 331 ? -34.936 39.508 50.590 1.00 49.28 331 ARG A O 1
ATOM 2594 N N . ASN A 1 332 ? -34.046 37.490 51.038 1.00 51.28 332 ASN A N 1
ATOM 2595 C CA . ASN A 1 332 ? -32.664 37.907 50.904 1.00 51.28 332 ASN A CA 1
ATOM 2596 C C . ASN A 1 332 ? -32.478 38.222 49.421 1.00 51.28 332 ASN A C 1
ATOM 2598 O O . ASN A 1 332 ? -32.630 37.340 48.569 1.00 51.28 332 ASN A O 1
ATOM 2602 N N . LYS A 1 333 ? -32.306 39.512 49.114 1.00 52.03 333 LYS A N 1
ATOM 2603 C CA . LYS A 1 333 ? -32.080 40.009 47.760 1.00 52.03 333 LYS A CA 1
ATOM 2604 C C . LYS A 1 333 ? -30.968 39.163 47.157 1.00 52.03 333 LYS A C 1
ATOM 2606 O O . LYS A 1 333 ? -29.852 39.137 47.662 1.00 52.03 333 LYS A O 1
ATOM 2611 N N . LYS A 1 334 ? -31.323 38.469 46.082 1.00 48.47 334 LYS A N 1
ATOM 2612 C CA . LYS A 1 334 ? -30.417 37.833 45.140 1.00 48.47 334 LYS A CA 1
ATOM 2613 C C . LYS A 1 334 ? -29.433 38.911 44.682 1.00 48.47 334 LYS A C 1
ATOM 2615 O O . LYS A 1 334 ? -29.771 39.710 43.816 1.00 48.47 334 LYS A O 1
ATOM 2620 N N . SER A 1 335 ? -28.272 38.998 45.328 1.00 47.66 335 SER A N 1
ATOM 2621 C CA . SER A 1 335 ? -27.154 39.747 44.784 1.00 47.66 335 SER A CA 1
ATOM 2622 C C . SER A 1 335 ? -26.751 39.025 43.508 1.00 47.66 335 SER A C 1
ATOM 2624 O O . SER A 1 335 ? -26.527 37.812 43.484 1.00 47.66 335 SER A O 1
ATOM 2626 N N . GLU A 1 336 ? -26.780 39.766 42.412 1.00 46.88 336 GLU A N 1
ATOM 2627 C CA . GLU A 1 336 ? -26.266 39.329 41.131 1.00 46.88 336 GLU A CA 1
ATOM 2628 C C . GLU A 1 336 ? -24.775 39.049 41.314 1.00 46.88 336 GLU A C 1
ATOM 2630 O O . GLU A 1 336 ? -23.941 39.948 41.363 1.00 46.88 336 GLU A O 1
ATOM 2635 N N . GLY A 1 337 ? -24.452 37.771 41.507 1.00 43.97 337 GLY A N 1
ATOM 2636 C CA . GLY A 1 337 ? -23.087 37.284 41.507 1.00 43.97 337 GLY A CA 1
ATOM 2637 C C . GLY A 1 337 ? -22.516 37.467 40.112 1.00 43.97 337 GLY A C 1
ATOM 2638 O O . GLY A 1 337 ? -22.705 36.618 39.240 1.00 43.97 337 GLY A O 1
ATOM 2639 N N . SER A 1 338 ? -21.831 38.592 39.919 1.00 45.94 338 SER A N 1
ATOM 2640 C CA . SER A 1 338 ? -20.910 38.818 38.820 1.00 45.94 338 SER A CA 1
ATOM 2641 C C . SER A 1 338 ? -19.991 37.607 38.699 1.00 45.94 338 SER A C 1
ATOM 2643 O O . SER A 1 338 ? -19.299 37.234 39.648 1.00 45.94 338 SER A O 1
ATOM 2645 N N . THR A 1 339 ? -19.973 36.990 37.526 1.00 45.78 339 THR A N 1
ATOM 2646 C CA . THR A 1 339 ? -18.939 36.033 37.143 1.00 45.78 339 THR A CA 1
ATOM 2647 C C . THR A 1 339 ? -17.557 36.649 37.388 1.00 45.78 339 THR A C 1
ATOM 2649 O O . THR A 1 339 ? -17.275 37.686 36.778 1.00 45.78 339 THR A O 1
ATOM 2652 N N . PRO A 1 340 ? -16.673 36.054 38.211 1.00 45.09 340 PRO A N 1
ATOM 2653 C CA . PRO A 1 340 ? -15.300 36.512 38.270 1.00 45.09 340 PRO A CA 1
ATOM 2654 C C . PRO A 1 340 ? -14.616 36.082 36.974 1.00 45.09 340 PRO A C 1
ATOM 2656 O O . PRO A 1 340 ? -14.381 34.905 36.694 1.00 45.09 340 PRO A O 1
ATOM 2659 N N . ARG A 1 341 ? -14.348 37.087 36.147 1.00 45.28 341 ARG A N 1
ATOM 2660 C CA . ARG A 1 341 ? -13.432 37.043 35.017 1.00 45.28 341 ARG A CA 1
ATOM 2661 C C . ARG A 1 341 ? -12.024 36.894 35.598 1.00 45.28 341 ARG A C 1
ATOM 2663 O O . ARG A 1 341 ? -11.403 37.882 35.958 1.00 45.28 341 ARG A O 1
ATOM 2670 N N . GLY A 1 342 ? -11.563 35.654 35.746 1.00 38.16 342 GLY A N 1
ATOM 2671 C CA . GLY A 1 342 ? -10.200 35.346 36.177 1.00 38.16 342 GLY A CA 1
ATOM 2672 C C . GLY A 1 342 ? -9.200 35.593 35.048 1.00 38.16 342 GLY A C 1
ATOM 2673 O O . GLY A 1 342 ? -9.121 34.801 34.110 1.00 38.16 342 GLY A O 1
ATOM 2674 N N . GLY A 1 343 ? -8.477 36.705 35.150 1.00 46.84 343 GLY A N 1
ATOM 2675 C CA . GLY A 1 343 ? -7.205 36.986 34.486 1.00 46.84 343 GLY A CA 1
ATOM 2676 C C . GLY A 1 343 ? -6.212 37.504 35.536 1.00 46.84 343 GLY A C 1
ATOM 2677 O O . GLY A 1 343 ? -6.638 38.168 36.478 1.00 46.84 343 GLY A O 1
ATOM 2678 N N . GLY A 1 344 ? -4.934 37.158 35.365 1.00 39.09 344 GLY A N 1
ATOM 2679 C CA . GLY A 1 344 ? -3.813 37.333 36.304 1.00 39.09 344 GLY A CA 1
ATOM 2680 C C . GLY A 1 344 ? -3.147 35.965 36.502 1.00 39.09 344 GLY A C 1
ATOM 2681 O O . GLY A 1 344 ? -3.756 35.094 37.114 1.00 39.09 344 GLY A O 1
ATOM 2682 N N . GLU A 1 345 ? -2.025 35.593 35.873 1.00 47.12 345 GLU A N 1
ATOM 2683 C CA . GLU A 1 345 ? -0.739 36.311 35.779 1.00 47.12 345 GLU A CA 1
ATOM 2684 C C . GLU A 1 345 ? -0.337 36.891 37.137 1.00 47.12 345 GLU A C 1
ATOM 2686 O O . GLU A 1 345 ? -0.674 38.021 37.452 1.00 47.12 345 GLU A O 1
ATOM 2691 N N . ASP A 1 346 ? 0.261 36.055 37.992 1.00 40.97 346 ASP A N 1
ATOM 2692 C CA . ASP A 1 346 ? 1.638 36.251 38.461 1.00 40.97 346 ASP A CA 1
ATOM 2693 C C . ASP A 1 346 ? 2.138 35.037 39.259 1.00 40.97 346 ASP A C 1
ATOM 2695 O O . ASP A 1 346 ? 1.366 34.232 39.781 1.00 40.97 346 ASP A O 1
ATOM 2699 N N . GLY A 1 347 ? 3.455 34.841 39.202 1.00 44.97 347 GLY A N 1
ATOM 2700 C CA . GLY A 1 347 ? 4.140 33.580 39.461 1.00 44.97 347 GLY A CA 1
ATOM 2701 C C . GLY A 1 347 ? 4.346 33.187 40.924 1.00 44.97 347 GLY A C 1
ATOM 2702 O O . GLY A 1 347 ? 4.177 33.958 41.860 1.00 44.97 347 GLY A O 1
ATOM 2703 N N . GLY A 1 348 ? 4.793 31.944 41.093 1.00 33.78 348 GLY A N 1
ATOM 2704 C CA . GLY A 1 348 ? 5.253 31.403 42.366 1.00 33.78 348 GLY A CA 1
ATOM 2705 C C . GLY A 1 348 ? 5.855 30.022 42.158 1.00 33.78 348 GLY A C 1
ATOM 2706 O O . GLY A 1 348 ? 5.139 29.041 41.987 1.00 33.78 348 GLY A O 1
ATOM 2707 N N . ALA A 1 349 ? 7.182 29.970 42.105 1.00 46.03 349 ALA A N 1
ATOM 2708 C CA . ALA A 1 349 ? 7.965 28.751 42.025 1.00 46.03 349 ALA A CA 1
ATOM 2709 C C . ALA A 1 349 ? 7.792 27.899 43.291 1.00 46.03 349 ALA A C 1
ATOM 2711 O O . ALA A 1 349 ? 8.091 28.374 44.379 1.00 46.03 349 ALA A O 1
ATOM 2712 N N . VAL A 1 350 ? 7.414 26.628 43.130 1.00 37.34 350 VAL A N 1
ATOM 2713 C CA . VAL A 1 350 ? 7.811 25.544 44.041 1.00 37.34 350 VAL A CA 1
ATOM 2714 C C . VAL A 1 350 ? 8.052 24.304 43.182 1.00 37.34 350 VAL A C 1
ATOM 2716 O O . VAL A 1 350 ? 7.130 23.709 42.627 1.00 37.34 350 VAL A O 1
ATOM 2719 N N . VAL A 1 351 ? 9.329 23.975 42.998 1.00 42.03 351 VAL A N 1
ATOM 2720 C CA . VAL A 1 351 ? 9.787 22.735 42.369 1.00 42.03 351 VAL A CA 1
ATOM 2721 C C . VAL A 1 351 ? 9.784 21.668 43.456 1.00 42.03 351 VAL A C 1
ATOM 2723 O O . VAL A 1 351 ? 10.767 21.528 44.179 1.00 42.03 351 VAL A O 1
ATOM 2726 N N . ASP A 1 352 ? 8.692 20.916 43.567 1.00 37.41 352 ASP A N 1
ATOM 2727 C CA . ASP A 1 352 ? 8.681 19.686 44.355 1.00 37.41 352 ASP A CA 1
ATOM 2728 C C . ASP A 1 352 ? 9.180 18.522 43.498 1.00 37.41 352 ASP A C 1
ATOM 2730 O O . ASP A 1 352 ? 8.533 18.042 42.564 1.00 37.41 352 ASP A O 1
ATOM 2734 N N . LYS A 1 353 ? 10.398 18.098 43.837 1.00 45.75 353 LYS A N 1
ATOM 2735 C CA . LYS A 1 353 ? 11.012 16.845 43.416 1.00 45.75 353 LYS A CA 1
ATOM 2736 C C . LYS A 1 353 ? 10.173 15.682 43.951 1.00 45.75 353 LYS A C 1
ATOM 2738 O O . LYS A 1 353 ? 10.030 15.541 45.161 1.00 45.75 353 LYS A O 1
ATOM 2743 N N . LEU A 1 354 ? 9.730 14.790 43.068 1.00 34.91 354 LEU A N 1
ATOM 2744 C CA . LEU A 1 354 ? 9.446 13.403 43.437 1.00 34.91 354 LEU A CA 1
ATOM 2745 C C . LEU A 1 354 ? 10.352 12.443 42.655 1.00 34.91 354 LEU A C 1
ATOM 2747 O O . LEU A 1 354 ? 10.745 12.751 41.526 1.00 34.91 354 LEU A O 1
ATOM 2751 N N . PRO A 1 355 ? 10.727 11.310 43.274 1.00 46.19 355 PRO A N 1
ATOM 2752 C CA . PRO A 1 355 ? 11.889 10.531 42.893 1.00 46.19 355 PRO A CA 1
ATOM 2753 C C . PRO A 1 355 ? 11.546 9.483 41.832 1.00 46.19 355 PRO A C 1
ATOM 2755 O O . PRO A 1 355 ? 10.571 8.742 41.939 1.00 46.19 355 PRO A O 1
ATOM 2758 N N . THR A 1 356 ? 12.401 9.385 40.822 1.00 43.09 356 THR A N 1
ATOM 2759 C CA . THR A 1 356 ? 12.497 8.220 39.939 1.00 43.09 356 THR A CA 1
ATOM 2760 C C . THR A 1 356 ? 13.204 7.070 40.664 1.00 43.09 356 THR A C 1
ATOM 2762 O O . THR A 1 356 ? 14.251 7.312 41.272 1.00 43.09 356 THR A O 1
ATOM 2765 N N . PRO A 1 357 ? 12.695 5.827 40.596 1.00 51.25 357 PRO A N 1
ATOM 2766 C CA . PRO A 1 357 ? 13.369 4.681 41.181 1.00 51.25 357 PRO A CA 1
ATOM 2767 C C . PRO A 1 357 ? 14.581 4.267 40.341 1.00 51.25 357 PRO A C 1
ATOM 2769 O O . PRO A 1 357 ? 14.531 4.174 39.115 1.00 51.25 357 PRO A O 1
ATOM 2772 N N . VAL A 1 358 ? 15.665 4.024 41.068 1.00 34.91 358 VAL A N 1
ATOM 2773 C CA . VAL A 1 358 ? 16.944 3.481 40.624 1.00 34.91 358 VAL A CA 1
ATOM 2774 C C . VAL A 1 358 ? 16.743 2.032 40.179 1.00 34.91 358 VAL A C 1
ATOM 2776 O O . VAL A 1 358 ? 16.266 1.208 40.956 1.00 34.91 358 VAL A O 1
ATOM 2779 N N . LEU A 1 359 ? 17.142 1.715 38.949 1.00 37.97 359 LEU A N 1
ATOM 2780 C CA . LEU A 1 359 ? 17.400 0.345 38.511 1.00 37.97 359 LEU A CA 1
ATOM 2781 C C . LEU A 1 359 ? 18.829 0.297 37.979 1.00 37.97 359 LEU A C 1
ATOM 2783 O O . LEU A 1 359 ? 19.143 0.750 36.881 1.00 37.97 359 LEU A O 1
ATOM 2787 N N . SER A 1 360 ? 19.694 -0.187 38.859 1.00 37.25 360 SER A N 1
ATOM 2788 C CA . SER A 1 360 ? 21.070 -0.584 38.630 1.00 37.25 360 SER A CA 1
ATOM 2789 C C . SER A 1 360 ? 21.119 -1.857 37.781 1.00 37.25 360 SER A C 1
ATOM 2791 O O . SER A 1 360 ? 20.405 -2.823 38.036 1.00 37.25 360 SER A O 1
ATOM 2793 N N . GLY A 1 361 ? 22.006 -1.860 36.790 1.00 34.84 361 GLY A N 1
ATOM 2794 C CA . GLY A 1 361 ? 22.348 -3.025 35.980 1.00 34.84 361 GLY A CA 1
ATOM 2795 C C . GLY A 1 361 ? 23.609 -2.728 35.179 1.00 34.84 361 GLY A C 1
ATOM 2796 O O . GLY A 1 361 ? 23.551 -2.070 34.147 1.00 34.84 361 GLY A O 1
ATOM 2797 N N . ALA A 1 362 ? 24.748 -3.139 35.729 1.00 36.06 362 ALA A N 1
ATOM 2798 C CA . ALA A 1 362 ? 26.093 -2.937 35.209 1.00 36.06 362 ALA A CA 1
ATOM 2799 C C . ALA A 1 362 ? 26.417 -3.837 34.002 1.00 36.06 362 ALA A C 1
ATOM 2801 O O . ALA A 1 362 ? 25.942 -4.968 33.953 1.00 36.06 362 ALA A O 1
ATOM 2802 N N . SER A 1 363 ? 27.277 -3.341 33.098 1.00 32.97 363 SER A N 1
ATOM 2803 C CA . SER A 1 363 ? 28.312 -4.067 32.319 1.00 32.97 363 SER A CA 1
ATOM 2804 C C . SER A 1 363 ? 28.699 -3.212 31.092 1.00 32.97 363 SER A C 1
ATOM 2806 O O . SER A 1 363 ? 27.880 -2.989 30.210 1.00 32.97 363 SER A O 1
ATOM 2808 N N . THR A 1 364 ? 29.780 -2.425 31.141 1.00 33.16 364 THR A N 1
ATOM 2809 C CA . THR A 1 364 ? 31.147 -2.722 30.642 1.00 33.16 364 THR A CA 1
ATOM 2810 C C . THR A 1 364 ? 31.239 -3.202 29.186 1.00 33.16 364 THR A C 1
ATOM 2812 O O . THR A 1 364 ? 31.023 -4.370 28.896 1.00 33.16 364 THR A O 1
ATOM 2815 N N . THR A 1 365 ? 31.696 -2.331 28.279 1.00 34.56 365 THR A N 1
ATOM 2816 C CA . THR A 1 365 ? 33.009 -2.443 27.596 1.00 34.56 365 THR A CA 1
ATOM 2817 C C . THR A 1 365 ? 33.255 -1.247 26.663 1.00 34.56 365 THR A C 1
ATOM 2819 O O . THR A 1 365 ? 32.326 -0.627 26.158 1.00 34.56 365 THR A O 1
ATOM 2822 N N . ALA A 1 366 ? 34.540 -0.903 26.545 1.00 36.12 366 ALA A N 1
ATOM 2823 C CA . ALA A 1 366 ? 35.167 0.192 25.802 1.00 36.12 366 ALA A CA 1
ATOM 2824 C C . ALA A 1 366 ? 34.701 0.288 24.329 1.00 36.12 366 ALA A C 1
ATOM 2826 O O . ALA A 1 366 ? 34.337 -0.714 23.726 1.00 36.12 366 ALA A O 1
ATOM 2827 N N . SER A 1 367 ? 34.769 1.424 23.635 1.00 34.28 367 SER A N 1
ATOM 2828 C CA . SER A 1 367 ? 36.028 2.066 23.244 1.00 34.28 367 SER A CA 1
ATOM 2829 C C . SER A 1 367 ? 35.776 3.268 22.313 1.00 34.28 367 SER A C 1
ATOM 2831 O O . SER A 1 367 ? 34.786 3.315 21.591 1.00 34.28 367 SER A O 1
ATOM 2833 N N . GLU A 1 368 ? 36.757 4.171 22.336 1.00 32.97 368 GLU A N 1
ATOM 2834 C CA . GLU A 1 368 ? 37.183 5.093 21.275 1.00 32.97 368 GLU A CA 1
ATOM 2835 C C . GLU A 1 368 ? 36.428 6.396 20.981 1.00 32.97 368 GLU A C 1
ATOM 2837 O O . GLU A 1 368 ? 35.218 6.555 21.091 1.00 32.97 368 GLU A O 1
ATOM 2842 N N . ALA A 1 369 ? 37.266 7.384 20.679 1.00 39.22 369 ALA A N 1
ATOM 2843 C CA . ALA A 1 369 ? 37.069 8.806 20.850 1.00 39.22 369 ALA A CA 1
ATOM 2844 C C . ALA A 1 369 ? 37.032 9.554 19.509 1.00 39.22 369 ALA A C 1
ATOM 2846 O O . ALA A 1 369 ? 37.591 9.088 18.517 1.00 39.22 369 ALA A O 1
ATOM 2847 N N . SER A 1 370 ? 36.547 10.803 19.589 1.00 39.09 370 SER A N 1
ATOM 2848 C CA . SER A 1 370 ? 36.712 11.940 18.649 1.00 39.09 370 SER A CA 1
ATOM 2849 C C . SER A 1 370 ? 35.549 12.204 17.671 1.00 39.09 370 SER A C 1
ATOM 2851 O O . SER A 1 370 ? 34.817 11.288 17.315 1.00 39.09 370 SER A O 1
ATOM 2853 N N . PRO A 1 371 ? 35.413 13.435 17.131 1.00 50.97 371 PRO A N 1
ATOM 2854 C CA . PRO A 1 371 ? 35.320 14.695 17.862 1.00 50.97 371 PRO A CA 1
ATOM 2855 C C . PRO A 1 371 ? 34.054 15.505 17.500 1.00 50.97 371 PRO A C 1
ATOM 2857 O O . PRO A 1 371 ? 33.394 15.322 16.480 1.00 50.97 371 PRO A O 1
ATOM 2860 N N . THR A 1 372 ? 33.745 16.446 18.385 1.00 38.12 372 THR A N 1
ATOM 2861 C CA . THR A 1 372 ? 32.619 17.384 18.377 1.00 38.12 372 THR A CA 1
ATOM 2862 C C . THR A 1 372 ? 32.626 18.358 17.196 1.00 38.12 372 THR A C 1
ATOM 2864 O O . THR A 1 372 ? 33.572 19.129 17.042 1.00 38.12 372 THR A O 1
ATOM 2867 N N . THR A 1 373 ? 31.517 18.421 16.449 1.00 36.16 373 THR A N 1
ATOM 2868 C CA . THR A 1 373 ? 31.175 19.569 15.588 1.00 36.16 373 THR A CA 1
ATOM 2869 C C . THR A 1 373 ? 29.830 20.127 16.052 1.00 36.16 373 THR A C 1
ATOM 2871 O O . THR A 1 373 ? 28.844 19.397 16.121 1.00 36.16 373 THR A O 1
ATOM 2874 N N . ALA A 1 374 ? 29.810 21.398 16.455 1.00 34.72 374 ALA A N 1
ATOM 2875 C CA . ALA A 1 374 ? 28.653 22.061 17.045 1.00 34.72 374 ALA A CA 1
ATOM 2876 C C . ALA A 1 374 ? 27.568 22.355 15.994 1.00 34.72 374 ALA A C 1
ATOM 2878 O O . ALA A 1 374 ? 27.800 23.068 15.019 1.00 34.72 374 ALA A O 1
ATOM 2879 N N . GLU A 1 375 ? 26.374 21.811 16.222 1.00 35.56 375 GLU A N 1
ATOM 2880 C CA . GLU A 1 375 ? 25.173 22.002 15.412 1.00 35.56 375 GLU A CA 1
ATOM 2881 C C . GLU A 1 375 ? 24.398 23.236 15.908 1.00 35.56 375 GLU A C 1
ATOM 2883 O O . GLU A 1 375 ? 23.911 23.288 17.040 1.00 35.56 375 GLU A O 1
ATOM 2888 N N . ALA A 1 376 ? 24.301 24.260 15.057 1.00 42.06 376 ALA A N 1
ATOM 2889 C CA . ALA A 1 376 ? 23.511 25.456 15.315 1.00 42.06 376 ALA A CA 1
ATOM 2890 C C . ALA A 1 376 ? 22.012 25.151 15.147 1.00 42.06 376 ALA A C 1
ATOM 2892 O O . ALA A 1 376 ? 21.537 24.831 14.058 1.00 42.06 376 ALA A O 1
ATOM 2893 N N . THR A 1 377 ? 21.249 25.291 16.229 1.00 39.47 377 THR A N 1
ATOM 2894 C CA . THR A 1 377 ? 19.788 25.157 16.230 1.00 39.47 377 THR A CA 1
ATOM 2895 C C . THR A 1 377 ? 19.118 26.445 15.725 1.00 39.47 377 THR A C 1
ATOM 2897 O O . THR A 1 377 ? 19.412 27.530 16.231 1.00 39.47 377 THR A O 1
ATOM 2900 N N . PRO A 1 378 ? 18.178 26.387 14.761 1.00 46.94 378 PRO A N 1
ATOM 2901 C CA . PRO A 1 378 ? 17.434 27.569 14.344 1.00 46.94 378 PRO A CA 1
ATOM 2902 C C . PRO A 1 378 ? 16.296 27.889 15.325 1.00 46.94 378 PRO A C 1
ATOM 2904 O O . PRO A 1 378 ? 15.401 27.081 15.578 1.00 46.94 378 PRO A O 1
ATOM 2907 N N . ALA A 1 379 ? 16.304 29.120 15.838 1.00 40.97 379 ALA A N 1
ATOM 2908 C CA . ALA A 1 379 ? 15.271 29.669 16.706 1.00 40.97 379 ALA A CA 1
ATOM 2909 C C . ALA A 1 379 ? 13.899 29.726 16.004 1.00 40.97 379 ALA A C 1
ATOM 2911 O O . ALA A 1 379 ? 13.632 30.574 15.147 1.00 40.97 379 ALA A O 1
ATOM 2912 N N . THR A 1 380 ? 12.978 28.849 16.404 1.00 39.22 380 THR A N 1
ATOM 2913 C CA . THR A 1 380 ? 11.573 28.903 15.984 1.00 39.22 380 THR A CA 1
ATOM 2914 C C . THR A 1 380 ? 10.841 30.054 16.680 1.00 39.22 380 THR A C 1
ATOM 2916 O O . THR A 1 380 ? 10.446 29.947 17.843 1.00 39.22 380 THR A O 1
ATOM 2919 N N . LYS A 1 381 ? 10.614 31.155 15.953 1.00 49.19 381 LYS A N 1
ATOM 2920 C CA . LYS A 1 381 ? 9.720 32.250 16.365 1.00 49.19 381 LYS A CA 1
ATOM 2921 C C . LYS A 1 381 ? 8.270 31.752 16.414 1.00 49.19 381 LYS A C 1
ATOM 2923 O O . LYS A 1 381 ? 7.646 31.527 15.377 1.00 49.19 381 LYS A O 1
ATOM 2928 N N . LYS A 1 382 ? 7.713 31.610 17.619 1.00 43.69 382 LYS A N 1
ATOM 2929 C CA . LYS A 1 382 ? 6.281 31.356 17.836 1.00 43.69 382 LYS A CA 1
ATOM 2930 C C . LYS A 1 382 ? 5.499 32.642 17.540 1.00 43.69 382 LYS A C 1
ATOM 2932 O O . LYS A 1 382 ? 5.546 33.583 18.322 1.00 43.69 382 LYS A O 1
ATOM 2937 N N . ARG A 1 383 ? 4.787 32.697 16.409 1.00 49.03 383 ARG A N 1
ATOM 2938 C CA . ARG A 1 383 ? 3.763 33.726 16.156 1.00 49.03 383 ARG A CA 1
ATOM 2939 C C . ARG A 1 383 ? 2.463 33.288 16.829 1.00 49.03 383 ARG A C 1
ATOM 2941 O O . ARG A 1 383 ? 1.872 32.288 16.428 1.00 49.03 383 ARG A O 1
ATOM 2948 N N . SER A 1 384 ? 2.029 34.020 17.847 1.00 45.62 384 SER A N 1
ATOM 2949 C CA . SER A 1 384 ? 0.701 33.880 18.441 1.00 45.62 384 SER A CA 1
ATOM 2950 C C . SER A 1 384 ? -0.341 34.473 17.485 1.00 45.62 384 SER A C 1
ATOM 2952 O O . SER A 1 384 ? -0.374 35.672 17.230 1.00 45.62 384 SER A O 1
ATOM 2954 N N . LEU A 1 385 ? -1.186 33.615 16.912 1.00 47.69 385 LEU A N 1
ATOM 2955 C CA . LEU A 1 385 ? -2.371 34.026 16.159 1.00 47.69 385 LEU A CA 1
ATOM 2956 C C . LEU A 1 385 ? -3.528 34.208 17.145 1.00 47.69 385 LEU A C 1
ATOM 2958 O O . LEU A 1 385 ? -4.123 33.234 17.606 1.00 47.69 385 LEU A O 1
ATOM 2962 N N . SER A 1 386 ? -3.841 35.457 17.481 1.00 48.94 386 SER A N 1
ATOM 2963 C CA . SER A 1 386 ? -5.033 35.817 18.243 1.00 48.94 386 SER A CA 1
ATOM 2964 C C . SER A 1 386 ? -6.267 35.724 17.340 1.00 48.94 386 SER A C 1
ATOM 2966 O O . SER A 1 386 ? -6.529 36.579 16.499 1.00 48.94 386 SER A O 1
ATOM 2968 N N . PHE A 1 387 ? -7.053 34.659 17.504 1.00 46.91 387 PHE A N 1
ATOM 2969 C CA . PHE A 1 387 ? -8.371 34.557 16.879 1.00 46.91 387 PHE A CA 1
ATOM 2970 C C . PHE A 1 387 ? -9.407 35.279 17.744 1.00 46.91 387 PHE A C 1
ATOM 2972 O O . PHE A 1 387 ? -9.903 34.744 18.737 1.00 46.91 387 PHE A O 1
ATOM 2979 N N . THR A 1 388 ? -9.771 36.497 17.350 1.00 49.19 388 THR A N 1
ATOM 2980 C CA . THR A 1 388 ? -10.970 37.168 17.853 1.00 49.19 388 THR A CA 1
ATOM 2981 C C . THR A 1 388 ? -12.208 36.438 17.327 1.00 49.19 388 THR A C 1
ATOM 2983 O O . THR A 1 388 ? -12.530 36.427 16.139 1.00 49.19 388 THR A O 1
ATOM 2986 N N . ARG A 1 389 ? -12.911 35.757 18.235 1.00 47.25 389 ARG A N 1
ATOM 2987 C CA . ARG A 1 389 ? -14.123 34.985 17.943 1.00 47.25 389 ARG A CA 1
ATOM 2988 C C . ARG A 1 389 ? -15.287 35.944 17.665 1.00 47.25 389 ARG A C 1
ATOM 2990 O O . ARG A 1 389 ? -15.948 36.408 18.591 1.00 47.25 389 ARG A O 1
ATOM 2997 N N . ARG A 1 390 ? -15.555 36.241 16.390 1.00 49.75 390 ARG A N 1
ATOM 2998 C CA . ARG A 1 390 ? -16.742 37.006 15.970 1.00 49.75 390 ARG A CA 1
ATOM 2999 C C . ARG A 1 390 ? -17.995 36.155 16.210 1.00 49.75 390 ARG A C 1
ATOM 3001 O O . ARG A 1 390 ? -18.214 35.142 15.548 1.00 49.75 390 ARG A O 1
ATOM 3008 N N . LYS A 1 391 ? -18.797 36.549 17.197 1.00 51.78 391 LYS A N 1
ATOM 3009 C CA . LYS A 1 391 ? -20.081 35.933 17.553 1.00 51.78 391 LYS A CA 1
ATOM 3010 C C . LYS A 1 391 ? -21.093 36.276 16.450 1.00 51.78 391 LYS A C 1
ATOM 3012 O O . LYS A 1 391 ? -21.591 37.394 16.401 1.00 51.78 391 LYS A O 1
ATOM 3017 N N . LYS A 1 392 ? -21.340 35.348 15.519 1.00 56.03 392 LYS A N 1
ATOM 3018 C CA . LYS A 1 392 ? -22.397 35.490 14.507 1.00 56.03 392 LYS A CA 1
ATOM 3019 C C . LYS A 1 392 ? -23.738 35.207 15.188 1.00 56.03 392 LYS A C 1
ATOM 3021 O O . LYS A 1 392 ? -23.939 34.110 15.702 1.00 56.03 392 LYS A O 1
ATOM 3026 N N . ALA A 1 393 ? -24.599 36.220 15.243 1.00 45.19 393 ALA A N 1
ATOM 3027 C CA . ALA A 1 393 ? -25.977 36.092 15.690 1.00 45.19 393 ALA A CA 1
ATOM 3028 C C . ALA A 1 393 ? -26.711 35.107 14.770 1.00 45.19 393 ALA A C 1
ATOM 3030 O O . ALA A 1 393 ? -26.646 35.216 13.545 1.00 45.19 393 ALA A O 1
ATOM 3031 N N . GLN A 1 394 ? -27.343 34.111 15.379 1.00 43.53 394 GLN A N 1
ATOM 3032 C CA . GLN A 1 394 ? -28.153 33.110 14.708 1.00 43.53 394 GLN A CA 1
ATOM 3033 C C . GLN A 1 394 ? -29.572 33.682 14.648 1.00 43.53 394 GLN A C 1
ATOM 3035 O O . GLN A 1 394 ? -30.255 33.747 15.666 1.00 43.53 394 GLN A O 1
ATOM 3040 N N . ALA A 1 395 ? -29.957 34.196 13.479 1.00 45.44 395 ALA A N 1
ATOM 3041 C CA . ALA A 1 395 ? -31.343 34.532 13.189 1.00 45.44 395 ALA A CA 1
ATOM 3042 C C . ALA A 1 395 ? -32.147 33.228 13.112 1.00 45.44 395 ALA A C 1
ATOM 3044 O O . ALA A 1 395 ? -31.684 32.252 12.516 1.00 45.44 395 ALA A O 1
ATOM 3045 N N . GLY A 1 396 ? -33.300 33.219 13.780 1.00 48.28 396 GLY A N 1
ATOM 3046 C CA . GLY A 1 396 ? -34.232 32.100 13.806 1.00 48.28 396 GLY A CA 1
ATOM 3047 C C . GLY A 1 396 ? -34.683 31.728 12.398 1.00 48.28 396 GLY A C 1
ATOM 3048 O O . GLY A 1 396 ? -35.072 32.591 11.618 1.00 48.28 396 GLY A O 1
ATOM 3049 N N . GLY A 1 397 ? -34.582 30.437 12.095 1.00 45.19 397 GLY A N 1
ATOM 3050 C CA . GLY A 1 397 ? -35.182 29.801 10.932 1.00 45.19 397 GLY A CA 1
ATOM 3051 C C . GLY A 1 397 ? -36.190 28.781 11.436 1.00 45.19 397 GLY A C 1
ATOM 3052 O O . GLY A 1 397 ? -35.893 28.019 12.355 1.00 45.19 397 GLY A O 1
ATOM 3053 N N . GLU A 1 398 ? -37.383 28.877 10.880 1.00 46.59 398 GLU A N 1
ATOM 3054 C CA . GLU A 1 398 ? -38.653 28.355 11.358 1.00 46.59 398 GLU A CA 1
ATOM 3055 C C . GLU A 1 398 ? -38.744 26.824 11.371 1.00 46.59 398 GLU A C 1
ATOM 3057 O O . GLU A 1 398 ? -38.147 26.120 10.556 1.00 46.59 398 GLU A O 1
ATOM 3062 N N . ASN A 1 399 ? -39.543 26.333 12.321 1.00 47.03 399 ASN A N 1
ATOM 3063 C CA . ASN A 1 399 ? -40.096 24.986 12.334 1.00 47.03 399 ASN A CA 1
ATOM 3064 C C . ASN A 1 399 ? -40.948 24.772 11.078 1.00 47.03 399 ASN A C 1
ATOM 3066 O O . ASN A 1 399 ? -41.954 25.455 10.898 1.00 47.03 399 ASN A O 1
ATOM 3070 N N . LEU A 1 400 ? -40.601 23.768 10.277 1.00 51.88 400 LEU A N 1
ATOM 3071 C CA . LEU A 1 400 ? -41.535 23.129 9.359 1.00 51.88 400 LEU A CA 1
ATOM 3072 C C . LEU A 1 400 ? -41.742 21.687 9.814 1.00 51.88 400 LEU A C 1
ATOM 3074 O O . LEU A 1 400 ? -40.955 20.786 9.526 1.00 51.88 400 LEU A O 1
ATOM 3078 N N . ASP A 1 401 ? -42.828 21.532 10.566 1.00 52.47 401 ASP A N 1
ATOM 3079 C CA . ASP A 1 401 ? -43.580 20.296 10.715 1.00 52.47 401 ASP A CA 1
ATOM 3080 C C . ASP A 1 401 ? -43.900 19.726 9.327 1.00 52.47 401 ASP A C 1
ATOM 3082 O O . ASP A 1 401 ? -44.552 20.373 8.508 1.00 52.47 401 ASP A O 1
ATOM 3086 N N . SER A 1 402 ? -43.484 18.489 9.069 1.00 52.53 402 SER A N 1
ATOM 3087 C CA . SER A 1 402 ? -44.115 17.656 8.044 1.00 52.53 402 SER A CA 1
ATOM 3088 C C . SER A 1 402 ? -44.329 16.260 8.608 1.00 52.53 402 SER A C 1
ATOM 3090 O O . SER A 1 402 ? -43.455 15.400 8.670 1.00 52.53 402 SER A O 1
ATOM 3092 N N . SER A 1 403 ? -45.549 16.105 9.098 1.00 55.84 403 SER A N 1
ATOM 3093 C CA . SER A 1 403 ? -46.238 14.854 9.348 1.00 55.84 403 SER A CA 1
ATOM 3094 C C . SER A 1 403 ? -46.745 14.252 8.026 1.00 55.84 403 SER A C 1
ATOM 3096 O O . SER A 1 403 ? -46.976 14.991 7.070 1.00 55.84 403 SER A O 1
ATOM 3098 N N . LYS A 1 404 ? -47.024 12.932 8.053 1.00 49.75 404 LYS A N 1
ATOM 3099 C CA . LYS A 1 404 ? -47.702 12.082 7.034 1.00 49.75 404 LYS A CA 1
ATOM 3100 C C . LYS A 1 404 ? -46.763 11.548 5.935 1.00 49.75 404 LYS A C 1
ATOM 3102 O O . LYS A 1 404 ? -45.928 12.285 5.444 1.00 49.75 404 LYS A O 1
ATOM 3107 N N . GLN A 1 405 ? -46.774 10.279 5.519 1.00 47.69 405 GLN A N 1
ATOM 3108 C CA . GLN A 1 405 ? -47.805 9.230 5.391 1.00 47.69 405 GLN A CA 1
ATOM 3109 C C . GLN A 1 405 ? -47.070 7.862 5.375 1.00 47.69 405 GLN A C 1
ATOM 3111 O O . GLN A 1 405 ? -46.018 7.756 4.756 1.00 47.69 405 GLN A O 1
ATOM 3116 N N . THR A 1 406 ? -47.443 6.860 6.179 1.00 54.22 406 THR A N 1
ATOM 3117 C CA . THR A 1 406 ? -48.209 5.658 5.757 1.00 54.22 406 THR A CA 1
ATOM 3118 C C . THR A 1 406 ? -47.994 5.190 4.310 1.00 54.22 406 THR A C 1
ATOM 3120 O O . THR A 1 406 ? -48.627 5.734 3.406 1.00 54.22 406 THR A O 1
ATOM 3123 N N . LEU A 1 407 ? -47.193 4.134 4.131 1.00 52.22 407 LEU A N 1
ATOM 3124 C CA . LEU A 1 407 ? -47.599 2.811 3.620 1.00 52.22 407 LEU A CA 1
ATOM 3125 C C . LEU A 1 407 ? -46.487 1.790 3.888 1.00 52.22 407 LEU A C 1
ATOM 3127 O O . LEU A 1 407 ? -45.307 2.154 3.682 1.00 52.22 407 LEU A O 1
#

pLDDT: mean 73.76, std 23.11, range [32.97, 98.5]

Secondary structure (DSSP, 8-state):
---HHHHHHTT-EEEEEEESSTTS---EEE-S--TT-SS--S-EEEEEE-TTSTTBTTB-TTPEEEEETTEEP-SHHHHHHHHHH--EEEEEEEEPPPTTHHHHHHHHHHHHHHHHHHHHHHS-TT----------------S-----------------PPP----------TTSHHHHHHHHHHHHHHHHHHHHHHHHHHHHHHHTTS--HHHHHHHHHHHHHHHHHHHHHHHHHHHHHHHHHHHHHHHHHHHHHHHHHHHHHHHHHHHHHHHHHHHHHHHHHHHHHHHHHHHHHHHHHHHHHHHHHHHT-----HHHHSSSTT----------------------------PPPP-----------------PPP-----------------------------